Protein AF-A0A8T4UW73-F1 (afdb_monomer_lite)

Sequence (384 aa):
MKKMIKKNIKKAIGALILALFILSVVPMAFAKDDLKVNSQAAVNAKIALLEADADVRAEAEVRENETDTQKAEDQRKERQETFKEQRKALGERLRAEKEVTQEQIEQLRERLRAAKERYEQARERYQEQKEGLKELRDRYKICRDGDGSEECVDVRKKATVGVKKHLEKTIDLIENSLARLTAHVRESTTLTDAEKESALASINKLQEKVDAQKEKVLAIAETATAEELRAEVKELKELWQDVSKQQKKIVSQLTSAKLDNLVDRHTGLSENMVEKIAALKEKGVDTADLEAILARFEAAAATLQEDQQKARSFWQEAEEMSRETIQQWHVAQEVVKEDLKKTRALLREFMSLYAKLNVSTETAAEADSESEDTAENEDTTEEE

pLDDT: mean 81.54, std 20.53, range [28.41, 98.38]

Foldseek 3Di:
DVVVVVVVVVVVVVVVVVVVVVVVDDDPDDDDDDDDDDDDDDDDDPPPPVVVCVVVVVVVVVVVVVVVVVVVVVVVVVVVVVVVVVVVVVVVVVVVVVVVVVVVVVVVVVVVVVVVVVVVVVVVVVVVVVVVVVVLVVQQVVDDPPPPPPSNVVSLLVVLVVLLVVLLVLLVVLVVLLVVLLVCLVPQPLDDPVLSVVLVVLSVVLVVLSVVLNVLSVPQDSPHDPVSSVVSVVSSVVSVVSSVVSSVLSVVVSVLSVLVVVLVVLLVVLVVLVVLLVVLVVLVFDCVVSVVLSVVLNVLSVVLVVLSVVLVVLSVVCPVVDPVSVVVNVVSVVVSVVSVVVSVVSVVVNVVVSVVSVVVSVVVVVVVVVPPPPDDDDDDDDDD

Secondary structure (DSSP, 8-state):
-HHHHHHHHHHHHHHHHHHHHHTT-------------------SS-SSSSTTTHHHHHHHHHHHHHHHHHHHHHHHHHHHHHHHHHHHHHHHHHHHHHHHHHHHHHHHHHHHHHHHHHHHHHHHHHHHHHHHHHHHHHHHHHS-TT---HHHHHHHHHHHHHHHHHHHHHHHHHHHHHHHHHHHHHH-SSS-HHHHHHHHHHHHHHHHHHHHHHHHHHH--TT--HHHHHHHHHHHHHHHHHHHHHHHHHHHHHHHHHHHHHHHHHHHHHHHHHHHHHHHHHTT---HHHHHHHHHHHHHHHHHHHHHHHHHHHHHHGGG--HHHHHHHHHHHHHHHHHHHHHHHHHHHHHHHHHHHHHHHHHHHHHHTTSTTS-S--------

Radius of gyration: 38.82 Å; chains: 1; bounding box: 94×49×126 Å

Structure (mmCIF, N/CA/C/O backbone):
data_AF-A0A8T4UW73-F1
#
_entry.id   AF-A0A8T4UW73-F1
#
loop_
_atom_site.group_PDB
_atom_site.id
_atom_site.type_symbol
_atom_site.label_atom_id
_atom_site.label_alt_id
_atom_site.label_comp_id
_atom_site.label_asym_id
_atom_site.label_entity_id
_atom_site.label_seq_id
_atom_site.pdbx_PDB_ins_code
_atom_site.Cartn_x
_atom_site.Cartn_y
_atom_site.Cartn_z
_atom_site.occupancy
_atom_site.B_iso_or_equiv
_atom_site.auth_seq_id
_atom_site.auth_comp_id
_atom_site.auth_asym_id
_atom_site.auth_atom_id
_atom_site.pdbx_PDB_model_num
ATOM 1 N N . MET A 1 1 ? 3.132 26.864 -0.345 1.00 46.84 1 MET A N 1
ATOM 2 C CA . MET A 1 1 ? 1.748 26.447 0.005 1.00 46.84 1 MET A CA 1
ATOM 3 C C . MET A 1 1 ? 1.604 24.993 0.480 1.00 46.84 1 MET A C 1
ATOM 5 O O . MET A 1 1 ? 0.979 24.791 1.511 1.00 46.84 1 MET A O 1
ATOM 9 N N . LYS A 1 2 ? 2.214 23.970 -0.151 1.00 40.56 2 LYS A N 1
ATOM 10 C CA . LYS A 1 2 ? 2.071 22.549 0.276 1.00 40.56 2 LYS A CA 1
ATOM 11 C C . LYS A 1 2 ? 2.556 22.213 1.705 1.00 40.56 2 LYS A C 1
ATOM 13 O O . LYS A 1 2 ? 2.032 21.284 2.316 1.00 40.56 2 LYS A O 1
ATOM 18 N N . LYS A 1 3 ? 3.511 22.969 2.267 1.00 40.91 3 LYS A N 1
ATOM 19 C CA . LYS A 1 3 ? 3.990 22.780 3.655 1.00 40.91 3 LYS A CA 1
ATOM 20 C C . LYS A 1 3 ? 2.994 23.259 4.724 1.00 40.91 3 LYS A C 1
ATOM 22 O O . LYS A 1 3 ? 2.971 22.682 5.805 1.00 40.91 3 LYS A O 1
ATOM 27 N N . MET A 1 4 ? 2.152 24.255 4.431 1.00 42.41 4 MET A N 1
ATOM 28 C CA . MET A 1 4 ? 1.169 24.747 5.409 1.00 42.41 4 MET A CA 1
ATOM 29 C C . MET A 1 4 ? -0.035 23.803 5.546 1.00 42.41 4 MET A C 1
ATOM 31 O O . MET A 1 4 ? -0.490 23.560 6.658 1.00 42.41 4 MET A O 1
ATOM 35 N N . ILE A 1 5 ? -0.476 23.167 4.454 1.00 46.94 5 ILE A N 1
ATOM 36 C CA . ILE A 1 5 ? -1.641 22.261 4.466 1.00 46.94 5 ILE A CA 1
ATOM 37 C C . ILE A 1 5 ? -1.351 20.968 5.255 1.00 46.94 5 ILE A C 1
ATOM 39 O O . ILE A 1 5 ? -2.171 20.536 6.061 1.00 46.94 5 ILE A O 1
ATOM 43 N N . LYS A 1 6 ? -0.145 20.388 5.128 1.00 46.47 6 LYS A N 1
ATOM 44 C CA . LYS A 1 6 ? 0.247 19.195 5.909 1.00 46.47 6 LYS A CA 1
ATOM 45 C C . LYS A 1 6 ? 0.388 19.467 7.413 1.00 46.47 6 LYS A C 1
ATOM 47 O O . LYS A 1 6 ? 0.155 18.561 8.209 1.00 46.47 6 LYS A O 1
ATOM 52 N N . LYS A 1 7 ? 0.755 20.692 7.813 1.00 52.16 7 LYS A N 1
ATOM 53 C CA . LYS A 1 7 ? 0.869 21.066 9.234 1.00 52.16 7 LYS A CA 1
ATOM 54 C C . LYS A 1 7 ? -0.510 21.197 9.891 1.00 52.16 7 LYS A C 1
ATOM 56 O O . LYS A 1 7 ? -0.646 20.845 11.057 1.00 52.16 7 LYS A O 1
ATOM 61 N N . ASN A 1 8 ? -1.523 21.627 9.140 1.00 42.66 8 ASN A N 1
ATOM 62 C CA . ASN A 1 8 ? -2.876 21.818 9.666 1.00 42.66 8 ASN A CA 1
ATOM 63 C C . ASN A 1 8 ? -3.665 20.499 9.761 1.00 42.66 8 ASN A C 1
ATOM 65 O O . ASN A 1 8 ? -4.388 20.308 10.731 1.00 42.66 8 ASN A O 1
ATOM 69 N N . ILE A 1 9 ? -3.437 19.536 8.857 1.00 49.38 9 ILE A N 1
ATOM 70 C CA . ILE A 1 9 ? -4.089 18.209 8.916 1.00 49.38 9 ILE A CA 1
ATOM 71 C C . ILE A 1 9 ? -3.581 17.368 10.102 1.00 49.38 9 ILE A C 1
ATOM 73 O O . ILE A 1 9 ? -4.373 16.734 10.791 1.00 49.38 9 ILE A O 1
ATOM 77 N N . LYS A 1 10 ? -2.273 17.404 10.405 1.00 48.12 10 LYS A N 1
ATOM 78 C CA . LYS A 1 10 ? -1.722 16.695 11.578 1.00 48.12 10 LYS A CA 1
ATOM 79 C C . LYS A 1 10 ? -2.212 17.287 12.907 1.00 48.12 10 LYS A C 1
ATOM 81 O O . LYS A 1 10 ? -2.416 16.547 13.862 1.00 48.12 10 LYS A O 1
ATOM 86 N N . LYS A 1 11 ? -2.451 18.603 12.952 1.00 51.34 11 LYS A N 1
ATOM 87 C CA . LYS A 1 11 ? -3.045 19.282 14.114 1.00 51.34 11 LYS A CA 1
ATOM 88 C C . LYS A 1 11 ? -4.536 18.969 14.275 1.00 51.34 11 LYS A C 1
ATOM 90 O O . LYS A 1 11 ? -4.980 18.807 15.402 1.00 51.34 11 LYS A O 1
ATOM 95 N N . ALA A 1 12 ? -5.278 18.819 13.175 1.00 53.19 12 ALA A N 1
ATOM 96 C CA . ALA A 1 12 ? -6.695 18.455 13.209 1.00 53.19 12 ALA A CA 1
ATOM 97 C C . ALA A 1 12 ? -6.926 17.015 13.708 1.00 53.19 12 ALA A C 1
ATOM 99 O O . ALA A 1 12 ? -7.812 16.790 14.523 1.00 53.19 12 ALA A O 1
ATOM 100 N N . ILE A 1 13 ? -6.090 16.054 13.293 1.00 57.41 13 ILE A N 1
ATOM 101 C CA . ILE A 1 13 ? -6.190 14.656 13.758 1.00 57.41 13 ILE A CA 1
ATOM 102 C C . ILE A 1 13 ? -5.781 14.534 15.236 1.00 57.41 13 ILE A C 1
ATOM 104 O O . ILE A 1 13 ? -6.443 13.833 15.995 1.00 57.41 13 ILE A O 1
ATOM 108 N N . GLY A 1 14 ? -4.747 15.267 15.669 1.00 56.72 14 GLY A N 1
ATOM 109 C CA . GLY A 1 14 ? -4.371 15.334 17.086 1.00 56.72 14 GLY A CA 1
ATOM 110 C C . GLY A 1 14 ? -5.462 15.955 17.966 1.00 56.72 14 GLY A C 1
ATOM 111 O O . GLY A 1 14 ? -5.739 15.437 19.041 1.00 56.72 14 GLY A O 1
ATOM 112 N N . ALA A 1 15 ? -6.136 17.008 17.491 1.00 51.94 15 ALA A N 1
ATOM 113 C CA . ALA A 1 15 ? -7.251 17.628 18.207 1.00 51.94 15 ALA A CA 1
ATOM 114 C C . ALA A 1 15 ? -8.486 16.712 18.294 1.00 51.94 15 ALA A C 1
ATOM 116 O O . ALA A 1 15 ? -9.178 16.735 19.304 1.00 51.94 15 ALA A O 1
ATOM 117 N N . LEU A 1 16 ? -8.735 15.874 17.282 1.00 48.69 16 LEU A N 1
ATOM 118 C CA . LEU A 1 16 ? -9.865 14.938 17.263 1.00 48.69 16 LEU A CA 1
ATOM 119 C C . LEU A 1 16 ? -9.644 13.737 18.201 1.00 48.69 16 LEU A C 1
ATOM 121 O O . LEU A 1 16 ? -10.580 13.295 18.859 1.00 48.69 16 LEU A O 1
ATOM 125 N N . ILE A 1 17 ? -8.399 13.265 18.335 1.00 56.28 17 ILE A N 1
ATOM 126 C CA . ILE A 1 17 ? -8.026 12.222 19.307 1.00 56.28 17 ILE A CA 1
ATOM 127 C C . ILE A 1 17 ? -8.020 12.784 20.742 1.00 56.28 17 ILE A C 1
ATOM 129 O O . ILE A 1 17 ? -8.487 12.113 21.656 1.00 56.28 17 ILE A O 1
ATOM 133 N N . LEU A 1 18 ? -7.578 14.032 20.943 1.00 44.75 18 LEU A N 1
ATOM 134 C CA . LEU A 1 18 ? -7.637 14.705 22.249 1.00 44.75 18 LEU A CA 1
ATOM 135 C C . LEU A 1 18 ? -9.087 15.018 22.673 1.00 44.75 18 LEU A C 1
ATOM 137 O O . LEU A 1 18 ? -9.428 14.856 23.839 1.00 44.75 18 LEU A O 1
ATOM 141 N N . ALA A 1 19 ? -9.962 15.403 21.736 1.00 44.94 19 ALA A N 1
ATOM 142 C CA . ALA A 1 19 ? -11.386 15.628 22.004 1.00 44.94 19 ALA A CA 1
ATOM 143 C C . ALA A 1 19 ? -12.137 14.328 22.358 1.00 44.94 19 ALA A C 1
ATOM 145 O O . ALA A 1 19 ? -13.041 14.359 23.189 1.00 44.94 19 ALA A O 1
ATOM 146 N N . LEU A 1 20 ? -11.725 13.184 21.796 1.00 48.88 20 LEU A N 1
ATOM 147 C CA . LEU A 1 20 ? -12.229 11.859 22.186 1.00 48.88 20 LEU A CA 1
ATOM 148 C C . LEU A 1 20 ? -11.739 11.413 23.575 1.00 48.88 20 LEU A C 1
ATOM 150 O O . LEU A 1 20 ? -12.446 10.667 24.242 1.00 48.88 20 LEU A O 1
ATOM 154 N N . PHE A 1 21 ? -10.582 11.900 24.033 1.00 41.56 21 PHE A N 1
ATOM 155 C CA . PHE A 1 21 ? -10.027 11.597 25.361 1.00 41.56 21 PHE A CA 1
ATOM 156 C C . PHE A 1 21 ? -10.587 12.507 26.473 1.00 41.56 21 PHE A C 1
ATOM 158 O O . PHE A 1 21 ? -10.701 12.098 27.621 1.00 41.56 21 PHE A O 1
ATOM 165 N N . ILE A 1 22 ? -10.984 13.741 26.140 1.00 44.69 22 ILE A N 1
ATOM 166 C CA . ILE A 1 22 ? -11.616 14.676 27.092 1.00 44.69 22 ILE A CA 1
ATOM 167 C C . ILE A 1 22 ? -13.100 14.328 27.317 1.00 44.69 22 ILE A C 1
ATOM 169 O O . ILE A 1 22 ? -13.634 14.591 28.389 1.00 44.69 22 ILE A O 1
ATOM 173 N N . LEU A 1 23 ? -13.759 13.663 26.360 1.00 42.38 23 LEU A N 1
ATOM 174 C CA . LEU A 1 23 ? -15.116 13.124 26.541 1.00 42.38 23 LEU A CA 1
ATOM 175 C C . LEU A 1 23 ? -15.160 11.805 27.338 1.00 42.38 23 LEU A C 1
ATOM 177 O O . LEU A 1 23 ? -16.248 11.378 27.710 1.00 42.38 23 LEU A O 1
ATOM 181 N N . SER A 1 24 ? -14.013 11.171 27.622 1.00 38.84 24 SER A N 1
ATOM 182 C CA . SER A 1 24 ? -13.940 9.938 28.425 1.00 38.84 24 SER A CA 1
ATOM 183 C C . SER A 1 24 ? -13.565 10.172 29.892 1.00 38.84 24 SER A C 1
ATOM 185 O O . SER A 1 24 ? -13.370 9.210 30.628 1.00 38.84 24 SER A O 1
ATOM 187 N N . VAL A 1 25 ? -13.449 11.430 30.325 1.00 46.72 25 VAL A N 1
ATOM 188 C CA . VAL A 1 25 ? -13.192 11.790 31.725 1.00 46.72 25 VAL A CA 1
ATOM 189 C C . VAL A 1 25 ? -14.260 12.786 32.167 1.00 46.72 25 VAL A C 1
ATOM 191 O O . VAL A 1 25 ? -14.035 13.992 32.202 1.00 46.72 25 VAL A O 1
ATOM 194 N N . VAL A 1 26 ? -15.446 12.274 32.497 1.00 39.41 26 VAL A N 1
ATOM 195 C CA . VAL A 1 26 ? -16.367 12.989 33.387 1.00 39.41 26 VAL A CA 1
ATOM 196 C C . VAL A 1 26 ? -16.105 12.484 34.809 1.00 39.41 26 VAL A C 1
ATOM 198 O O . VAL A 1 26 ? -16.206 11.279 35.043 1.00 39.41 26 VAL A O 1
ATOM 201 N N . PRO A 1 27 ? -15.767 13.366 35.764 1.00 39.22 27 PRO A N 1
ATOM 202 C CA . PRO A 1 27 ? -15.728 13.030 37.178 1.00 39.22 27 PRO A CA 1
ATOM 203 C C . PRO A 1 27 ? -17.163 12.911 37.705 1.00 39.22 27 PRO A C 1
ATOM 205 O O . PRO A 1 27 ? -17.885 13.906 37.758 1.00 39.22 27 PRO A O 1
ATOM 208 N N . MET A 1 28 ? -17.576 11.716 38.131 1.00 35.72 28 MET A N 1
ATOM 209 C CA . MET A 1 28 ? -18.661 11.603 39.106 1.00 35.72 28 MET A CA 1
ATOM 210 C C . MET A 1 28 ? -18.072 11.861 40.492 1.00 35.72 28 MET A C 1
ATOM 212 O O . MET A 1 28 ? -17.395 11.009 41.061 1.00 35.72 28 MET A O 1
ATOM 216 N N . ALA A 1 29 ? -18.303 13.064 41.010 1.00 42.62 29 ALA A N 1
ATOM 217 C CA . ALA A 1 29 ? -18.055 13.414 42.400 1.00 42.62 29 ALA A CA 1
ATOM 218 C C . ALA A 1 29 ? -19.148 14.373 42.896 1.00 42.62 29 ALA A C 1
ATOM 220 O O . ALA A 1 29 ? -19.090 15.563 42.613 1.00 42.62 29 ALA A O 1
ATOM 221 N N . PHE A 1 30 ? -20.119 13.819 43.628 1.00 37.28 30 PHE A N 1
ATOM 222 C CA . PHE A 1 30 ? -20.897 14.401 44.738 1.00 37.28 30 PHE A CA 1
ATOM 223 C C . PHE A 1 30 ? -21.469 13.176 45.496 1.00 37.28 30 PHE A C 1
ATOM 225 O O . PHE A 1 30 ? -22.272 12.455 44.922 1.00 37.28 30 PHE A O 1
ATOM 232 N N . ALA A 1 31 ? -20.882 12.673 46.591 1.00 40.00 31 ALA A N 1
ATOM 233 C CA . ALA A 1 31 ? -20.723 13.194 47.963 1.00 40.00 31 ALA A CA 1
ATOM 234 C C . ALA A 1 31 ? -21.863 12.766 48.919 1.00 40.00 31 ALA A C 1
ATOM 236 O O . ALA A 1 31 ? -22.935 13.360 48.864 1.00 40.00 31 ALA A O 1
ATOM 237 N N . LYS A 1 32 ? -21.597 11.821 49.845 1.00 30.72 32 LYS A N 1
ATOM 238 C CA . LYS A 1 32 ? -21.492 12.068 51.307 1.00 30.72 32 LYS A CA 1
ATOM 239 C C . LYS A 1 32 ? -21.241 10.796 52.146 1.00 30.72 32 LYS A C 1
ATOM 241 O O . LYS A 1 32 ? -21.952 9.806 52.016 1.00 30.72 32 LYS A O 1
ATOM 246 N N . ASP A 1 33 ? -20.256 10.926 53.036 1.00 33.94 33 ASP A N 1
ATOM 247 C CA . ASP A 1 33 ? -19.993 10.190 54.289 1.00 33.94 33 ASP A CA 1
ATOM 248 C C . ASP A 1 33 ? -21.172 10.369 55.299 1.00 33.94 33 ASP A C 1
ATOM 250 O O . ASP A 1 33 ? -21.983 11.274 55.107 1.00 33.94 33 ASP A O 1
ATOM 254 N N . ASP A 1 34 ? -21.380 9.666 56.426 1.00 35.72 34 ASP A N 1
ATOM 255 C CA . ASP A 1 34 ? -20.644 8.644 57.184 1.00 35.72 34 ASP A CA 1
ATOM 256 C C . ASP A 1 34 ? -21.568 8.027 58.286 1.00 35.72 34 ASP A C 1
ATOM 258 O O . ASP A 1 34 ? -22.477 8.687 58.784 1.00 35.72 34 ASP A O 1
ATOM 262 N N . LEU A 1 35 ? -21.259 6.787 58.696 1.00 28.41 35 LEU A N 1
ATOM 263 C CA . LEU A 1 35 ? -21.300 6.163 60.047 1.00 28.41 35 LEU A CA 1
ATOM 264 C C . LEU A 1 35 ? -22.517 6.212 61.028 1.00 28.41 35 LEU A C 1
ATOM 266 O O . LEU A 1 35 ? -22.815 7.213 61.662 1.00 28.41 35 LEU A O 1
ATOM 270 N N . LYS A 1 36 ? -23.017 4.988 61.318 1.00 37.09 36 LYS A N 1
ATOM 271 C CA . LYS A 1 36 ? -23.314 4.310 62.620 1.00 37.09 36 LYS A CA 1
ATOM 272 C C . LYS A 1 36 ? -23.896 5.108 63.814 1.00 37.09 36 LYS A C 1
ATOM 274 O O . LYS A 1 36 ? -23.240 5.992 64.342 1.00 37.09 36 LYS A O 1
ATOM 279 N N . VAL A 1 37 ? -24.951 4.565 64.450 1.00 29.77 37 VAL A N 1
ATOM 280 C CA . VAL A 1 37 ? -24.902 3.826 65.746 1.00 29.77 37 VAL A CA 1
ATOM 281 C C . VAL A 1 37 ? -26.302 3.318 66.154 1.00 29.77 37 VAL A C 1
ATOM 283 O O . VAL A 1 37 ? -27.323 3.964 65.970 1.00 29.77 37 VAL A O 1
ATOM 286 N N . ASN A 1 38 ? -26.281 2.112 66.717 1.00 40.22 38 ASN A N 1
ATOM 287 C CA . ASN A 1 38 ? -27.338 1.293 67.300 1.00 40.22 38 ASN A CA 1
ATOM 288 C C . ASN A 1 38 ? -27.860 1.845 68.648 1.00 40.22 38 ASN A C 1
ATOM 290 O O . ASN A 1 38 ? -27.055 2.279 69.468 1.00 40.22 38 ASN A O 1
ATOM 294 N N . SER A 1 39 ? -29.162 1.739 68.933 1.00 36.97 39 SER A N 1
ATOM 295 C CA . SER A 1 39 ? -29.703 1.050 70.127 1.00 36.97 39 SER A CA 1
ATOM 296 C C . SER A 1 39 ? -31.159 1.428 70.414 1.00 36.97 39 SER A C 1
ATOM 298 O O . SER A 1 39 ? -31.520 2.583 70.627 1.00 36.97 39 SER A O 1
ATOM 300 N N . GLN A 1 40 ? -31.988 0.389 70.484 1.00 39.81 40 GLN A N 1
ATOM 301 C CA . GLN A 1 40 ? -33.202 0.366 71.287 1.00 39.81 40 GLN A CA 1
ATOM 302 C C . GLN A 1 40 ? -32.875 0.758 72.732 1.00 39.81 40 GLN A C 1
ATOM 304 O O . GLN A 1 40 ? -32.072 0.079 73.366 1.00 39.81 40 GLN A O 1
ATOM 309 N N . ALA A 1 41 ? -33.548 1.780 73.259 1.00 37.06 41 ALA A N 1
ATOM 310 C CA . ALA A 1 41 ? -34.036 1.830 74.642 1.00 37.06 41 ALA A CA 1
ATOM 311 C C . ALA A 1 41 ? -34.741 3.170 74.903 1.00 37.06 41 ALA A C 1
ATOM 313 O O . ALA A 1 41 ? -34.108 4.120 75.346 1.00 37.06 41 ALA A O 1
ATOM 314 N N . ALA A 1 42 ? -36.046 3.236 74.634 1.00 32.31 42 ALA A N 1
ATOM 315 C CA . ALA A 1 42 ? -37.024 4.014 75.413 1.00 32.31 42 ALA A CA 1
ATOM 316 C C . ALA A 1 42 ? -38.402 3.898 74.748 1.00 32.31 42 ALA A C 1
ATOM 318 O O . ALA A 1 42 ? -39.001 4.868 74.290 1.00 32.31 42 ALA A O 1
ATOM 319 N N . VAL A 1 43 ? -38.899 2.666 74.694 1.00 49.62 43 VAL A N 1
ATOM 320 C CA . VAL A 1 43 ? -40.334 2.418 74.599 1.00 49.62 43 VAL A CA 1
ATOM 321 C C . VAL A 1 43 ? -40.938 2.833 75.950 1.00 49.62 43 VAL A C 1
ATOM 323 O O . VAL A 1 43 ? -40.398 2.477 76.996 1.00 49.62 43 VAL A O 1
ATOM 326 N N . ASN A 1 44 ? -42.048 3.575 75.897 1.00 46.47 44 ASN A N 1
ATOM 327 C CA . ASN A 1 44 ? -42.979 3.898 76.993 1.00 46.47 44 ASN A CA 1
ATOM 328 C C . ASN A 1 44 ? -42.660 5.093 77.909 1.00 46.47 44 ASN A C 1
ATOM 330 O O . ASN A 1 44 ? -42.402 4.919 79.095 1.00 46.47 44 ASN A O 1
ATOM 334 N N . ALA A 1 45 ? -42.821 6.321 77.397 1.00 38.75 45 ALA A N 1
ATOM 335 C CA . ALA A 1 45 ? -43.204 7.470 78.242 1.00 38.75 45 ALA A CA 1
ATOM 336 C C . ALA A 1 45 ? -43.855 8.654 77.490 1.00 38.75 45 ALA A C 1
ATOM 338 O O . ALA A 1 45 ? -43.907 9.757 78.029 1.00 38.75 45 ALA A O 1
ATOM 339 N N . LYS A 1 46 ? -44.331 8.485 76.246 1.00 41.22 46 LYS A N 1
ATOM 340 C CA . LYS A 1 46 ? -44.797 9.629 75.435 1.00 41.22 46 LYS A CA 1
ATOM 341 C C . LYS A 1 46 ? -46.098 9.384 74.666 1.00 41.22 46 LYS A C 1
ATOM 343 O O . LYS A 1 46 ? -46.288 9.948 73.603 1.00 41.22 46 LYS A O 1
ATOM 348 N N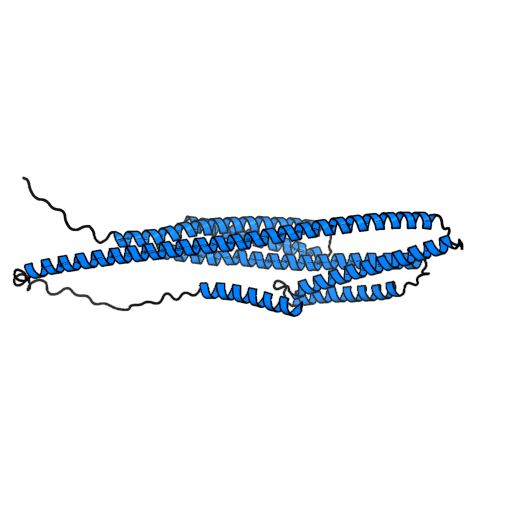 . ILE A 1 47 ? -46.986 8.549 75.212 1.00 46.59 47 ILE A N 1
ATOM 349 C CA . ILE A 1 47 ? -48.308 8.248 74.625 1.00 46.59 47 ILE A CA 1
ATOM 350 C C . ILE A 1 47 ? -49.433 9.138 75.202 1.00 46.59 47 ILE A C 1
ATOM 352 O O . ILE A 1 47 ? -50.495 9.222 74.614 1.00 46.59 47 ILE A O 1
ATOM 356 N N . ALA A 1 48 ? -49.209 9.908 76.275 1.00 40.22 48 ALA A N 1
ATOM 357 C CA . ALA A 1 48 ? -50.264 10.737 76.893 1.00 40.22 48 ALA A CA 1
ATOM 358 C C . ALA A 1 48 ? -50.099 12.262 76.695 1.00 40.22 48 ALA A C 1
ATOM 360 O O . ALA A 1 48 ? -50.732 13.051 77.387 1.00 40.22 48 ALA A O 1
ATOM 361 N N . LEU A 1 49 ? -49.227 12.690 75.773 1.00 40.00 49 LEU A N 1
ATOM 362 C CA . LEU A 1 49 ? -48.970 14.108 75.456 1.00 40.00 49 LEU A CA 1
ATOM 363 C C . LEU A 1 49 ? -48.933 14.347 73.931 1.00 40.00 49 LEU A C 1
ATOM 365 O O . LEU A 1 49 ? -48.237 15.238 73.460 1.00 40.00 49 LEU A O 1
ATOM 369 N N . LEU A 1 50 ? -49.640 13.501 73.166 1.00 44.12 50 LEU A N 1
ATOM 370 C CA . LEU A 1 50 ? -49.739 13.543 71.697 1.00 44.12 50 LEU A CA 1
ATOM 371 C C . LEU A 1 50 ? -51.162 13.830 71.180 1.00 44.12 50 LEU A C 1
ATOM 373 O O . LEU A 1 50 ? -51.311 14.169 70.016 1.00 44.12 50 LEU A O 1
ATOM 377 N N . GLU A 1 51 ? -52.196 13.795 72.024 1.00 44.31 51 GLU A N 1
ATOM 378 C CA . GLU A 1 51 ? -53.597 13.989 71.592 1.00 44.31 51 GLU A CA 1
ATOM 379 C C . GLU A 1 51 ? -54.079 15.454 71.621 1.00 44.31 51 GLU A C 1
ATOM 381 O O . GLU A 1 51 ? -55.237 15.726 71.333 1.00 44.31 51 GLU A O 1
ATOM 386 N N . ALA A 1 52 ? -53.195 16.415 71.918 1.00 42.03 52 ALA A N 1
ATOM 387 C CA . ALA A 1 52 ? -53.476 17.853 71.767 1.00 42.03 52 ALA A CA 1
ATOM 388 C C . ALA A 1 52 ? -52.545 18.572 70.763 1.00 42.03 52 ALA A C 1
ATOM 390 O O . ALA A 1 52 ? -52.751 19.750 70.495 1.00 42.03 52 ALA A O 1
ATOM 391 N N . ASP A 1 53 ? -51.563 17.864 70.185 1.00 41.25 53 ASP A N 1
ATOM 392 C CA . ASP A 1 53 ? -50.702 18.335 69.079 1.00 41.25 53 ASP A CA 1
ATOM 393 C C . ASP A 1 53 ? -51.011 17.601 67.752 1.00 41.25 53 ASP A C 1
ATOM 395 O O . ASP A 1 53 ? -50.484 17.966 66.704 1.00 41.25 53 ASP A O 1
ATOM 399 N N . ALA A 1 54 ? -51.876 16.576 67.768 1.00 43.50 54 ALA A N 1
ATOM 400 C CA . ALA A 1 54 ? -52.236 15.780 66.590 1.00 43.50 54 ALA A CA 1
ATOM 401 C C . ALA A 1 54 ? -53.090 16.546 65.560 1.00 43.50 54 ALA A C 1
ATOM 403 O O . ALA A 1 54 ? -52.921 16.322 64.366 1.00 43.50 54 ALA A O 1
ATOM 404 N N . ASP A 1 55 ? -53.920 17.505 65.986 1.00 39.75 55 ASP A N 1
ATOM 405 C CA . ASP A 1 55 ? -54.738 18.321 65.068 1.00 39.75 55 ASP A CA 1
ATOM 406 C C . ASP A 1 55 ? -53.933 19.439 64.375 1.00 39.75 55 ASP A C 1
ATOM 408 O O . ASP A 1 55 ? -54.269 19.859 63.273 1.00 39.75 55 ASP A O 1
ATOM 412 N N . VAL A 1 56 ? -52.820 19.894 64.968 1.00 46.56 56 VAL A N 1
ATOM 413 C CA . VAL A 1 56 ? -51.901 20.860 64.326 1.00 46.56 56 VAL A CA 1
ATOM 414 C C . VAL A 1 56 ? -50.847 20.142 63.470 1.00 46.56 56 VAL A C 1
ATOM 416 O O . VAL A 1 56 ? -50.324 20.712 62.513 1.00 46.56 56 VAL A O 1
ATOM 419 N N . ARG A 1 57 ? -50.547 18.872 63.773 1.00 45.00 57 ARG A N 1
ATOM 420 C CA . ARG A 1 57 ? -49.569 18.054 63.042 1.00 45.00 57 ARG A CA 1
ATOM 421 C C . ARG A 1 57 ? -50.158 17.359 61.810 1.00 45.00 57 ARG A C 1
ATOM 423 O O . ARG A 1 57 ? -49.451 17.258 60.815 1.00 45.00 57 ARG A O 1
ATOM 430 N N . ALA A 1 58 ? -51.444 17.000 61.820 1.00 45.25 58 ALA A N 1
ATOM 431 C CA . ALA A 1 58 ? -52.133 16.468 60.641 1.00 45.25 58 ALA A CA 1
ATOM 432 C C . ALA A 1 58 ? -52.301 17.521 59.522 1.00 45.25 58 ALA A C 1
ATOM 434 O O . ALA A 1 58 ? -52.098 17.211 58.351 1.00 45.25 58 ALA A O 1
ATOM 435 N N . GLU A 1 59 ? -52.569 18.792 59.853 1.00 45.75 59 GLU A N 1
ATOM 436 C CA . GLU A 1 59 ? -52.569 19.880 58.854 1.00 45.75 59 GLU A CA 1
ATOM 437 C C . GLU A 1 59 ? -51.154 20.267 58.381 1.00 45.75 59 GLU A C 1
ATOM 439 O O . GLU A 1 59 ? -50.996 20.806 57.282 1.00 45.75 59 GLU A O 1
ATOM 444 N N . ALA A 1 60 ? -50.116 19.991 59.182 1.00 47.91 60 ALA A N 1
ATOM 445 C CA . ALA A 1 60 ? -48.721 20.202 58.799 1.00 47.91 60 ALA A CA 1
ATOM 446 C C . ALA A 1 60 ? -48.188 19.084 57.879 1.00 47.91 60 ALA A C 1
ATOM 448 O O . ALA A 1 60 ? -47.528 19.405 56.896 1.00 47.91 60 ALA A O 1
ATOM 449 N N . GLU A 1 61 ? -48.533 17.813 58.125 1.00 48.91 61 GLU A N 1
ATOM 450 C CA . GLU A 1 61 ? -48.145 16.663 57.283 1.00 48.91 61 GLU A CA 1
ATOM 451 C C . GLU A 1 61 ? -48.888 16.635 55.934 1.00 48.91 61 GLU A C 1
ATOM 453 O O . GLU A 1 61 ? -48.284 16.313 54.911 1.00 48.91 61 GLU A O 1
ATOM 458 N N . VAL A 1 62 ? -50.157 17.068 55.872 1.00 50.44 62 VAL A N 1
ATOM 459 C CA . VAL A 1 62 ? -50.866 17.251 54.586 1.00 50.44 62 VAL A CA 1
ATOM 460 C C . VAL A 1 62 ? -50.218 18.366 53.751 1.00 50.44 62 VAL A C 1
ATOM 462 O O . VAL A 1 62 ? -50.091 18.232 52.534 1.00 50.44 62 VAL A O 1
ATOM 465 N N . ARG A 1 63 ? -49.727 19.438 54.392 1.00 52.28 63 ARG A N 1
ATOM 466 C CA . ARG A 1 63 ? -48.970 20.506 53.713 1.00 52.28 63 ARG A CA 1
ATOM 467 C C . ARG A 1 63 ? -47.573 20.070 53.270 1.00 52.28 63 ARG A C 1
ATOM 469 O O . ARG A 1 63 ? -47.112 20.546 52.236 1.00 52.28 63 ARG A O 1
ATOM 476 N N . GLU A 1 64 ? -46.905 19.204 54.031 1.00 53.16 64 GLU A N 1
ATOM 477 C CA . GLU A 1 64 ? -45.590 18.655 53.672 1.00 53.16 64 GLU A CA 1
ATOM 478 C C . GLU A 1 64 ? -45.706 17.719 52.452 1.00 53.16 64 GLU A C 1
ATOM 480 O O . GLU A 1 64 ? -44.992 17.919 51.463 1.00 53.16 64 GLU A O 1
ATOM 485 N N . ASN A 1 65 ? -46.712 16.835 52.426 1.00 55.72 65 ASN A N 1
ATOM 486 C CA . ASN A 1 65 ? -46.984 15.947 51.288 1.00 55.72 65 ASN A CA 1
ATOM 487 C C . ASN A 1 65 ? -47.396 16.699 50.009 1.00 55.72 65 ASN A C 1
ATOM 489 O O . ASN A 1 65 ? -46.921 16.364 48.920 1.00 55.72 65 ASN A O 1
ATOM 493 N N . GLU A 1 66 ? -48.213 17.757 50.095 1.00 60.88 66 GLU A N 1
ATOM 494 C CA . GLU A 1 66 ? -48.529 18.589 48.920 1.00 60.88 66 GLU A CA 1
ATOM 495 C C . GLU A 1 66 ? -47.278 19.270 48.337 1.00 60.88 66 GLU A C 1
ATOM 497 O O . GLU A 1 66 ? -47.129 19.356 47.112 1.00 60.88 66 GLU A O 1
ATOM 502 N N . THR A 1 67 ? -46.343 19.713 49.189 1.00 69.06 67 THR A N 1
ATOM 503 C CA . THR A 1 67 ? -45.098 20.333 48.713 1.00 69.06 67 THR A CA 1
ATOM 504 C C . THR A 1 67 ? -44.130 19.345 48.077 1.00 69.06 67 THR A C 1
ATOM 506 O O . THR A 1 67 ? -43.427 19.715 47.135 1.00 69.06 67 THR A O 1
ATOM 509 N N . ASP A 1 68 ? -44.092 18.099 48.539 1.00 73.50 68 ASP A N 1
ATOM 510 C CA . ASP A 1 68 ? -43.210 17.081 47.967 1.00 73.50 68 ASP A CA 1
ATOM 511 C C . ASP A 1 68 ? -43.764 16.521 46.652 1.00 73.50 68 ASP A C 1
ATOM 513 O O . ASP A 1 68 ? -43.008 16.356 45.690 1.00 73.50 68 ASP A O 1
ATOM 517 N N . THR A 1 69 ? -45.091 16.415 46.530 1.00 73.25 69 THR A N 1
ATOM 518 C CA . THR A 1 69 ? -45.752 16.075 45.260 1.00 73.25 69 THR A CA 1
ATOM 519 C C . THR A 1 69 ? -45.483 17.137 44.181 1.00 73.25 69 THR A C 1
ATOM 521 O O . THR A 1 69 ? -45.160 16.806 43.038 1.00 73.25 69 THR A O 1
ATOM 524 N N . GLN A 1 70 ? -45.526 18.430 44.533 1.00 79.06 70 GLN A N 1
ATOM 525 C CA . GLN A 1 70 ? -45.193 19.518 43.600 1.00 79.06 70 GLN A CA 1
ATOM 526 C C . GLN A 1 70 ? -43.720 19.516 43.176 1.00 79.06 70 GLN A C 1
ATOM 528 O O . GLN A 1 70 ? -43.426 19.679 41.991 1.00 79.06 70 GLN A O 1
ATOM 533 N N . LYS A 1 71 ? -42.786 19.279 44.107 1.00 82.44 71 LYS A N 1
ATOM 534 C CA . LYS A 1 71 ? -41.358 19.160 43.766 1.00 82.44 71 LYS A CA 1
ATOM 535 C C . LYS A 1 71 ? -41.101 17.980 42.829 1.00 82.44 71 LYS A C 1
ATOM 537 O O . LYS A 1 71 ? -40.297 18.115 41.907 1.00 82.44 71 LYS A O 1
ATOM 542 N N . ALA A 1 72 ? -41.774 16.848 43.038 1.00 78.06 72 ALA A N 1
ATOM 543 C CA . ALA A 1 72 ? -41.661 15.681 42.168 1.00 78.06 72 ALA A CA 1
ATOM 544 C C . ALA A 1 72 ? -42.190 15.971 40.750 1.00 78.06 72 ALA A C 1
ATOM 546 O O . ALA A 1 72 ? -41.526 15.647 39.761 1.00 78.06 72 ALA A O 1
ATOM 547 N N . GLU A 1 73 ? -43.336 16.650 40.621 1.00 84.75 73 GLU A N 1
ATOM 548 C CA . GLU A 1 73 ? -43.860 17.065 39.313 1.00 84.75 73 GLU A CA 1
ATOM 549 C C . GLU A 1 73 ? -42.934 18.040 38.579 1.00 84.75 73 GLU A C 1
ATOM 551 O O . GLU A 1 73 ? -42.737 17.910 37.366 1.00 84.75 73 GLU A O 1
ATOM 556 N N . ASP A 1 74 ? -42.359 19.008 39.292 1.00 85.81 74 ASP A N 1
ATOM 557 C CA . ASP A 1 74 ? -41.441 19.984 38.707 1.00 85.81 74 ASP A CA 1
ATOM 558 C C . ASP A 1 74 ? -40.133 19.319 38.258 1.00 85.81 74 ASP A C 1
ATOM 560 O O . ASP A 1 74 ? -39.684 19.551 37.132 1.00 85.81 74 ASP A O 1
ATOM 564 N N . GLN A 1 75 ? -39.586 18.390 39.051 1.00 85.00 75 GLN A N 1
ATOM 565 C CA . GLN A 1 75 ? -38.439 17.574 38.639 1.00 85.00 75 GLN A CA 1
ATOM 566 C C . GLN A 1 75 ? -38.755 16.711 37.413 1.00 85.00 75 GLN A C 1
ATOM 568 O O . GLN A 1 75 ? -37.922 16.571 36.514 1.00 85.00 75 GLN A O 1
ATOM 573 N N . ARG A 1 76 ? -39.963 16.143 37.327 1.00 86.25 76 ARG A N 1
ATOM 574 C CA . ARG A 1 76 ? -40.386 15.345 36.170 1.00 86.25 76 ARG A CA 1
ATOM 575 C C . ARG A 1 76 ? -40.500 16.199 34.909 1.00 86.25 76 ARG A C 1
ATOM 577 O O . ARG A 1 76 ? -40.078 15.756 33.838 1.00 86.25 76 ARG A O 1
ATOM 584 N N . LYS A 1 77 ? -41.023 17.425 35.020 1.00 90.62 77 LYS A N 1
ATOM 585 C CA . LYS A 1 77 ? -41.058 18.395 33.912 1.00 90.62 77 LYS A CA 1
ATOM 586 C C . LYS A 1 77 ? -39.644 18.778 33.474 1.00 90.62 77 LYS A C 1
ATOM 588 O O . LYS A 1 77 ? -39.360 18.702 32.281 1.00 90.62 77 LYS A O 1
ATOM 593 N N . GLU A 1 78 ? -38.743 19.073 34.410 1.00 89.06 78 GLU A N 1
ATOM 594 C CA . GLU A 1 78 ? -37.343 19.408 34.112 1.00 89.06 78 GLU A CA 1
ATOM 595 C C . GLU A 1 78 ? -36.608 18.241 33.422 1.00 89.06 78 GLU A C 1
ATOM 597 O O . GLU A 1 78 ? -35.947 18.422 32.394 1.00 89.06 78 GLU A O 1
ATOM 602 N N . ARG A 1 79 ? -36.797 16.999 33.891 1.00 84.94 79 ARG A N 1
ATOM 603 C CA . ARG A 1 79 ? -36.261 15.797 33.223 1.00 84.94 79 ARG A CA 1
ATOM 604 C C . ARG A 1 79 ? -36.833 15.610 31.817 1.00 84.94 79 ARG A C 1
ATOM 606 O O . ARG A 1 79 ? -36.097 15.299 30.882 1.00 84.94 79 ARG A O 1
ATOM 613 N N . GLN A 1 80 ? -38.134 15.827 31.624 1.00 87.88 80 GLN A N 1
ATOM 614 C CA . GLN A 1 80 ? -38.738 15.748 30.292 1.00 87.88 80 GLN A CA 1
ATOM 615 C C . GLN A 1 80 ? -38.207 16.824 29.339 1.00 87.88 80 GLN A C 1
ATOM 617 O O . GLN A 1 80 ? -38.020 16.545 28.150 1.00 87.88 80 GLN A O 1
ATOM 622 N N . GLU A 1 81 ? -37.976 18.043 29.824 1.00 91.25 81 GLU A N 1
ATOM 623 C CA . GLU A 1 81 ? -37.399 19.122 29.023 1.00 91.25 81 GLU A CA 1
ATOM 624 C C . GLU A 1 81 ? -35.944 18.831 28.659 1.00 91.25 81 GLU A C 1
ATOM 626 O O . GLU A 1 81 ? -35.606 18.846 27.473 1.00 91.25 81 GLU A O 1
ATOM 631 N N . THR A 1 82 ? -35.116 18.432 29.626 1.00 87.94 82 THR A N 1
ATOM 632 C CA . THR A 1 82 ? -33.721 18.048 29.360 1.00 87.94 82 THR A CA 1
ATOM 633 C C . THR A 1 82 ? -33.621 16.862 28.396 1.00 87.94 82 THR A C 1
ATOM 635 O O . THR A 1 82 ? -32.812 16.893 27.466 1.00 87.94 82 THR A O 1
ATOM 638 N N . PHE A 1 83 ? -34.491 15.853 28.506 1.00 84.81 83 PHE A N 1
ATOM 639 C CA . PHE A 1 83 ? -34.533 14.738 27.554 1.00 84.81 83 PHE A CA 1
ATOM 640 C C . PHE A 1 83 ? -34.946 15.185 26.141 1.00 84.81 83 PHE A C 1
ATOM 642 O O . PHE A 1 83 ? -34.365 14.744 25.141 1.00 84.81 83 PHE A O 1
ATOM 649 N N . LYS A 1 84 ? -35.930 16.091 26.021 1.00 91.75 84 LYS A N 1
ATOM 650 C CA . LYS A 1 84 ? -36.320 16.681 24.726 1.00 91.75 84 LYS A CA 1
ATOM 651 C C . LYS A 1 84 ? -35.164 17.461 24.103 1.00 91.75 84 LYS A C 1
ATOM 653 O O . LYS A 1 84 ? -34.927 17.317 22.899 1.00 91.75 84 LYS A O 1
ATOM 658 N N . GLU A 1 85 ? -34.429 18.238 24.895 1.00 90.75 85 GLU A N 1
ATOM 659 C CA . GLU A 1 85 ? -33.244 18.968 24.439 1.00 90.75 85 GLU A CA 1
ATOM 660 C C . GLU A 1 85 ? -32.127 18.024 23.990 1.00 90.75 85 GLU A C 1
ATOM 662 O O . GLU A 1 85 ? -31.605 18.179 22.884 1.00 90.75 85 GLU A O 1
ATOM 667 N N . GLN A 1 86 ? -31.816 16.988 24.774 1.00 87.38 86 GLN A N 1
ATOM 668 C CA . GLN A 1 86 ? -30.816 15.980 24.411 1.00 87.38 86 GLN A CA 1
ATOM 669 C C . GLN A 1 86 ? -31.183 15.253 23.114 1.00 87.38 86 GLN A C 1
ATOM 671 O O . GLN A 1 86 ? -30.339 15.089 22.229 1.00 87.38 86 GLN A O 1
ATOM 676 N N . ARG A 1 87 ? -32.453 14.866 22.943 1.00 90.06 87 ARG A N 1
ATOM 677 C CA . ARG A 1 87 ? -32.937 14.217 21.716 1.00 90.06 87 ARG A CA 1
ATOM 678 C C . ARG A 1 87 ? -32.854 15.149 20.508 1.00 90.06 87 ARG A C 1
ATOM 680 O O . ARG A 1 87 ? -32.501 14.699 19.414 1.00 90.06 87 ARG A O 1
ATOM 687 N N . LYS A 1 88 ? -33.151 16.440 20.687 1.00 92.44 88 LYS A N 1
ATOM 688 C CA . LYS A 1 88 ? -32.998 17.453 19.635 1.00 92.44 88 LYS A CA 1
ATOM 689 C C . LYS A 1 88 ? -31.524 17.634 19.260 1.00 92.44 88 LYS A C 1
ATOM 691 O O . LYS A 1 88 ? -31.200 17.548 18.078 1.00 92.44 88 LYS A O 1
ATOM 696 N N . ALA A 1 89 ? -30.637 17.764 20.246 1.00 91.00 89 ALA A N 1
ATOM 697 C CA . ALA A 1 89 ? -29.196 17.886 20.039 1.00 91.00 89 ALA A CA 1
ATOM 698 C C . ALA A 1 89 ? -28.600 16.649 19.343 1.00 91.00 89 ALA A C 1
ATOM 700 O O . ALA A 1 89 ? -27.793 16.778 18.422 1.00 91.00 89 ALA A O 1
ATOM 701 N N . LEU A 1 90 ? -29.026 15.439 19.721 1.00 89.88 90 LEU A N 1
ATOM 702 C CA . LEU A 1 90 ? -28.632 14.201 19.044 1.00 89.88 90 LEU A CA 1
ATOM 703 C C . LEU A 1 90 ? -29.126 14.176 17.591 1.00 89.88 90 LEU A C 1
ATOM 705 O O . LEU A 1 90 ? -28.376 13.815 16.685 1.00 89.88 90 LEU A O 1
ATOM 709 N N . GLY A 1 91 ? -30.372 14.595 17.352 1.00 92.19 91 GLY A N 1
ATOM 710 C CA . GLY A 1 91 ? -30.938 14.710 16.010 1.00 92.19 91 GLY A CA 1
ATOM 711 C C . GLY A 1 91 ? -30.170 15.692 15.121 1.00 92.19 91 GLY A C 1
ATOM 712 O O . GLY A 1 91 ? -29.910 15.385 13.958 1.00 92.19 91 GLY A O 1
ATOM 713 N N . GLU A 1 92 ? -29.767 16.841 15.664 1.00 92.38 92 GLU A N 1
ATOM 714 C CA . GLU A 1 92 ? -28.932 17.832 14.974 1.00 92.38 92 GLU A CA 1
ATOM 715 C C . GLU A 1 92 ? -27.533 17.279 14.671 1.00 92.38 92 GLU A C 1
ATOM 717 O O . GLU A 1 92 ? -27.072 17.389 13.534 1.00 92.38 92 GLU A O 1
ATOM 722 N N . ARG A 1 93 ? -26.900 16.583 15.626 1.00 89.62 93 ARG A N 1
ATOM 723 C CA . ARG A 1 93 ? -25.607 15.908 15.410 1.00 89.62 93 ARG A CA 1
ATOM 724 C C . ARG A 1 93 ? -25.676 14.869 14.292 1.00 89.62 93 ARG A C 1
ATOM 726 O O . ARG A 1 93 ? -24.828 14.880 13.407 1.00 89.62 93 ARG A O 1
ATOM 733 N N . LEU A 1 94 ? -26.701 14.016 14.286 1.00 90.06 94 LEU A N 1
ATOM 734 C CA . LEU A 1 94 ? -26.881 12.994 13.248 1.00 90.06 94 LEU A CA 1
ATOM 735 C C . LEU A 1 94 ? -27.141 13.601 11.864 1.00 90.06 94 LEU A C 1
ATOM 737 O O . LEU A 1 94 ? -26.743 13.021 10.854 1.00 90.06 94 LEU A O 1
ATOM 741 N N . ARG A 1 95 ? -27.823 14.752 11.787 1.00 91.00 95 ARG A N 1
ATOM 742 C CA . ARG A 1 95 ? -28.006 15.483 10.523 1.00 91.00 95 ARG A CA 1
ATOM 743 C C . ARG A 1 95 ? -26.684 16.059 10.028 1.00 91.00 95 ARG A C 1
ATOM 745 O O . ARG A 1 95 ? -26.331 15.795 8.884 1.00 91.00 95 ARG A O 1
ATOM 752 N N . ALA A 1 96 ? -25.930 16.729 10.899 1.00 91.06 96 ALA A N 1
ATOM 753 C CA . ALA A 1 96 ? -24.609 17.254 10.562 1.00 91.06 96 ALA A CA 1
ATOM 754 C C . ALA A 1 96 ? -23.649 16.137 10.111 1.00 91.06 96 ALA A C 1
ATOM 756 O O . ALA A 1 96 ? -22.952 16.273 9.110 1.00 91.06 96 ALA A O 1
ATOM 757 N N . GLU A 1 97 ? -23.652 14.986 10.788 1.00 89.88 97 GLU A N 1
ATOM 758 C CA . GLU A 1 97 ? -22.834 13.833 10.399 1.00 89.88 97 GLU A CA 1
ATOM 759 C C . GLU A 1 97 ? -23.254 13.251 9.039 1.00 89.88 97 GLU A C 1
ATOM 761 O O . GLU A 1 97 ? -22.402 12.895 8.219 1.00 89.88 97 GLU A O 1
ATOM 766 N N . LYS A 1 98 ? -24.562 13.193 8.755 1.00 92.50 98 LYS A N 1
ATOM 767 C CA . LYS A 1 98 ? -25.075 12.782 7.440 1.00 92.50 98 LYS A CA 1
ATOM 768 C C . LYS A 1 98 ? -24.664 13.748 6.338 1.00 92.50 98 LYS A C 1
ATOM 770 O O . LYS A 1 98 ? -24.276 13.273 5.276 1.00 92.50 98 LYS A O 1
ATOM 775 N N . GLU A 1 99 ? -24.729 15.054 6.576 1.00 91.81 99 GLU A N 1
ATOM 776 C CA . GLU A 1 99 ? -24.290 16.079 5.620 1.00 91.81 99 GLU A CA 1
ATOM 777 C C . GLU A 1 99 ? -22.795 15.938 5.321 1.00 91.81 99 GLU A C 1
ATOM 779 O O . GLU A 1 99 ? -22.416 15.787 4.162 1.00 91.81 99 GLU A O 1
ATOM 784 N N . VAL A 1 100 ? -21.955 15.822 6.356 1.00 92.25 100 VAL A N 1
ATOM 785 C CA . VAL A 1 100 ? -20.513 15.563 6.193 1.00 92.25 100 VAL A CA 1
ATOM 786 C C . VAL A 1 100 ? -20.266 14.267 5.413 1.00 92.25 100 VAL A C 1
ATOM 788 O O . VAL A 1 100 ? -19.412 14.217 4.527 1.00 92.25 100 VAL A O 1
ATOM 791 N N . THR A 1 101 ? -21.023 13.208 5.701 1.00 92.00 101 THR A N 1
ATOM 792 C CA . THR A 1 101 ? -20.910 11.930 4.983 1.00 92.00 101 THR A CA 1
ATOM 793 C C . THR A 1 101 ? -21.337 12.068 3.518 1.00 92.00 101 THR A C 1
ATOM 795 O O . THR A 1 101 ? -20.691 11.507 2.632 1.00 92.00 101 THR A O 1
ATOM 798 N N . GLN A 1 102 ? -22.400 12.823 3.230 1.00 92.75 102 GLN A N 1
ATOM 799 C CA . GLN A 1 102 ? -22.859 13.092 1.866 1.00 92.75 102 GLN A CA 1
ATOM 800 C C . GLN A 1 102 ? -21.829 13.898 1.073 1.00 92.75 102 GLN A C 1
ATOM 802 O O . GLN A 1 102 ? -21.491 13.492 -0.040 1.00 92.75 102 GLN A O 1
ATOM 807 N N . GLU A 1 103 ? -21.264 14.954 1.659 1.00 93.38 103 GLU A N 1
ATOM 808 C CA . GLU A 1 103 ? -20.178 15.727 1.049 1.00 93.38 103 GLU A CA 1
ATOM 809 C C . GLU A 1 103 ? -18.965 14.840 0.743 1.00 93.38 103 GLU A C 1
ATOM 811 O O . GLU A 1 103 ? -18.390 14.902 -0.345 1.00 93.38 103 GLU A O 1
ATOM 816 N N . GLN A 1 104 ? -18.587 13.954 1.670 1.00 90.38 104 GLN A N 1
ATOM 817 C CA . GLN A 1 104 ? -17.507 12.994 1.439 1.00 90.38 104 GLN A CA 1
ATOM 818 C C . GLN A 1 104 ? -17.826 12.040 0.282 1.00 90.38 104 GLN A C 1
ATOM 820 O O . GLN A 1 104 ? -16.961 11.783 -0.559 1.00 90.38 104 GLN A O 1
ATOM 825 N N . ILE A 1 105 ? -19.058 11.528 0.204 1.00 93.44 105 ILE A N 1
ATOM 826 C CA . ILE A 1 105 ? -19.505 10.663 -0.896 1.00 93.44 105 ILE A CA 1
ATOM 827 C C . ILE A 1 105 ? -19.457 11.413 -2.230 1.00 93.44 105 ILE A C 1
ATOM 829 O O . ILE A 1 105 ? -19.020 10.846 -3.235 1.00 93.44 105 ILE A O 1
ATOM 833 N N . GLU A 1 106 ? -19.876 12.674 -2.264 1.00 94.56 106 GLU A N 1
ATOM 834 C CA . GLU A 1 106 ? -19.840 13.498 -3.468 1.00 94.56 106 GLU A CA 1
ATOM 835 C C . GLU A 1 106 ? -18.404 13.773 -3.922 1.00 94.56 106 GLU A C 1
ATOM 837 O O . GLU A 1 106 ? -18.056 13.468 -5.064 1.00 94.56 106 GLU A O 1
ATOM 842 N N . GLN A 1 107 ? -17.520 14.181 -3.008 1.00 94.50 107 GLN A N 1
ATOM 843 C CA . GLN A 1 107 ? -16.091 14.338 -3.297 1.00 94.50 107 GLN A CA 1
ATOM 844 C C . GLN A 1 107 ? -15.456 13.040 -3.814 1.00 94.50 107 GLN A C 1
ATOM 846 O O . GLN A 1 107 ? -14.606 13.062 -4.708 1.00 94.50 107 GLN A O 1
ATOM 851 N N . LEU A 1 108 ? -15.845 11.883 -3.268 1.00 91.62 108 LEU A N 1
ATOM 852 C CA . LEU A 1 108 ? -15.380 10.583 -3.753 1.00 91.62 108 LEU A CA 1
ATOM 853 C C . LEU A 1 108 ? -15.876 10.298 -5.174 1.00 91.62 108 LEU A C 1
ATOM 855 O O . LEU A 1 108 ? -15.099 9.821 -6.003 1.00 91.62 108 LEU A O 1
ATOM 859 N N . ARG A 1 109 ? -17.137 10.618 -5.482 1.00 93.69 109 ARG A N 1
ATOM 860 C CA . ARG A 1 109 ? -17.702 10.477 -6.833 1.00 93.69 109 ARG A CA 1
ATOM 861 C C . ARG A 1 109 ? -16.995 11.381 -7.836 1.00 93.69 109 ARG A C 1
ATOM 863 O O . ARG A 1 109 ? -16.662 10.913 -8.923 1.00 93.69 109 ARG A O 1
ATOM 870 N N . GLU A 1 110 ? -16.720 12.630 -7.481 1.00 95.62 110 GLU A N 1
ATOM 871 C CA . GLU A 1 110 ? -15.969 13.558 -8.332 1.00 95.62 110 GLU A CA 1
ATOM 872 C C . GLU A 1 110 ? -14.547 13.067 -8.590 1.00 95.62 110 GLU A C 1
ATOM 874 O O . GLU A 1 110 ? -14.107 13.000 -9.738 1.00 95.62 110 GLU A O 1
ATOM 879 N N . ARG A 1 111 ? -13.837 12.634 -7.540 1.00 92.12 111 ARG A N 1
ATOM 880 C CA . ARG A 1 111 ? -12.500 12.040 -7.684 1.00 92.12 111 ARG A CA 1
ATOM 881 C C . ARG A 1 111 ? -12.527 10.809 -8.578 1.00 92.12 111 ARG A C 1
ATOM 883 O O . ARG A 1 111 ? -11.614 10.634 -9.381 1.00 92.12 111 ARG A O 1
ATOM 890 N N . LEU A 1 112 ? -13.560 9.974 -8.460 1.00 93.25 112 LEU A N 1
ATOM 891 C CA . LEU A 1 112 ? -13.729 8.797 -9.303 1.00 93.25 112 LEU A CA 1
ATOM 892 C C . LEU A 1 112 ? -13.972 9.181 -10.768 1.00 93.25 112 LEU A C 1
ATOM 894 O O . LEU A 1 112 ? -13.356 8.583 -11.647 1.00 93.25 112 LEU A O 1
ATOM 898 N N . ARG A 1 113 ? -14.823 10.178 -11.044 1.00 96.19 113 ARG A N 1
ATOM 899 C CA . ARG A 1 113 ? -15.044 10.694 -12.407 1.00 96.19 113 ARG A CA 1
ATOM 900 C C . ARG A 1 113 ? -13.757 11.261 -12.999 1.00 96.19 113 ARG A C 1
ATOM 902 O O . ARG A 1 113 ? -13.326 10.798 -14.047 1.00 96.19 113 ARG A O 1
ATOM 909 N N . ALA A 1 114 ? -13.077 12.146 -12.274 1.00 95.31 114 ALA A N 1
ATOM 910 C CA . ALA A 1 114 ? -11.804 12.714 -12.709 1.00 95.31 114 ALA A CA 1
ATOM 911 C C . ALA A 1 114 ? -10.727 11.634 -12.929 1.00 95.31 114 ALA A C 1
ATOM 913 O O . ALA A 1 114 ? -9.896 11.745 -13.828 1.00 95.31 114 ALA A O 1
ATOM 914 N N . ALA A 1 115 ? -10.720 10.572 -12.118 1.00 91.06 115 ALA A N 1
ATOM 915 C CA . ALA A 1 115 ? -9.825 9.437 -12.316 1.00 91.06 115 ALA A CA 1
ATOM 916 C C . ALA A 1 115 ? -10.163 8.644 -13.589 1.00 91.06 115 ALA A C 1
ATOM 918 O O . ALA A 1 115 ? -9.242 8.262 -14.310 1.00 91.06 115 ALA A O 1
ATOM 919 N N . LYS A 1 116 ? -11.453 8.431 -13.886 1.00 93.44 116 LYS A N 1
ATOM 920 C CA . LYS A 1 116 ? -11.906 7.782 -15.128 1.00 93.44 116 LYS A CA 1
ATOM 921 C C . LYS A 1 116 ? -11.522 8.592 -16.363 1.00 93.44 116 LYS A C 1
ATOM 923 O O . LYS A 1 116 ? -10.902 8.037 -17.259 1.00 93.44 116 LYS A O 1
ATOM 928 N N . GLU A 1 117 ? -11.780 9.896 -16.364 1.00 95.50 117 GLU A N 1
ATOM 929 C CA . GLU A 1 117 ? -11.410 10.781 -17.479 1.00 95.50 117 GLU A CA 1
ATOM 930 C C . GLU A 1 117 ? -9.897 10.773 -17.728 1.00 95.50 117 GLU A C 1
ATOM 932 O O . GLU A 1 117 ? -9.438 10.615 -18.857 1.00 95.50 117 GLU A O 1
ATOM 937 N N . ARG A 1 118 ? -9.085 10.868 -16.664 1.00 91.94 118 ARG A N 1
ATOM 938 C CA . ARG A 1 118 ? -7.620 10.765 -16.782 1.00 91.94 118 ARG A CA 1
ATOM 939 C C . ARG A 1 118 ? -7.177 9.412 -17.326 1.00 91.94 118 ARG A C 1
ATOM 941 O O . ARG A 1 118 ? -6.189 9.351 -18.054 1.00 91.94 118 ARG A O 1
ATOM 948 N N . TYR A 1 119 ? -7.864 8.337 -16.949 1.00 92.19 119 TYR A N 1
ATOM 949 C CA . TYR A 1 119 ? -7.579 6.998 -17.450 1.00 92.19 119 TYR A CA 1
ATOM 950 C C . TYR A 1 119 ? -7.903 6.875 -18.943 1.00 92.19 119 TYR A C 1
ATOM 952 O O . TYR A 1 119 ? -7.076 6.365 -19.694 1.00 92.19 119 TYR A O 1
ATOM 960 N N . GLU A 1 120 ? -9.055 7.379 -19.383 1.00 94.12 120 GLU A N 1
ATOM 961 C CA . GLU A 1 120 ? -9.458 7.384 -20.793 1.00 94.12 120 GLU A CA 1
ATOM 962 C C . GLU A 1 120 ? -8.485 8.206 -21.645 1.00 94.12 120 GLU A C 1
ATOM 964 O O . GLU A 1 120 ? -7.922 7.677 -22.601 1.00 94.12 120 GLU A O 1
ATOM 969 N N . GLN A 1 121 ? -8.147 9.425 -21.216 1.00 94.12 121 GLN A N 1
ATOM 970 C CA . GLN A 1 121 ? -7.140 10.253 -21.891 1.00 94.12 121 GLN A CA 1
ATOM 971 C C . GLN A 1 121 ? -5.765 9.571 -21.951 1.00 94.12 121 GLN A C 1
ATOM 973 O O . GLN A 1 121 ? -5.051 9.656 -22.951 1.00 94.12 121 GLN A O 1
ATOM 978 N N . ALA A 1 122 ? -5.352 8.894 -20.876 1.00 91.69 122 ALA A N 1
ATOM 979 C CA . ALA A 1 122 ? -4.101 8.143 -20.870 1.00 91.69 122 ALA A CA 1
ATOM 980 C C . ALA A 1 122 ? -4.153 6.938 -21.822 1.00 91.69 122 ALA A C 1
ATOM 982 O O . ALA A 1 122 ? -3.149 6.627 -22.466 1.00 91.69 122 ALA A O 1
ATOM 983 N N . ARG A 1 123 ? -5.310 6.275 -21.931 1.00 91.75 123 ARG A N 1
ATOM 984 C CA . ARG A 1 123 ? -5.542 5.143 -22.833 1.00 91.75 123 ARG A CA 1
ATOM 985 C C . ARG A 1 123 ? -5.489 5.569 -24.298 1.00 91.75 123 ARG A C 1
ATOM 987 O O . ARG A 1 123 ? -4.831 4.883 -25.074 1.00 91.75 123 ARG A O 1
ATOM 994 N N . GLU A 1 124 ? -6.120 6.682 -24.660 1.00 94.88 124 GLU A N 1
ATOM 995 C CA . GLU A 1 124 ? -6.068 7.248 -26.017 1.00 94.88 124 GLU A CA 1
ATOM 996 C C . GLU A 1 124 ? -4.630 7.603 -26.406 1.00 94.88 124 GLU A C 1
ATOM 998 O O . GLU A 1 124 ? -4.099 7.071 -27.379 1.00 94.88 124 GLU A O 1
ATOM 1003 N N . ARG A 1 125 ? -3.925 8.369 -25.560 1.00 91.81 125 ARG A N 1
ATOM 1004 C CA . ARG A 1 125 ? -2.504 8.706 -25.777 1.00 91.81 125 ARG A CA 1
ATOM 1005 C C . ARG A 1 125 ? -1.617 7.472 -25.912 1.00 91.81 125 ARG A C 1
ATOM 1007 O O . ARG A 1 125 ? -0.634 7.485 -26.649 1.00 91.81 125 ARG A O 1
ATOM 1014 N N . TYR A 1 126 ? -1.919 6.413 -25.163 1.00 87.81 126 TYR A N 1
ATOM 1015 C CA . TYR A 1 126 ? -1.202 5.148 -25.274 1.00 87.81 126 TYR A CA 1
ATOM 1016 C C . TYR A 1 126 ? -1.467 4.456 -26.617 1.00 87.81 126 TYR A C 1
ATOM 1018 O O . TYR A 1 126 ? -0.529 3.932 -27.216 1.00 87.81 126 TYR A O 1
ATOM 1026 N N . GLN A 1 127 ? -2.713 4.455 -27.100 1.00 90.19 127 GLN A N 1
ATOM 1027 C CA . GLN A 1 127 ? -3.064 3.890 -28.405 1.00 90.19 127 GLN A CA 1
ATOM 1028 C C . GLN A 1 127 ? -2.369 4.642 -29.544 1.00 90.19 127 GLN A C 1
ATOM 1030 O O . GLN A 1 127 ? -1.700 3.999 -30.350 1.00 90.19 127 GLN A O 1
ATOM 1035 N N . GLU A 1 128 ? -2.405 5.975 -29.535 1.00 92.62 128 GLU A N 1
ATOM 1036 C CA . GLU A 1 128 ? -1.699 6.814 -30.515 1.00 92.62 128 GLU A CA 1
ATOM 1037 C C . GLU A 1 128 ? -0.189 6.527 -30.528 1.00 92.62 128 GLU A C 1
ATOM 1039 O O . GLU A 1 128 ? 0.417 6.302 -31.575 1.00 92.62 128 GLU A O 1
ATOM 1044 N N . GLN A 1 129 ? 0.441 6.461 -29.348 1.00 86.31 129 GLN A N 1
ATOM 1045 C CA . GLN A 1 129 ? 1.868 6.140 -29.237 1.00 86.31 129 GLN A CA 1
ATOM 1046 C C . GLN A 1 129 ? 2.183 4.722 -29.719 1.00 86.31 129 GLN A C 1
ATOM 1048 O O . GLN A 1 129 ? 3.239 4.491 -30.311 1.00 86.31 129 GLN A O 1
ATOM 1053 N N . LYS A 1 130 ? 1.285 3.763 -29.475 1.00 87.00 130 LYS A N 1
ATOM 1054 C CA . LYS A 1 130 ? 1.433 2.377 -29.922 1.00 87.00 130 LYS A CA 1
ATOM 1055 C C . LYS A 1 130 ? 1.358 2.269 -31.445 1.00 87.00 130 LYS A C 1
ATOM 1057 O O . LYS A 1 130 ? 2.147 1.526 -32.028 1.00 87.00 130 LYS A O 1
ATOM 1062 N N . GLU A 1 131 ? 0.435 2.985 -32.077 1.00 91.75 131 GLU A N 1
ATOM 1063 C CA . GLU A 1 131 ? 0.308 3.039 -33.536 1.00 91.75 131 GLU A CA 1
ATOM 1064 C C . GLU A 1 131 ? 1.524 3.717 -34.166 1.00 91.75 131 GLU A C 1
ATOM 1066 O O . GLU A 1 131 ? 2.187 3.104 -35.004 1.00 91.75 131 GLU A O 1
ATOM 1071 N N . GLY A 1 132 ? 1.924 4.886 -33.656 1.00 89.44 132 GLY A N 1
ATOM 1072 C CA . GLY A 1 132 ? 3.133 5.574 -34.114 1.00 89.44 132 GLY A CA 1
ATOM 1073 C C . GLY A 1 132 ? 4.403 4.727 -33.958 1.00 89.44 132 GLY A C 1
ATOM 1074 O O . GLY A 1 132 ? 5.268 4.724 -34.835 1.00 89.44 132 GLY A O 1
ATOM 1075 N N . LEU A 1 133 ? 4.511 3.934 -32.884 1.00 86.81 133 LEU A N 1
ATOM 1076 C CA . LEU A 1 133 ? 5.620 2.994 -32.699 1.00 86.81 133 LEU A CA 1
ATOM 1077 C C . LEU A 1 133 ? 5.577 1.840 -33.710 1.00 86.81 133 LEU A C 1
ATOM 1079 O O . LEU A 1 133 ? 6.626 1.409 -34.188 1.00 86.81 133 LEU A O 1
ATOM 1083 N N . LYS A 1 134 ? 4.385 1.328 -34.040 1.00 89.12 134 LYS A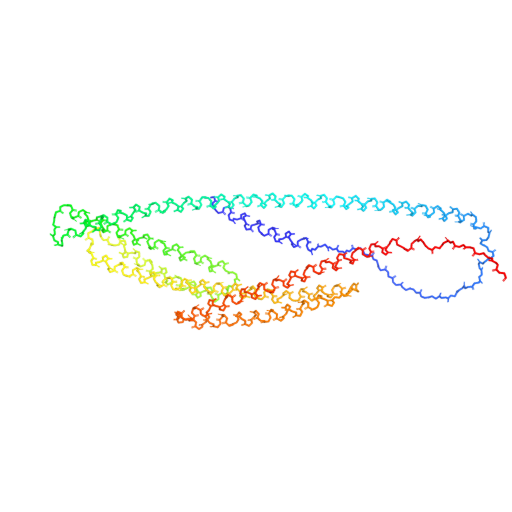 N 1
ATOM 1084 C CA . LYS A 1 134 ? 4.213 0.272 -35.045 1.00 89.12 134 LYS A CA 1
ATOM 1085 C C . LYS A 1 134 ? 4.637 0.770 -36.427 1.00 89.12 134 LYS A C 1
ATOM 1087 O O . LYS A 1 134 ? 5.426 0.093 -37.079 1.00 89.12 134 LYS A O 1
ATOM 1092 N N . GLU A 1 135 ? 4.201 1.962 -36.823 1.00 92.19 135 GLU A N 1
ATOM 1093 C CA . GLU A 1 135 ? 4.614 2.600 -38.078 1.00 92.19 135 GLU A CA 1
ATOM 1094 C C . GLU A 1 135 ? 6.121 2.861 -38.124 1.00 92.19 135 GLU A C 1
ATOM 1096 O O . GLU A 1 135 ? 6.778 2.582 -39.127 1.00 92.19 135 GLU A O 1
ATOM 1101 N N . LEU A 1 136 ? 6.700 3.372 -37.032 1.00 90.12 136 LEU A N 1
ATOM 1102 C CA . LEU A 1 136 ? 8.142 3.590 -36.936 1.00 90.12 136 LEU A CA 1
ATOM 1103 C C . LEU A 1 136 ? 8.913 2.273 -37.066 1.00 90.12 136 LEU A C 1
ATOM 1105 O O . LEU A 1 136 ? 9.901 2.215 -37.791 1.00 90.12 136 LEU A O 1
ATOM 1109 N N . ARG A 1 137 ? 8.441 1.204 -36.415 1.00 89.62 137 ARG A N 1
ATOM 1110 C CA . ARG A 1 137 ? 9.031 -0.136 -36.516 1.00 89.62 137 ARG A CA 1
ATOM 1111 C C . ARG A 1 137 ? 8.946 -0.683 -37.937 1.00 89.62 137 ARG A C 1
ATOM 1113 O O . ARG A 1 137 ? 9.910 -1.274 -38.413 1.00 89.62 137 ARG A O 1
ATOM 1120 N N . ASP A 1 138 ? 7.801 -0.536 -38.591 1.00 91.62 138 ASP A N 1
ATOM 1121 C CA . ASP A 1 138 ? 7.594 -1.076 -39.932 1.00 91.62 138 ASP A CA 1
ATOM 1122 C C . ASP A 1 138 ? 8.432 -0.296 -40.967 1.00 91.62 138 ASP A C 1
ATOM 1124 O O . ASP A 1 138 ? 9.069 -0.928 -41.806 1.00 91.62 138 ASP A O 1
ATOM 1128 N N . ARG A 1 139 ? 8.584 1.033 -40.823 1.00 90.06 139 ARG A N 1
ATOM 1129 C CA . ARG A 1 139 ? 9.565 1.829 -41.592 1.00 90.06 139 ARG A CA 1
ATOM 1130 C C . ARG A 1 139 ? 11.008 1.416 -41.312 1.00 90.06 139 ARG A C 1
ATOM 1132 O O . ARG A 1 139 ? 11.783 1.221 -42.241 1.00 90.06 139 ARG A O 1
ATOM 1139 N N . TYR A 1 140 ? 11.362 1.221 -40.043 1.00 88.31 140 TYR A N 1
ATOM 1140 C CA . TYR A 1 140 ? 12.708 0.803 -39.648 1.00 88.31 140 TYR A CA 1
ATOM 1141 C C .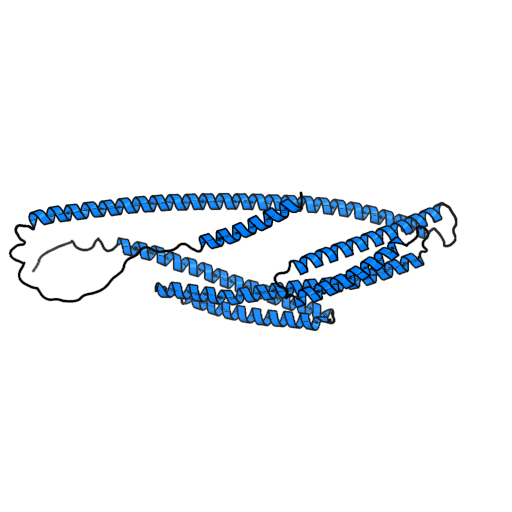 TYR A 1 140 ? 13.090 -0.556 -40.251 1.00 88.31 140 TYR A C 1
ATOM 1143 O O . TYR A 1 140 ? 14.232 -0.746 -40.645 1.00 88.31 140 TYR A O 1
ATOM 1151 N N . LYS A 1 141 ? 12.140 -1.494 -40.376 1.00 88.56 141 LYS A N 1
ATOM 1152 C CA . LYS A 1 141 ? 12.376 -2.804 -41.013 1.00 88.56 141 LYS A CA 1
ATOM 1153 C C . LYS A 1 141 ? 12.713 -2.718 -42.502 1.00 88.56 141 LYS A C 1
ATOM 1155 O O . LYS A 1 141 ? 13.359 -3.629 -43.011 1.00 88.56 141 LYS A O 1
ATOM 1160 N N . ILE A 1 142 ? 12.237 -1.684 -43.197 1.00 91.12 142 ILE A N 1
ATOM 1161 C CA . ILE A 1 142 ? 12.527 -1.473 -44.623 1.00 91.12 142 ILE A CA 1
ATOM 1162 C C . ILE A 1 142 ? 13.981 -1.005 -44.794 1.00 91.12 142 ILE A C 1
ATOM 1164 O O . ILE A 1 142 ? 14.646 -1.399 -45.750 1.00 91.12 142 ILE A O 1
ATOM 1168 N N . CYS A 1 143 ? 14.500 -0.244 -43.830 1.00 88.69 143 CYS A N 1
ATOM 1169 C CA . CYS A 1 143 ? 15.879 0.228 -43.816 1.00 88.69 143 CYS A CA 1
ATOM 1170 C C . CYS A 1 143 ? 16.871 -0.905 -43.515 1.00 88.69 143 CYS A C 1
ATOM 1172 O O . CYS A 1 143 ? 17.031 -1.319 -42.366 1.00 88.69 143 CYS A O 1
ATOM 1174 N N . ARG A 1 144 ? 17.586 -1.387 -44.539 1.00 79.69 144 ARG A N 1
ATOM 1175 C CA . ARG A 1 144 ? 18.681 -2.360 -44.366 1.00 79.69 144 ARG A CA 1
ATOM 1176 C C . ARG A 1 144 ? 19.902 -1.723 -43.717 1.00 79.69 144 ARG A C 1
ATOM 1178 O O . ARG A 1 144 ? 20.193 -0.550 -43.951 1.00 79.69 144 ARG A O 1
ATOM 1185 N N . ASP A 1 145 ? 20.649 -2.504 -42.942 1.00 71.06 145 ASP A N 1
ATOM 1186 C CA . ASP A 1 145 ? 21.926 -2.077 -42.361 1.00 71.06 145 ASP A CA 1
ATOM 1187 C C . ASP A 1 145 ? 22.871 -1.569 -43.463 1.00 71.06 145 ASP A C 1
ATOM 1189 O O . ASP A 1 145 ? 23.101 -2.251 -44.460 1.00 71.06 145 ASP A O 1
ATOM 1193 N N . GLY A 1 146 ? 23.354 -0.332 -43.315 1.00 67.56 146 GLY A N 1
ATOM 1194 C CA . GLY A 1 146 ? 24.197 0.338 -44.315 1.00 67.56 146 GLY A CA 1
ATOM 1195 C C . GLY A 1 146 ? 23.459 1.166 -45.374 1.00 67.56 146 GLY A C 1
ATOM 1196 O O . GLY A 1 146 ? 24.120 1.861 -46.141 1.00 67.56 146 GLY A O 1
ATOM 1197 N N . ASP A 1 147 ? 22.121 1.163 -45.404 1.00 78.56 147 ASP A N 1
ATOM 1198 C CA . ASP A 1 147 ? 21.362 2.123 -46.214 1.00 78.56 147 ASP A CA 1
ATOM 1199 C C . ASP A 1 147 ? 21.600 3.543 -45.673 1.00 78.56 147 ASP A C 1
ATOM 1201 O O . ASP A 1 147 ? 21.281 3.841 -44.514 1.00 78.56 147 ASP A O 1
ATOM 1205 N N . GLY A 1 148 ? 22.252 4.364 -46.499 1.00 82.62 148 GLY A N 1
ATOM 1206 C CA . GLY A 1 148 ? 22.606 5.754 -46.225 1.00 82.62 148 GLY A CA 1
ATOM 1207 C C . GLY A 1 148 ? 21.595 6.758 -46.773 1.00 82.62 148 GLY A C 1
ATOM 1208 O O . GLY A 1 148 ? 21.905 7.946 -46.816 1.00 82.62 148 GLY A O 1
ATOM 1209 N N . SER A 1 149 ? 20.416 6.308 -47.220 1.00 91.12 149 SER A N 1
ATOM 1210 C CA . SER A 1 149 ? 19.332 7.21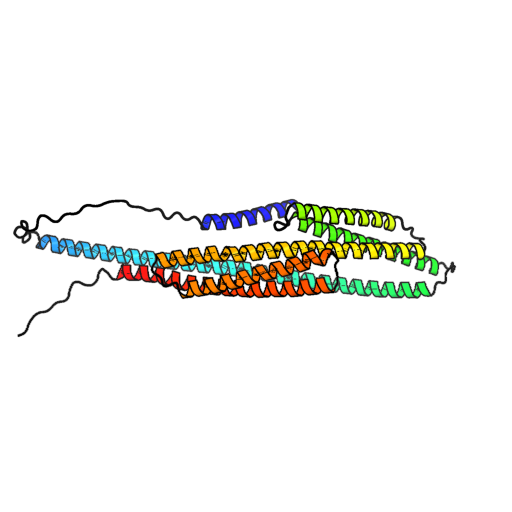9 -47.582 1.00 91.12 149 SER A CA 1
ATOM 1211 C C . SER A 1 149 ? 18.955 8.107 -46.393 1.00 91.12 149 SER A C 1
ATOM 1213 O O . SER A 1 149 ? 18.892 7.662 -45.243 1.00 91.12 149 SER A O 1
ATOM 1215 N N . GLU A 1 150 ? 18.702 9.385 -46.675 1.00 91.38 150 GLU A N 1
ATOM 1216 C CA . GLU A 1 150 ? 18.367 10.390 -45.661 1.00 91.38 150 GLU A CA 1
ATOM 1217 C C . GLU A 1 150 ? 17.136 9.973 -44.835 1.00 91.38 150 GLU A C 1
ATOM 1219 O O . GLU A 1 150 ? 17.130 10.105 -43.610 1.00 91.38 150 GLU A O 1
ATOM 1224 N N . GLU A 1 151 ? 16.146 9.351 -45.485 1.00 90.31 151 GLU A N 1
ATOM 1225 C CA . GLU A 1 151 ? 14.957 8.794 -44.831 1.00 90.31 151 GLU A CA 1
ATOM 1226 C C . GLU A 1 151 ? 15.305 7.702 -43.810 1.00 90.31 151 GLU A C 1
ATOM 1228 O O . GLU A 1 151 ? 14.783 7.705 -42.693 1.00 90.31 151 GLU A O 1
ATOM 1233 N N . CYS A 1 152 ? 16.213 6.782 -44.147 1.00 90.69 152 CYS A N 1
ATOM 1234 C CA . CYS A 1 152 ? 16.610 5.717 -43.231 1.00 90.69 152 CYS A CA 1
ATOM 1235 C C . CYS A 1 152 ? 17.468 6.216 -42.069 1.00 90.69 152 CYS A C 1
ATOM 1237 O O . CYS A 1 152 ? 17.337 5.707 -40.951 1.00 90.69 152 CYS A O 1
ATOM 1239 N N . VAL A 1 153 ? 18.303 7.233 -42.292 1.00 90.00 153 VAL A N 1
ATOM 1240 C CA . VAL A 1 153 ? 19.051 7.898 -41.216 1.00 90.00 153 VAL A CA 1
ATOM 1241 C C . VAL A 1 153 ? 18.091 8.586 -40.239 1.00 90.00 153 VAL A C 1
ATOM 1243 O O . VAL A 1 153 ? 18.217 8.394 -39.027 1.00 90.00 153 VAL A O 1
ATOM 1246 N N . ASP A 1 154 ? 17.086 9.312 -40.736 1.00 90.88 154 ASP A N 1
ATOM 1247 C CA . ASP A 1 154 ? 16.077 9.974 -39.899 1.00 90.88 154 ASP A CA 1
ATOM 1248 C C . ASP A 1 154 ? 15.206 8.967 -39.126 1.00 90.88 154 ASP A C 1
ATOM 1250 O O . ASP A 1 154 ? 14.994 9.117 -37.920 1.00 90.88 154 ASP A O 1
ATOM 1254 N N . VAL A 1 155 ? 14.761 7.882 -39.771 1.00 91.56 155 VAL A N 1
ATOM 1255 C CA . VAL A 1 155 ? 13.995 6.810 -39.107 1.00 91.56 155 VAL A CA 1
ATOM 1256 C C . VAL A 1 155 ? 14.814 6.146 -37.997 1.00 91.56 155 VAL A C 1
ATOM 1258 O O . VAL A 1 155 ? 14.283 5.922 -36.905 1.00 91.56 155 VAL A O 1
ATOM 1261 N N . ARG A 1 156 ? 16.106 5.869 -38.228 1.00 89.69 156 ARG A N 1
ATOM 1262 C CA . ARG A 1 156 ? 17.013 5.338 -37.196 1.00 89.69 156 ARG A CA 1
ATOM 1263 C C . ARG A 1 156 ? 17.170 6.312 -36.037 1.00 89.69 156 ARG A C 1
ATOM 1265 O O . ARG A 1 156 ? 16.985 5.910 -34.892 1.00 89.69 156 ARG A O 1
ATOM 1272 N N . LYS A 1 157 ? 17.423 7.591 -36.325 1.00 91.81 157 LYS A N 1
ATOM 1273 C CA . LYS A 1 157 ? 17.554 8.636 -35.303 1.00 91.81 157 LYS A CA 1
ATOM 1274 C C . LYS A 1 157 ? 16.283 8.756 -34.457 1.00 91.81 157 LYS A C 1
ATOM 1276 O O . LYS A 1 157 ? 16.352 8.743 -33.229 1.00 91.81 157 LYS A O 1
ATOM 1281 N N . LYS A 1 158 ? 15.109 8.800 -35.095 1.00 92.19 158 LYS A N 1
ATOM 1282 C CA . LYS A 1 158 ? 13.803 8.824 -34.413 1.00 92.19 158 LYS A CA 1
ATOM 1283 C C . LYS A 1 158 ? 13.585 7.586 -33.546 1.00 92.19 158 LYS A C 1
ATOM 1285 O O . LYS A 1 158 ? 13.070 7.716 -32.436 1.00 92.19 158 LYS A O 1
ATOM 1290 N N . ALA A 1 159 ? 13.992 6.405 -34.014 1.00 91.12 159 ALA A N 1
ATOM 1291 C CA . ALA A 1 159 ? 13.930 5.177 -33.226 1.00 91.12 159 ALA A CA 1
ATOM 1292 C C . ALA A 1 159 ? 14.847 5.243 -31.995 1.00 91.12 159 ALA A C 1
ATOM 1294 O O . ALA A 1 159 ? 14.380 4.969 -30.891 1.00 91.12 159 ALA A O 1
ATOM 1295 N N . THR A 1 160 ? 16.100 5.680 -32.152 1.00 92.25 160 THR A N 1
ATOM 1296 C CA . THR A 1 160 ? 17.058 5.839 -31.046 1.00 92.25 160 THR A CA 1
ATOM 1297 C C . THR A 1 160 ? 16.554 6.827 -29.995 1.00 92.25 160 THR A C 1
ATOM 1299 O O . THR A 1 160 ? 16.491 6.489 -28.813 1.00 92.25 160 THR A O 1
ATOM 1302 N N . VAL A 1 161 ? 16.091 8.011 -30.413 1.00 92.88 161 VAL A N 1
ATOM 1303 C CA . VAL A 1 161 ? 15.496 9.014 -29.511 1.00 92.88 161 VAL A CA 1
ATOM 1304 C C . VAL A 1 161 ? 14.252 8.459 -28.809 1.00 92.88 161 VAL A C 1
ATOM 1306 O O . VAL A 1 161 ? 14.064 8.666 -27.608 1.00 92.88 161 VAL A O 1
ATOM 1309 N N . GLY A 1 162 ? 13.407 7.721 -29.535 1.00 91.00 162 GLY A N 1
ATOM 1310 C CA . GLY A 1 162 ? 12.219 7.074 -28.981 1.00 91.00 162 GLY A CA 1
ATOM 1311 C C . GLY A 1 162 ? 12.548 6.041 -27.900 1.00 91.00 162 GLY A C 1
ATOM 1312 O O . GLY A 1 162 ? 11.926 6.056 -26.836 1.00 91.00 162 GLY A O 1
ATOM 1313 N N . VAL A 1 163 ? 13.544 5.182 -28.141 1.00 91.81 163 VAL A N 1
ATOM 1314 C CA . VAL A 1 163 ? 14.019 4.184 -27.169 1.00 91.81 163 VAL A CA 1
ATOM 1315 C C . VAL A 1 163 ? 14.636 4.869 -25.954 1.00 91.81 163 VAL A C 1
ATOM 1317 O O . VAL A 1 163 ? 14.233 4.555 -24.836 1.00 91.81 163 VAL A O 1
ATOM 1320 N N . LYS A 1 164 ? 15.526 5.851 -26.145 1.00 94.12 164 LYS A N 1
ATOM 1321 C CA . LYS A 1 164 ? 16.135 6.615 -25.044 1.00 94.12 164 LYS A CA 1
ATOM 1322 C C . LYS A 1 164 ? 15.072 7.234 -24.134 1.00 94.12 164 LYS A C 1
ATOM 1324 O O . LYS A 1 164 ? 15.052 6.969 -22.936 1.00 94.12 164 LYS A O 1
ATOM 1329 N N . LYS A 1 165 ? 14.099 7.941 -24.716 1.00 92.94 165 LYS A N 1
ATOM 1330 C CA . LYS A 1 165 ? 12.974 8.532 -23.974 1.00 92.94 165 LYS A CA 1
ATOM 1331 C C . LYS A 1 165 ? 12.126 7.485 -23.242 1.00 92.94 165 LYS A C 1
ATOM 1333 O O . LYS A 1 165 ? 11.550 7.778 -22.194 1.00 92.94 165 LYS A O 1
ATOM 1338 N N . HIS A 1 166 ? 11.984 6.279 -23.794 1.00 90.94 166 HIS A N 1
ATOM 1339 C CA . HIS A 1 166 ? 11.283 5.183 -23.123 1.00 90.94 166 HIS A CA 1
ATOM 1340 C C . HIS A 1 166 ? 12.066 4.645 -21.916 1.00 90.94 166 HIS A C 1
ATOM 1342 O O . HIS A 1 166 ? 11.461 4.405 -20.868 1.00 90.94 166 HIS A O 1
ATOM 1348 N N . LEU A 1 167 ? 13.387 4.497 -22.044 1.00 93.81 167 LEU A N 1
ATOM 1349 C CA . LEU A 1 167 ? 14.269 4.093 -20.949 1.00 93.81 167 LEU A CA 1
ATOM 1350 C C . LEU A 1 167 ? 14.247 5.132 -19.820 1.00 93.81 167 LEU A C 1
ATOM 1352 O O . LEU A 1 167 ? 13.975 4.764 -18.681 1.00 93.81 167 LEU A O 1
ATOM 1356 N N . GLU A 1 168 ? 14.396 6.421 -20.141 1.00 95.75 168 GLU A N 1
ATOM 1357 C CA . GLU A 1 168 ? 14.305 7.533 -19.177 1.00 95.75 168 GLU A CA 1
ATOM 1358 C C . GLU A 1 168 ? 12.978 7.509 -18.409 1.00 95.75 168 GLU A C 1
ATOM 1360 O O . GLU A 1 168 ? 12.962 7.467 -17.182 1.00 95.75 168 GLU A O 1
ATOM 1365 N N . LYS A 1 169 ? 11.845 7.421 -19.119 1.00 94.06 169 LYS A N 1
ATOM 1366 C CA . LYS A 1 169 ? 10.525 7.326 -18.475 1.00 94.06 169 LYS A CA 1
ATOM 1367 C C . LYS A 1 169 ? 10.389 6.096 -17.581 1.00 94.06 169 LYS A C 1
ATOM 1369 O O . LYS A 1 169 ? 9.693 6.149 -16.571 1.00 94.06 169 LYS A O 1
ATOM 1374 N N . THR A 1 170 ? 10.984 4.972 -17.971 1.00 93.44 170 THR A N 1
ATOM 1375 C CA . THR A 1 170 ? 10.944 3.743 -17.171 1.00 93.44 170 THR A CA 1
ATOM 1376 C C . THR A 1 170 ? 11.766 3.910 -15.895 1.00 93.44 170 THR A C 1
ATOM 1378 O O . THR A 1 170 ? 11.297 3.528 -14.826 1.00 93.44 170 THR A O 1
ATOM 1381 N N . ILE A 1 171 ? 12.930 4.554 -15.978 1.00 96.69 171 ILE A N 1
ATOM 1382 C CA . ILE A 1 171 ? 13.751 4.924 -14.820 1.00 96.69 171 ILE A CA 1
ATOM 1383 C C . ILE A 1 171 ? 12.984 5.874 -13.895 1.00 96.69 171 ILE A C 1
ATOM 1385 O O . ILE A 1 171 ? 12.867 5.583 -12.707 1.00 96.69 171 ILE A O 1
ATOM 1389 N N . ASP A 1 172 ? 12.347 6.921 -14.424 1.00 96.62 172 ASP A N 1
ATOM 1390 C CA . ASP A 1 172 ? 11.530 7.840 -13.620 1.00 96.62 172 ASP A CA 1
ATOM 1391 C C . ASP A 1 172 ? 10.393 7.106 -12.889 1.00 96.62 172 ASP A C 1
ATOM 1393 O O . ASP A 1 172 ? 10.067 7.405 -11.736 1.00 96.62 172 ASP A O 1
ATOM 1397 N N . LEU A 1 173 ? 9.746 6.134 -13.543 1.00 95.00 173 LEU A N 1
ATOM 1398 C CA . LEU A 1 173 ? 8.718 5.302 -12.909 1.00 95.00 173 LEU A CA 1
ATOM 1399 C C . LEU A 1 173 ? 9.302 4.477 -11.756 1.00 95.00 173 LEU A C 1
ATOM 1401 O O . LEU A 1 173 ? 8.679 4.390 -10.692 1.00 95.00 173 LEU A O 1
ATOM 1405 N N . ILE A 1 174 ? 10.496 3.912 -11.948 1.00 95.69 174 ILE A N 1
ATOM 1406 C CA . ILE A 1 174 ? 11.222 3.167 -10.920 1.00 95.69 174 ILE A CA 1
ATOM 1407 C C . ILE A 1 174 ? 11.562 4.075 -9.736 1.00 95.69 174 ILE A C 1
ATOM 1409 O O . ILE A 1 174 ? 11.168 3.759 -8.612 1.00 95.69 174 ILE A O 1
ATOM 1413 N N . GLU A 1 175 ? 12.194 5.224 -9.969 1.00 97.44 175 GLU A N 1
ATOM 1414 C CA . GLU A 1 175 ? 12.545 6.204 -8.934 1.00 97.44 175 GLU A CA 1
ATOM 1415 C C . GLU A 1 175 ? 11.319 6.630 -8.122 1.00 97.44 175 GLU A C 1
ATOM 1417 O O . GLU A 1 175 ? 11.319 6.578 -6.890 1.00 97.44 175 GLU A O 1
ATOM 1422 N N . ASN A 1 176 ? 10.226 6.979 -8.808 1.00 96.50 176 ASN A N 1
ATOM 1423 C CA . ASN A 1 176 ? 8.975 7.368 -8.164 1.00 96.50 176 ASN A CA 1
ATOM 1424 C C . ASN A 1 176 ? 8.390 6.238 -7.307 1.00 96.50 176 ASN A C 1
ATOM 1426 O O . ASN A 1 176 ? 7.849 6.494 -6.227 1.00 96.50 176 ASN A O 1
ATOM 1430 N N . SER A 1 177 ? 8.472 4.992 -7.777 1.00 95.69 177 SER A N 1
ATOM 1431 C CA . SER A 1 177 ? 7.986 3.831 -7.030 1.00 95.69 177 SER A CA 1
ATOM 1432 C C . SER A 1 177 ? 8.828 3.555 -5.777 1.00 95.69 177 SER A C 1
ATOM 1434 O O . SER A 1 177 ? 8.260 3.352 -4.702 1.00 95.69 177 SER A O 1
ATOM 1436 N N . LEU A 1 178 ? 10.160 3.650 -5.877 1.00 97.25 178 LEU A N 1
ATOM 1437 C CA . LEU A 1 178 ? 11.078 3.515 -4.744 1.00 97.25 178 LEU A CA 1
ATOM 1438 C C . LEU A 1 178 ? 10.879 4.647 -3.733 1.00 97.25 178 LEU A C 1
ATOM 1440 O O . LEU A 1 178 ? 10.719 4.367 -2.552 1.00 97.25 178 LEU A O 1
ATOM 1444 N N . ALA A 1 179 ? 10.760 5.900 -4.179 1.00 98.00 179 ALA A N 1
ATOM 1445 C CA . ALA A 1 179 ? 10.531 7.048 -3.301 1.00 98.00 179 ALA A CA 1
ATOM 1446 C C . ALA A 1 179 ? 9.221 6.934 -2.498 1.00 98.00 179 ALA A C 1
ATOM 1448 O O . ALA A 1 179 ? 9.180 7.264 -1.308 1.00 98.00 179 ALA A O 1
ATOM 1449 N N . ARG A 1 180 ? 8.142 6.438 -3.123 1.00 97.06 180 ARG A N 1
ATOM 1450 C CA . ARG A 1 180 ? 6.882 6.142 -2.419 1.00 97.06 180 ARG A CA 1
ATOM 1451 C C . ARG A 1 180 ? 7.066 5.033 -1.391 1.00 97.06 180 ARG A C 1
ATOM 1453 O O . ARG A 1 180 ? 6.578 5.168 -0.271 1.00 97.06 180 ARG A O 1
ATOM 1460 N N . LEU A 1 181 ? 7.778 3.966 -1.749 1.00 96.81 181 LEU A N 1
ATOM 1461 C CA . LEU A 1 181 ? 8.051 2.868 -0.828 1.00 96.81 181 LEU A CA 1
ATOM 1462 C C . LEU A 1 181 ? 8.902 3.329 0.364 1.00 96.81 181 LEU A C 1
ATOM 1464 O O . LEU A 1 181 ? 8.554 3.022 1.500 1.00 96.81 181 LEU A O 1
ATOM 1468 N N . THR A 1 182 ? 9.933 4.150 0.140 1.00 98.06 182 THR A N 1
ATOM 1469 C CA . THR A 1 182 ? 10.728 4.789 1.201 1.00 98.06 182 THR A CA 1
ATOM 1470 C C . THR A 1 182 ? 9.843 5.577 2.163 1.00 98.06 182 THR A C 1
ATOM 1472 O O . THR A 1 182 ? 9.994 5.459 3.379 1.00 98.06 182 THR A O 1
ATOM 1475 N N . ALA A 1 183 ? 8.914 6.386 1.639 1.00 97.94 183 ALA A N 1
ATOM 1476 C CA . ALA A 1 183 ? 7.988 7.150 2.470 1.00 97.94 183 ALA A CA 1
ATOM 1477 C C . ALA A 1 183 ? 7.096 6.226 3.312 1.00 97.94 183 ALA A C 1
ATOM 1479 O O . ALA A 1 183 ? 6.972 6.440 4.515 1.00 97.94 183 ALA A O 1
ATOM 1480 N N . HIS A 1 184 ? 6.549 5.164 2.715 1.00 95.94 184 HIS A N 1
ATOM 1481 C CA . HIS A 1 184 ? 5.729 4.188 3.433 1.00 95.94 184 HIS A CA 1
ATOM 1482 C C . HIS A 1 184 ? 6.489 3.444 4.534 1.00 95.94 184 HIS A C 1
ATOM 1484 O O . HIS A 1 184 ? 5.936 3.254 5.614 1.00 95.94 184 HIS A O 1
ATOM 1490 N N . VAL A 1 185 ? 7.746 3.057 4.297 1.00 97.69 185 VAL A N 1
ATOM 1491 C CA . VAL A 1 185 ? 8.581 2.409 5.321 1.00 97.69 185 VAL A CA 1
ATOM 1492 C C . VAL A 1 185 ? 8.868 3.372 6.477 1.00 97.69 185 VAL A C 1
ATOM 1494 O O . VAL A 1 185 ? 8.687 3.003 7.634 1.00 97.69 185 VAL A O 1
ATOM 1497 N N . ARG A 1 186 ? 9.239 4.627 6.184 1.00 97.69 186 ARG A N 1
ATOM 1498 C CA . ARG A 1 186 ? 9.522 5.651 7.212 1.00 97.69 186 ARG A CA 1
ATOM 1499 C C . ARG A 1 186 ? 8.305 6.011 8.057 1.00 97.69 186 ARG A C 1
ATOM 1501 O O . ARG A 1 186 ? 8.438 6.240 9.252 1.00 97.69 186 ARG A O 1
ATOM 1508 N N . GLU A 1 187 ? 7.135 6.102 7.432 1.00 96.88 187 GLU A N 1
ATOM 1509 C CA . GLU A 1 187 ? 5.877 6.440 8.107 1.00 96.88 187 GLU A CA 1
ATOM 1510 C C . GLU A 1 187 ? 5.241 5.234 8.817 1.00 96.88 187 GLU A C 1
ATOM 1512 O O . GLU A 1 187 ? 4.252 5.399 9.530 1.00 96.88 187 GLU A O 1
ATOM 1517 N N . SER A 1 188 ? 5.789 4.027 8.640 1.00 95.50 188 SER A N 1
ATOM 1518 C CA . SER A 1 188 ? 5.259 2.826 9.275 1.00 95.50 188 SER A CA 1
ATOM 1519 C C . SER A 1 188 ? 5.418 2.883 10.793 1.00 95.50 188 SER A C 1
ATOM 1521 O O . SER A 1 188 ? 6.516 3.063 11.320 1.00 95.50 188 SER A O 1
ATOM 1523 N N . THR A 1 189 ? 4.315 2.679 11.507 1.00 95.75 189 THR A N 1
ATOM 1524 C CA . THR A 1 189 ? 4.296 2.503 12.967 1.00 95.75 189 THR A CA 1
ATOM 1525 C C . THR A 1 189 ? 4.297 1.034 13.376 1.00 95.75 189 THR A C 1
ATOM 1527 O O . THR A 1 189 ? 4.380 0.747 14.561 1.00 95.75 189 THR A O 1
ATOM 1530 N N . THR A 1 190 ? 4.152 0.112 12.421 1.00 93.50 190 THR A N 1
ATOM 1531 C CA . THR A 1 190 ? 4.013 -1.326 12.692 1.00 93.50 190 THR A CA 1
ATOM 1532 C C . THR A 1 190 ? 5.313 -2.095 12.497 1.00 93.50 190 THR A C 1
ATOM 1534 O O . THR A 1 190 ? 5.430 -3.201 13.000 1.00 93.50 190 THR A O 1
ATOM 1537 N N . LEU A 1 191 ? 6.283 -1.528 11.774 1.00 92.81 191 LEU A N 1
ATOM 1538 C CA . LEU A 1 191 ? 7.622 -2.106 11.664 1.00 92.81 191 LEU A CA 1
ATOM 1539 C C . LEU A 1 191 ? 8.490 -1.697 12.851 1.00 92.81 191 LEU A C 1
ATOM 1541 O O . LEU A 1 191 ? 8.467 -0.530 13.261 1.00 92.81 191 LEU A O 1
ATOM 1545 N N . THR A 1 192 ? 9.315 -2.632 13.314 1.00 94.88 192 THR A N 1
ATOM 1546 C CA . THR A 1 192 ? 10.409 -2.353 14.250 1.00 94.88 192 THR A CA 1
ATOM 1547 C C . THR A 1 192 ? 11.480 -1.476 13.595 1.00 94.88 192 THR A C 1
ATOM 1549 O O . THR A 1 192 ? 11.583 -1.396 12.367 1.00 94.88 192 THR A O 1
ATOM 1552 N N . ASP A 1 193 ? 12.308 -0.810 14.402 1.00 96.19 193 ASP A N 1
ATOM 1553 C CA . ASP A 1 193 ? 13.367 0.056 13.869 1.00 96.19 193 ASP A CA 1
ATOM 1554 C C . ASP A 1 193 ? 14.418 -0.733 13.073 1.00 96.19 193 ASP A C 1
ATOM 1556 O O . ASP A 1 193 ? 14.841 -0.281 12.010 1.00 96.19 193 ASP A O 1
ATOM 1560 N N . ALA A 1 194 ? 14.740 -1.958 13.503 1.00 95.81 194 ALA A N 1
ATOM 1561 C CA . ALA A 1 194 ? 15.629 -2.861 12.772 1.00 95.81 194 ALA A CA 1
ATOM 1562 C C . ALA A 1 194 ? 15.055 -3.271 11.399 1.00 95.81 194 ALA A C 1
ATOM 1564 O O . ALA A 1 194 ? 15.764 -3.265 10.391 1.00 95.81 194 ALA A O 1
ATOM 1565 N N . GLU A 1 195 ? 13.756 -3.584 11.323 1.00 93.81 195 GLU A N 1
ATOM 1566 C CA . GLU A 1 195 ? 13.096 -3.907 10.049 1.00 93.81 195 GLU A CA 1
ATOM 1567 C C . GLU A 1 195 ? 13.041 -2.696 9.112 1.00 93.81 195 GLU A C 1
ATOM 1569 O O . GLU A 1 195 ? 13.263 -2.837 7.906 1.00 93.81 195 GLU A O 1
ATOM 1574 N N . LYS A 1 196 ? 12.782 -1.495 9.650 1.00 97.31 196 LYS A N 1
ATOM 1575 C CA . LYS A 1 196 ? 12.826 -0.249 8.871 1.00 97.31 196 LYS A CA 1
ATOM 1576 C C . LYS A 1 196 ? 14.212 -0.006 8.301 1.00 97.31 196 LYS A C 1
ATOM 1578 O O . LYS A 1 196 ? 14.320 0.312 7.120 1.00 97.31 196 LYS A O 1
ATOM 1583 N N . GLU A 1 197 ? 15.251 -0.140 9.118 1.00 97.56 197 GLU A N 1
ATOM 1584 C CA . GLU A 1 197 ? 16.633 0.056 8.691 1.00 97.56 197 GLU A CA 1
ATOM 1585 C C . GLU A 1 197 ? 17.005 -0.919 7.568 1.00 97.56 197 GLU A C 1
ATOM 1587 O O . GLU A 1 197 ? 17.464 -0.489 6.510 1.00 97.56 197 GLU A O 1
ATOM 1592 N N . SER A 1 198 ? 16.692 -2.207 7.736 1.00 95.44 198 SER A N 1
ATOM 1593 C CA . SER A 1 198 ? 16.928 -3.241 6.721 1.00 95.44 198 SER A CA 1
ATOM 1594 C C . SER A 1 198 ? 16.188 -2.966 5.400 1.00 95.44 198 SER A C 1
ATOM 1596 O O . SER A 1 198 ? 16.774 -3.027 4.309 1.00 95.44 198 SER A O 1
ATOM 1598 N N . ALA A 1 199 ? 14.907 -2.586 5.471 1.00 96.38 199 ALA A N 1
ATOM 1599 C CA . ALA A 1 199 ? 14.118 -2.235 4.292 1.00 96.38 199 ALA A CA 1
ATOM 1600 C C . ALA A 1 199 ? 14.652 -0.972 3.594 1.00 96.38 199 ALA A C 1
ATOM 1602 O O . ALA A 1 199 ? 14.752 -0.937 2.366 1.00 96.38 199 ALA A O 1
ATOM 1603 N N . LEU A 1 200 ? 15.032 0.057 4.358 1.00 98.00 200 LEU A N 1
ATOM 1604 C CA . LEU A 1 200 ? 15.599 1.294 3.818 1.00 98.00 200 LEU A CA 1
ATOM 1605 C C . LEU A 1 200 ? 16.972 1.066 3.184 1.00 98.00 200 LEU A C 1
ATOM 1607 O O . LEU A 1 200 ? 17.216 1.591 2.101 1.00 98.00 200 LEU A O 1
ATOM 1611 N N . ALA A 1 201 ? 17.833 0.249 3.791 1.00 98.12 201 ALA A N 1
ATOM 1612 C CA . ALA A 1 201 ? 19.118 -0.132 3.211 1.00 98.12 201 ALA A CA 1
ATOM 1613 C C . ALA A 1 201 ? 18.934 -0.847 1.862 1.00 98.12 201 ALA A C 1
ATOM 1615 O O . ALA A 1 201 ? 19.606 -0.523 0.881 1.00 98.12 201 ALA A O 1
ATOM 1616 N N . SER A 1 202 ? 17.962 -1.762 1.780 1.00 96.88 202 SER A N 1
ATOM 1617 C CA . SER A 1 202 ? 17.624 -2.463 0.535 1.00 96.88 202 SER A CA 1
ATOM 1618 C C . SER A 1 202 ? 17.113 -1.511 -0.551 1.00 96.88 202 SER A C 1
ATOM 1620 O O . SER A 1 202 ? 17.497 -1.638 -1.715 1.00 96.88 202 SER A O 1
ATOM 1622 N N . ILE A 1 203 ? 16.279 -0.530 -0.184 1.00 97.69 203 ILE A N 1
ATOM 1623 C CA . ILE A 1 203 ? 15.797 0.499 -1.115 1.00 97.69 203 ILE A CA 1
ATOM 1624 C C . ILE A 1 203 ? 16.951 1.385 -1.596 1.00 97.69 203 ILE A C 1
ATOM 1626 O O . ILE A 1 203 ? 17.058 1.604 -2.799 1.00 97.69 203 ILE A O 1
ATOM 1630 N N . ASN A 1 204 ? 17.829 1.843 -0.700 1.00 98.31 204 ASN A N 1
ATOM 1631 C CA . ASN A 1 204 ? 18.967 2.695 -1.058 1.00 98.31 204 ASN A CA 1
ATOM 1632 C C . ASN A 1 204 ? 19.900 1.989 -2.055 1.00 98.31 204 ASN A C 1
ATOM 1634 O O . ASN A 1 204 ? 20.252 2.565 -3.079 1.00 98.31 204 ASN A O 1
ATOM 1638 N N . LYS A 1 205 ? 20.201 0.702 -1.834 1.00 98.25 205 LYS A N 1
ATOM 1639 C CA . LYS A 1 205 ? 21.000 -0.104 -2.773 1.00 98.25 205 LYS A CA 1
ATOM 1640 C C . LYS A 1 205 ? 20.369 -0.184 -4.169 1.00 98.25 205 LYS A C 1
ATOM 1642 O O . LYS A 1 205 ? 21.073 -0.234 -5.174 1.00 98.25 205 LYS A O 1
ATOM 1647 N N . LEU A 1 206 ? 19.038 -0.238 -4.257 1.00 97.88 206 LEU A N 1
ATOM 1648 C CA . LEU A 1 206 ? 18.341 -0.204 -5.545 1.00 97.88 206 LEU A CA 1
ATOM 1649 C C . LEU A 1 206 ? 18.371 1.187 -6.172 1.00 97.88 206 LEU A C 1
ATOM 1651 O O . LEU A 1 206 ? 18.516 1.276 -7.385 1.00 97.88 206 LEU A O 1
ATOM 1655 N N . GLN A 1 207 ? 18.253 2.248 -5.373 1.00 98.12 207 GLN A N 1
ATOM 1656 C CA . GLN A 1 207 ? 18.370 3.624 -5.858 1.00 98.12 207 GLN A CA 1
ATOM 1657 C C . GLN A 1 207 ? 19.742 3.864 -6.487 1.00 98.12 207 GLN A C 1
ATOM 1659 O O . GLN A 1 207 ? 19.794 4.321 -7.618 1.00 98.12 207 GLN A O 1
ATOM 1664 N N . GLU A 1 208 ? 20.823 3.416 -5.848 1.00 98.19 208 GLU A N 1
ATOM 1665 C CA . GLU A 1 208 ? 22.177 3.500 -6.415 1.00 98.19 208 GLU A CA 1
ATOM 1666 C C . GLU A 1 208 ? 22.288 2.801 -7.782 1.00 98.19 208 GLU A C 1
ATOM 1668 O O . GLU A 1 208 ? 22.874 3.342 -8.719 1.00 98.19 208 GLU A O 1
ATOM 1673 N N . LYS A 1 209 ? 21.686 1.610 -7.935 1.00 98.25 209 LYS A N 1
ATOM 1674 C CA . LYS A 1 209 ? 21.642 0.912 -9.233 1.00 98.25 209 LYS A CA 1
ATOM 1675 C C . LYS A 1 209 ? 20.835 1.684 -10.282 1.00 98.25 209 LYS A C 1
ATOM 1677 O O . LYS A 1 209 ? 21.199 1.679 -11.454 1.00 98.25 209 LYS A O 1
ATOM 1682 N N . VAL A 1 210 ? 19.726 2.297 -9.874 1.00 97.94 210 VAL A N 1
ATOM 1683 C CA . VAL A 1 210 ? 18.852 3.088 -10.752 1.00 97.94 210 VAL A CA 1
ATOM 1684 C C . VAL A 1 210 ? 19.553 4.361 -11.206 1.00 97.94 210 VAL A C 1
ATOM 1686 O O . VAL A 1 210 ? 19.533 4.643 -12.400 1.00 97.94 210 VAL A O 1
ATOM 1689 N N . ASP A 1 211 ? 20.242 5.054 -10.303 1.00 97.81 211 ASP A N 1
ATOM 1690 C CA . ASP A 1 211 ? 21.038 6.241 -10.613 1.00 97.81 211 ASP A CA 1
ATOM 1691 C C . ASP A 1 211 ? 22.180 5.890 -11.579 1.00 97.81 211 ASP A C 1
ATOM 1693 O O . ASP A 1 211 ? 22.357 6.548 -12.602 1.00 97.81 211 ASP A O 1
ATOM 1697 N N . ALA A 1 212 ? 22.896 4.785 -11.342 1.00 98.00 212 ALA A N 1
ATOM 1698 C CA . ALA A 1 212 ? 23.928 4.312 -12.265 1.00 98.00 212 ALA A CA 1
ATOM 1699 C C . ALA A 1 212 ? 23.363 3.987 -13.663 1.00 98.00 212 ALA A C 1
ATOM 1701 O O . ALA A 1 212 ? 23.963 4.344 -14.678 1.00 98.00 212 ALA A O 1
ATOM 1702 N N . GLN A 1 213 ? 22.195 3.339 -13.731 1.00 97.38 213 GLN A N 1
ATOM 1703 C CA . GLN A 1 213 ? 21.528 3.036 -15.001 1.00 97.38 213 GLN A CA 1
ATOM 1704 C C . GLN A 1 213 ? 21.025 4.304 -15.705 1.00 97.38 213 GLN A C 1
ATOM 1706 O O . GLN A 1 213 ? 21.032 4.377 -16.933 1.00 97.38 213 GLN A O 1
ATOM 1711 N N . LYS A 1 214 ? 20.610 5.320 -14.945 1.00 97.62 214 LYS A N 1
ATOM 1712 C CA . LYS A 1 214 ? 20.195 6.623 -15.471 1.00 97.62 214 LYS A CA 1
ATOM 1713 C C . LYS A 1 214 ? 21.332 7.323 -16.191 1.00 97.62 214 LYS A C 1
ATOM 1715 O O . LYS A 1 214 ? 21.138 7.762 -17.321 1.00 97.62 214 LYS A O 1
ATOM 1720 N N . GLU A 1 215 ? 22.513 7.360 -15.584 1.00 97.75 215 GLU A N 1
ATOM 1721 C CA . GLU A 1 215 ? 23.695 7.961 -16.206 1.00 97.75 215 GLU A CA 1
ATOM 1722 C C . GLU A 1 215 ? 24.077 7.246 -17.511 1.00 97.75 215 GLU A C 1
ATOM 1724 O O . GLU A 1 215 ? 24.335 7.907 -18.518 1.00 97.75 215 GLU A O 1
ATOM 1729 N N . LYS A 1 216 ? 24.009 5.904 -17.549 1.00 96.88 216 LYS A N 1
ATOM 1730 C CA . LYS A 1 216 ? 24.208 5.135 -18.793 1.00 96.88 216 LYS A CA 1
ATOM 1731 C C . LYS A 1 216 ? 23.209 5.527 -19.879 1.00 96.88 216 LYS A C 1
ATOM 1733 O O . LYS A 1 216 ? 23.604 5.821 -21.004 1.00 96.88 216 LYS A O 1
ATOM 1738 N N . VAL A 1 217 ? 21.919 5.594 -19.539 1.00 95.19 217 VAL A N 1
ATOM 1739 C CA . VAL A 1 217 ? 20.857 5.959 -20.489 1.00 95.19 217 VAL A CA 1
ATOM 1740 C C . VAL A 1 217 ? 21.015 7.395 -20.996 1.00 95.19 217 VAL A C 1
ATOM 1742 O O . VAL A 1 217 ? 20.819 7.651 -22.186 1.00 95.19 217 VAL A O 1
ATOM 1745 N N . LEU A 1 218 ? 21.410 8.335 -20.134 1.00 94.50 218 LEU A N 1
ATOM 1746 C CA . LEU A 1 218 ? 21.672 9.721 -20.525 1.00 94.50 218 LEU A CA 1
ATOM 1747 C C . LEU A 1 218 ? 22.877 9.836 -21.467 1.00 94.50 218 LEU A C 1
ATOM 1749 O O . LEU A 1 218 ? 22.823 10.637 -22.407 1.00 94.50 218 LEU A O 1
ATOM 1753 N N . ALA A 1 219 ? 23.902 9.001 -21.273 1.00 96.00 219 ALA A N 1
ATOM 1754 C CA . ALA A 1 219 ? 25.098 8.941 -22.110 1.00 96.00 219 ALA A CA 1
ATOM 1755 C C . ALA A 1 219 ? 24.862 8.341 -23.512 1.00 96.00 219 ALA A C 1
ATOM 1757 O O . ALA A 1 219 ? 25.712 8.503 -24.388 1.00 96.00 219 ALA A O 1
ATOM 1758 N N . ILE A 1 220 ? 23.710 7.702 -23.767 1.00 93.88 220 ILE A N 1
ATOM 1759 C CA . ILE A 1 220 ? 23.352 7.184 -25.097 1.00 93.88 220 ILE A CA 1
ATOM 1760 C C . ILE A 1 220 ? 23.287 8.346 -26.099 1.00 93.88 220 ILE A C 1
ATOM 1762 O O . ILE A 1 220 ? 22.434 9.240 -25.993 1.00 93.88 220 ILE A O 1
ATOM 1766 N N . ALA A 1 221 ? 24.173 8.312 -27.095 1.00 91.75 221 ALA A N 1
ATOM 1767 C CA . ALA A 1 221 ? 24.189 9.259 -28.203 1.00 91.75 221 ALA A CA 1
ATOM 1768 C C . ALA A 1 221 ? 22.959 9.085 -29.114 1.00 91.75 221 ALA A C 1
ATOM 1770 O O . ALA A 1 221 ? 22.422 7.988 -29.261 1.00 91.75 221 ALA A O 1
ATOM 1771 N N . GLU A 1 222 ? 22.536 10.147 -29.807 1.00 87.31 222 GLU A N 1
ATOM 1772 C CA . GLU A 1 222 ? 21.429 10.063 -30.784 1.00 87.31 222 GLU A CA 1
ATOM 1773 C C . GLU A 1 222 ? 21.734 9.110 -31.954 1.00 87.31 222 GLU A C 1
ATOM 1775 O O . GLU A 1 222 ? 20.823 8.634 -32.629 1.00 87.31 222 GLU A O 1
ATOM 1780 N N . THR A 1 223 ? 23.018 8.827 -32.177 1.00 83.94 223 THR A N 1
ATOM 1781 C CA . THR A 1 223 ? 23.547 7.917 -33.198 1.00 83.94 223 THR A CA 1
ATOM 1782 C C . THR A 1 223 ? 23.933 6.548 -32.635 1.00 83.94 223 THR A C 1
ATOM 1784 O O . THR A 1 223 ? 24.644 5.807 -33.310 1.00 83.94 223 THR A O 1
ATOM 1787 N N . ALA A 1 224 ? 23.514 6.217 -31.407 1.00 89.75 224 ALA A N 1
ATOM 1788 C CA . ALA A 1 224 ? 23.815 4.929 -30.792 1.00 89.75 224 ALA A CA 1
ATOM 1789 C C . ALA A 1 224 ? 23.335 3.762 -31.663 1.00 89.75 224 ALA A C 1
ATOM 1791 O O . ALA A 1 224 ? 22.294 3.825 -32.331 1.00 89.75 224 ALA A O 1
ATOM 1792 N N . THR A 1 225 ? 24.115 2.689 -31.645 1.00 89.56 225 THR A N 1
ATOM 1793 C CA . THR A 1 225 ? 23.846 1.484 -32.422 1.00 89.56 225 THR A CA 1
ATOM 1794 C C . THR A 1 225 ? 22.680 0.695 -31.825 1.00 89.56 225 THR A C 1
ATOM 1796 O O . THR A 1 225 ? 22.352 0.788 -30.639 1.00 89.56 225 THR A O 1
ATOM 1799 N N . ALA A 1 226 ? 22.038 -0.140 -32.646 1.00 88.12 226 ALA A N 1
ATOM 1800 C CA . ALA A 1 226 ? 20.951 -0.996 -32.176 1.00 88.12 226 ALA A CA 1
ATOM 1801 C C . ALA A 1 226 ? 21.407 -2.004 -31.101 1.00 88.12 226 ALA A C 1
ATOM 1803 O O . ALA A 1 226 ? 20.589 -2.436 -30.290 1.00 88.12 226 ALA A O 1
ATOM 1804 N N . GLU A 1 227 ? 22.683 -2.393 -31.096 1.00 90.81 227 GLU A N 1
ATOM 1805 C CA . GLU A 1 227 ? 23.252 -3.320 -30.114 1.00 90.81 227 GLU A CA 1
ATOM 1806 C C . GLU A 1 227 ? 23.416 -2.662 -28.743 1.00 90.81 227 GLU A C 1
ATOM 1808 O O . GLU A 1 227 ? 22.949 -3.227 -27.754 1.00 90.81 227 GLU A O 1
ATOM 1813 N N . GLU A 1 228 ? 23.958 -1.440 -28.698 1.00 91.44 228 GLU A N 1
ATOM 1814 C CA . GLU A 1 228 ? 24.050 -0.631 -27.473 1.00 91.44 228 GLU A CA 1
ATOM 1815 C C . GLU A 1 228 ? 22.661 -0.418 -26.858 1.00 91.44 228 GLU A C 1
ATOM 1817 O O . GLU A 1 228 ? 22.441 -0.708 -25.684 1.00 91.44 228 GLU A O 1
ATOM 1822 N N . LEU A 1 229 ? 21.672 -0.025 -27.671 1.00 92.38 229 LEU A N 1
ATOM 1823 C CA . LEU A 1 229 ? 20.296 0.155 -27.197 1.00 92.38 229 LEU A CA 1
ATOM 1824 C C . LEU A 1 229 ? 19.684 -1.139 -26.641 1.00 92.38 229 LEU A C 1
ATOM 1826 O O . LEU A 1 229 ? 18.965 -1.103 -25.644 1.00 92.38 229 LEU A O 1
ATOM 1830 N N . ARG A 1 230 ? 19.935 -2.293 -27.275 1.00 92.81 230 ARG A N 1
ATOM 1831 C CA . ARG A 1 230 ? 19.427 -3.591 -26.793 1.00 92.81 230 ARG A CA 1
ATOM 1832 C C . ARG A 1 230 ? 20.077 -4.003 -25.477 1.00 92.81 230 ARG A C 1
ATOM 1834 O O . ARG A 1 230 ? 19.378 -4.577 -24.641 1.00 92.81 230 ARG A O 1
ATOM 1841 N N . ALA A 1 231 ? 21.369 -3.732 -25.304 1.00 95.69 231 ALA A N 1
ATOM 1842 C CA . ALA A 1 231 ? 22.075 -3.987 -24.055 1.00 95.69 231 ALA A CA 1
ATOM 1843 C C . ALA A 1 231 ? 21.453 -3.169 -22.913 1.00 95.69 231 ALA A C 1
ATOM 1845 O O . ALA A 1 231 ? 21.002 -3.754 -21.930 1.00 95.69 231 ALA A O 1
ATOM 1846 N N . GLU A 1 232 ? 21.275 -1.861 -23.104 1.00 95.38 232 GLU A N 1
ATOM 1847 C CA . GLU A 1 232 ? 20.671 -0.968 -22.101 1.00 95.38 232 GLU A CA 1
ATOM 1848 C C . GLU A 1 232 ? 19.212 -1.334 -21.777 1.00 95.38 232 GLU A C 1
ATOM 1850 O O . GLU A 1 232 ? 18.796 -1.338 -20.617 1.00 95.38 232 GLU A O 1
ATOM 1855 N N . VAL A 1 233 ? 18.419 -1.726 -22.784 1.00 94.38 233 VAL A N 1
ATOM 1856 C CA . VAL A 1 233 ? 17.054 -2.247 -22.570 1.00 94.38 233 VAL A CA 1
ATOM 1857 C C . VAL A 1 233 ? 17.071 -3.517 -21.715 1.00 94.38 233 VAL A C 1
ATOM 1859 O O . VAL A 1 233 ? 16.202 -3.695 -20.856 1.00 94.38 233 VAL A O 1
ATOM 1862 N N . LYS A 1 234 ? 18.022 -4.425 -21.959 1.00 97.44 234 LYS A N 1
ATOM 1863 C CA . LYS A 1 234 ? 18.148 -5.676 -21.204 1.00 97.44 234 LYS A CA 1
ATOM 1864 C C . LYS A 1 234 ? 18.546 -5.401 -19.753 1.00 97.44 234 LYS A C 1
ATOM 1866 O O . LYS A 1 234 ? 17.876 -5.914 -18.859 1.00 97.44 234 LYS A O 1
ATOM 1871 N N . GLU A 1 235 ? 19.554 -4.563 -19.528 1.00 96.25 235 GLU A N 1
ATOM 1872 C CA . GLU A 1 235 ? 20.006 -4.177 -18.186 1.00 96.25 235 GLU A CA 1
ATOM 1873 C C . GLU A 1 235 ? 18.884 -3.502 -17.388 1.00 96.25 235 GLU A C 1
ATOM 1875 O O . GLU A 1 235 ? 18.594 -3.901 -16.258 1.00 96.25 235 GLU A O 1
ATOM 1880 N N . LEU A 1 236 ? 18.160 -2.553 -17.994 1.00 96.50 236 LEU A N 1
ATOM 1881 C CA . LEU A 1 236 ? 17.031 -1.901 -17.329 1.00 96.50 236 LEU A CA 1
ATOM 1882 C C . LEU A 1 236 ? 15.892 -2.882 -17.013 1.00 96.50 236 LEU A C 1
ATOM 1884 O O . LEU A 1 236 ? 15.241 -2.765 -15.973 1.00 96.50 236 LEU A O 1
ATOM 1888 N N . LYS A 1 237 ? 15.639 -3.869 -17.881 1.00 96.25 237 LYS A N 1
ATOM 1889 C CA . LYS A 1 237 ? 14.638 -4.915 -17.626 1.00 96.25 237 LYS A CA 1
ATOM 1890 C C . LYS A 1 237 ? 15.024 -5.786 -16.431 1.00 96.25 237 LYS A C 1
ATOM 1892 O O . LYS A 1 237 ? 14.155 -6.107 -15.621 1.00 96.25 237 LYS A O 1
ATOM 1897 N N . GLU A 1 238 ? 16.288 -6.179 -16.325 1.00 96.62 238 GLU A N 1
ATOM 1898 C CA . GLU A 1 238 ? 16.806 -6.949 -15.189 1.00 96.62 238 GLU A CA 1
ATOM 1899 C C . GLU A 1 238 ? 16.729 -6.124 -13.896 1.00 96.62 238 GLU A C 1
ATOM 1901 O O . GLU A 1 238 ? 16.182 -6.595 -12.897 1.00 96.62 238 GLU A O 1
ATOM 1906 N N . LEU A 1 239 ? 17.128 -4.848 -13.945 1.00 96.62 239 LEU A N 1
ATOM 1907 C CA . LEU A 1 239 ? 16.982 -3.917 -12.827 1.00 96.62 239 LEU A CA 1
ATOM 1908 C C . LEU A 1 239 ? 15.519 -3.758 -12.390 1.00 96.62 239 LEU A C 1
ATOM 1910 O O . LEU A 1 239 ? 15.220 -3.785 -11.198 1.00 96.62 239 LEU A O 1
ATOM 1914 N N . TRP A 1 240 ? 14.585 -3.636 -13.336 1.00 96.81 240 TRP A N 1
ATOM 1915 C CA . TRP A 1 240 ? 13.156 -3.575 -13.027 1.00 96.81 240 TRP A CA 1
ATOM 1916 C C . TRP A 1 240 ? 12.659 -4.841 -12.327 1.00 96.81 240 TRP A C 1
ATOM 1918 O O . TRP A 1 240 ? 11.862 -4.760 -11.391 1.00 96.81 240 TRP A O 1
ATOM 1928 N N . GLN A 1 241 ? 13.121 -6.018 -12.755 1.00 93.00 241 GLN A N 1
ATOM 1929 C CA . GLN A 1 241 ? 12.771 -7.278 -12.101 1.00 93.00 241 GLN A CA 1
ATOM 1930 C C . GLN A 1 241 ? 13.302 -7.331 -10.667 1.00 93.00 241 GLN A C 1
ATOM 1932 O O . GLN A 1 241 ? 12.553 -7.721 -9.769 1.00 93.00 241 GLN A O 1
ATOM 1937 N N . ASP A 1 242 ? 14.544 -6.903 -10.442 1.00 93.50 242 ASP A N 1
ATOM 1938 C CA . ASP A 1 242 ? 15.142 -6.801 -9.108 1.00 93.50 242 ASP A CA 1
ATOM 1939 C C . ASP A 1 242 ? 14.354 -5.842 -8.211 1.00 93.50 242 ASP A C 1
ATOM 1941 O O . ASP A 1 242 ? 13.949 -6.213 -7.105 1.00 93.50 242 ASP A O 1
ATOM 1945 N N . VAL A 1 243 ? 14.067 -4.635 -8.711 1.00 95.12 243 VAL A N 1
ATOM 1946 C CA . VAL A 1 243 ? 13.246 -3.640 -8.011 1.00 95.12 243 VAL A CA 1
ATOM 1947 C C . VAL A 1 243 ? 11.882 -4.227 -7.673 1.00 95.12 243 VAL A C 1
ATOM 1949 O O . VAL A 1 243 ? 11.466 -4.180 -6.520 1.00 95.12 243 VAL A O 1
ATOM 1952 N N . SER A 1 244 ? 11.193 -4.832 -8.642 1.00 91.00 244 SER A N 1
ATOM 1953 C CA . SER A 1 244 ? 9.857 -5.393 -8.436 1.00 91.00 244 SER A CA 1
ATOM 1954 C C . SER A 1 244 ? 9.849 -6.498 -7.377 1.00 91.00 244 SER A C 1
ATOM 1956 O O . SER A 1 244 ? 8.956 -6.528 -6.528 1.00 91.00 244 SER A O 1
ATOM 1958 N N . LYS A 1 245 ? 10.848 -7.390 -7.385 1.00 89.94 245 LYS A N 1
ATOM 1959 C CA . LYS A 1 245 ? 10.992 -8.446 -6.371 1.00 89.94 245 LYS A CA 1
ATOM 1960 C C . LYS A 1 245 ? 11.171 -7.853 -4.973 1.00 89.94 245 LYS A C 1
ATOM 1962 O O . LYS A 1 245 ? 10.439 -8.222 -4.059 1.00 89.94 245 LYS A O 1
ATOM 1967 N N . GLN A 1 246 ? 12.085 -6.899 -4.816 1.00 92.69 246 GLN A N 1
ATOM 1968 C CA . GLN A 1 246 ? 12.355 -6.273 -3.519 1.00 92.69 246 GLN A CA 1
ATOM 1969 C C . GLN A 1 246 ? 11.186 -5.418 -3.023 1.00 92.69 246 GLN A C 1
ATOM 1971 O O . GLN A 1 246 ? 10.837 -5.466 -1.847 1.00 92.69 246 GLN A O 1
ATOM 1976 N N . GLN A 1 247 ? 10.512 -4.691 -3.915 1.00 92.56 247 GLN A N 1
ATOM 1977 C CA . GLN A 1 247 ? 9.300 -3.952 -3.570 1.00 92.56 247 GLN A CA 1
ATOM 1978 C C . GLN A 1 247 ? 8.209 -4.886 -3.050 1.00 92.56 247 GLN A C 1
ATOM 1980 O O . GLN A 1 247 ? 7.612 -4.600 -2.014 1.00 92.56 247 GLN A O 1
ATOM 1985 N N . LYS A 1 248 ? 7.974 -6.023 -3.721 1.00 88.94 248 LYS A N 1
ATOM 1986 C CA . LYS A 1 248 ? 7.033 -7.043 -3.234 1.00 88.94 248 LYS A CA 1
ATOM 1987 C C . LYS A 1 248 ? 7.436 -7.559 -1.857 1.00 88.94 248 LYS A C 1
ATOM 1989 O O . LYS A 1 248 ? 6.560 -7.699 -1.007 1.00 88.94 248 LYS A O 1
ATOM 1994 N N . LYS A 1 249 ? 8.735 -7.771 -1.617 1.00 89.31 249 LYS A N 1
ATOM 1995 C CA . LYS A 1 249 ? 9.251 -8.192 -0.309 1.00 89.31 249 LYS A CA 1
ATOM 1996 C C . LYS A 1 249 ? 8.904 -7.194 0.793 1.00 89.31 249 LYS A C 1
ATOM 1998 O O . LYS A 1 249 ? 8.242 -7.547 1.763 1.00 89.31 249 LYS A O 1
ATOM 2003 N N . ILE A 1 250 ? 9.256 -5.929 0.595 1.00 92.31 250 ILE A N 1
ATOM 2004 C CA . ILE A 1 250 ? 9.027 -4.870 1.585 1.00 92.31 250 ILE A CA 1
ATOM 2005 C C . ILE A 1 250 ? 7.527 -4.608 1.796 1.00 92.31 250 ILE A C 1
ATOM 2007 O O . ILE A 1 250 ? 7.077 -4.429 2.926 1.00 92.31 250 ILE A O 1
ATOM 2011 N N . VAL A 1 251 ? 6.717 -4.612 0.732 1.00 90.94 251 VAL A N 1
ATOM 2012 C CA . VAL A 1 251 ? 5.255 -4.443 0.842 1.00 90.94 251 VAL A CA 1
ATOM 2013 C C . VAL A 1 251 ? 4.615 -5.598 1.613 1.00 90.94 251 VAL A C 1
ATOM 2015 O O . VAL A 1 251 ? 3.703 -5.370 2.411 1.00 90.94 251 VAL A O 1
ATOM 2018 N N . SER A 1 252 ? 5.095 -6.824 1.415 1.00 87.62 252 SER A N 1
ATOM 2019 C CA . SER A 1 252 ? 4.591 -7.996 2.135 1.00 87.62 252 SER A CA 1
ATOM 2020 C C . SER A 1 252 ? 4.985 -7.949 3.611 1.00 87.62 252 SER A C 1
ATOM 2022 O O . SER A 1 252 ? 4.120 -8.151 4.456 1.00 87.62 252 SER A O 1
ATOM 2024 N N . GLN A 1 253 ? 6.219 -7.541 3.939 1.00 90.06 253 GLN A N 1
ATOM 2025 C CA . GLN A 1 253 ? 6.638 -7.265 5.323 1.00 90.06 253 GLN A CA 1
ATOM 2026 C C . GLN A 1 253 ? 5.746 -6.208 5.992 1.00 90.06 253 GLN A C 1
ATOM 2028 O O . GLN A 1 253 ? 5.223 -6.434 7.080 1.00 90.06 253 GLN A O 1
ATOM 2033 N N . LEU A 1 254 ? 5.499 -5.078 5.318 1.00 92.00 254 LEU A N 1
ATOM 2034 C CA . LEU A 1 254 ? 4.597 -4.030 5.811 1.00 92.00 254 LEU A CA 1
ATOM 2035 C C . LEU A 1 254 ? 3.173 -4.547 6.044 1.00 92.00 254 LEU A C 1
ATOM 2037 O O . LEU A 1 254 ? 2.508 -4.117 6.984 1.00 92.00 254 LEU A O 1
ATOM 2041 N N . THR A 1 255 ? 2.686 -5.428 5.170 1.00 89.12 255 THR A N 1
ATOM 2042 C CA . THR A 1 255 ? 1.338 -6.000 5.273 1.00 89.12 255 THR A CA 1
ATOM 2043 C C . THR A 1 255 ? 1.254 -7.000 6.421 1.00 89.12 255 THR A C 1
ATOM 2045 O O . THR A 1 255 ? 0.321 -6.912 7.214 1.00 89.12 255 THR A O 1
ATOM 2048 N N . SER A 1 256 ? 2.254 -7.876 6.561 1.00 89.19 256 SER A N 1
ATOM 2049 C CA . SER A 1 256 ? 2.356 -8.824 7.673 1.00 89.19 256 SER A CA 1
ATOM 2050 C C . SER A 1 256 ? 2.371 -8.095 9.012 1.00 89.19 256 SER A C 1
ATOM 2052 O O . SER A 1 256 ? 1.516 -8.360 9.844 1.00 89.19 256 SER A O 1
ATOM 2054 N N . ALA A 1 257 ? 3.236 -7.090 9.177 1.00 92.12 257 ALA A N 1
ATOM 2055 C CA . ALA A 1 257 ? 3.333 -6.328 10.422 1.00 92.12 257 ALA A CA 1
ATOM 2056 C C . ALA A 1 257 ? 2.038 -5.569 10.772 1.00 92.12 257 ALA A C 1
ATOM 2058 O O . ALA A 1 257 ? 1.695 -5.390 11.940 1.00 92.12 257 ALA A O 1
ATOM 2059 N N . LYS A 1 258 ? 1.289 -5.103 9.763 1.00 92.00 258 LYS A N 1
ATOM 2060 C CA . LYS A 1 258 ? -0.038 -4.503 9.981 1.00 92.00 258 LYS A CA 1
ATOM 2061 C C . LYS A 1 258 ? -1.065 -5.524 10.446 1.00 92.00 258 LYS A C 1
ATOM 2063 O O . LYS A 1 258 ? -1.912 -5.173 11.263 1.00 92.00 258 LYS A O 1
ATOM 2068 N N . LEU A 1 259 ? -1.019 -6.736 9.900 1.00 90.88 259 LEU A N 1
ATOM 2069 C CA . LEU A 1 259 ? -1.891 -7.821 10.331 1.00 90.88 259 LEU A CA 1
ATOM 2070 C C . LEU A 1 259 ? -1.538 -8.281 11.736 1.00 90.88 259 LEU A C 1
ATOM 2072 O O . LEU A 1 259 ? -2.456 -8.394 12.533 1.00 90.88 259 LEU A O 1
ATOM 2076 N N . ASP A 1 260 ? -0.254 -8.416 12.068 1.00 92.06 260 ASP A N 1
ATOM 2077 C CA . ASP A 1 260 ? 0.197 -8.717 13.432 1.00 92.06 260 ASP A CA 1
ATOM 2078 C C . ASP A 1 260 ? -0.386 -7.695 14.419 1.00 92.06 260 ASP A C 1
ATOM 2080 O O . ASP A 1 260 ? -1.122 -8.058 15.329 1.00 92.06 260 ASP A O 1
ATOM 2084 N N . ASN A 1 261 ? -0.210 -6.393 14.148 1.00 93.38 261 ASN A N 1
ATOM 2085 C CA . ASN A 1 261 ? -0.781 -5.350 15.003 1.00 93.38 261 ASN A CA 1
ATOM 2086 C C . ASN A 1 261 ? -2.316 -5.408 15.099 1.00 93.38 261 ASN A C 1
ATOM 2088 O O . ASN A 1 261 ? -2.886 -5.012 16.112 1.00 93.38 261 ASN A O 1
ATOM 2092 N N . LEU A 1 262 ? -3.001 -5.834 14.036 1.00 93.44 262 LEU A N 1
ATOM 2093 C CA . LEU A 1 262 ? -4.453 -5.976 14.045 1.00 93.44 262 LEU A CA 1
ATOM 2094 C C . LEU A 1 262 ? -4.893 -7.193 14.866 1.00 93.44 262 LEU A C 1
ATOM 2096 O O . LEU A 1 262 ? -5.860 -7.082 15.615 1.00 93.44 262 LEU A O 1
ATOM 2100 N N . VAL A 1 263 ? -4.188 -8.317 14.749 1.00 94.12 263 VAL A N 1
ATOM 2101 C CA . VAL A 1 263 ? -4.425 -9.523 15.549 1.00 94.12 263 VAL A CA 1
ATOM 2102 C C . VAL A 1 263 ? -4.195 -9.224 17.028 1.00 94.12 263 VAL A C 1
ATOM 2104 O O . VAL A 1 263 ? -5.092 -9.488 17.821 1.00 94.12 263 VAL A O 1
ATOM 2107 N N . ASP A 1 264 ? -3.094 -8.555 17.381 1.00 92.94 264 ASP A N 1
ATOM 2108 C CA . ASP A 1 264 ? -2.789 -8.147 18.762 1.00 92.94 264 ASP A CA 1
ATOM 2109 C C . ASP A 1 264 ? -3.872 -7.233 19.357 1.00 92.94 264 ASP A C 1
ATOM 2111 O O . ASP A 1 264 ? -4.235 -7.321 20.528 1.00 92.94 264 ASP A O 1
ATOM 2115 N N . ARG A 1 265 ? -4.442 -6.334 18.544 1.00 93.00 265 ARG A N 1
ATOM 2116 C CA . ARG A 1 265 ? -5.581 -5.518 18.989 1.00 93.00 265 ARG A CA 1
ATOM 2117 C C . ARG A 1 265 ? -6.819 -6.365 19.228 1.00 93.00 265 ARG A C 1
ATOM 2119 O O . ARG A 1 265 ? -7.554 -6.093 20.165 1.00 93.00 265 ARG A O 1
ATOM 2126 N N . HIS A 1 266 ? -7.081 -7.339 18.360 1.00 90.12 266 HIS A N 1
ATOM 2127 C CA . HIS A 1 266 ? -8.230 -8.224 18.506 1.00 90.12 266 HIS A CA 1
ATOM 2128 C C . HIS A 1 266 ? -8.113 -9.111 19.746 1.00 90.12 266 HIS A C 1
ATOM 2130 O O . HIS A 1 266 ? -9.119 -9.305 20.419 1.00 90.12 266 HIS A O 1
ATOM 2136 N N . THR A 1 267 ? -6.917 -9.593 20.082 1.00 88.38 267 THR A N 1
ATOM 2137 C CA . THR A 1 267 ? -6.698 -10.347 21.321 1.00 88.38 267 THR A CA 1
ATOM 2138 C C . THR A 1 267 ? -6.885 -9.457 22.550 1.00 88.38 267 THR A C 1
ATOM 2140 O O . THR A 1 267 ? -7.613 -9.848 23.450 1.00 88.38 267 THR A O 1
ATOM 2143 N N . GLY A 1 268 ? -6.388 -8.214 22.550 1.00 91.31 268 GLY A N 1
ATOM 2144 C CA . GLY A 1 268 ? -6.620 -7.261 23.652 1.00 91.31 268 GLY A CA 1
ATOM 2145 C C . GLY A 1 268 ? -8.082 -6.806 23.841 1.00 91.31 268 GLY A C 1
ATOM 2146 O O . GLY A 1 268 ? -8.431 -6.202 24.856 1.00 91.31 268 GLY A O 1
ATOM 2147 N N . LEU A 1 269 ? -8.983 -7.075 22.888 1.00 95.62 269 LEU A N 1
ATOM 2148 C CA . LEU A 1 269 ? -10.408 -6.765 23.059 1.00 95.62 269 LEU A CA 1
ATOM 2149 C C . LEU A 1 269 ? -11.120 -7.717 24.029 1.00 95.62 269 LEU A C 1
ATOM 2151 O O . LEU A 1 269 ? -12.153 -7.317 24.566 1.00 95.62 269 LEU A O 1
ATOM 2155 N N . SER A 1 270 ? -10.598 -8.924 24.281 1.00 95.38 270 SER A N 1
ATOM 2156 C CA . SER A 1 270 ? -11.208 -9.839 25.257 1.00 95.38 270 SER A CA 1
ATOM 2157 C C . SER A 1 270 ? -11.158 -9.261 26.672 1.00 95.38 270 SER A C 1
ATOM 2159 O O . SER A 1 270 ? -12.160 -9.304 27.377 1.00 95.38 270 SER A O 1
ATOM 2161 N N . GLU A 1 271 ? -10.055 -8.610 27.050 1.00 96.31 271 GLU A N 1
ATOM 2162 C CA . GLU A 1 271 ? -9.902 -7.928 28.344 1.00 96.31 271 GLU A CA 1
ATOM 2163 C C . GLU A 1 271 ? -11.000 -6.869 28.541 1.00 96.31 271 GLU A C 1
ATOM 2165 O O . GLU A 1 271 ? -11.706 -6.859 29.547 1.00 96.31 271 GLU A O 1
ATOM 2170 N N . ASN A 1 272 ? -11.247 -6.056 27.510 1.00 95.50 272 ASN A N 1
ATOM 2171 C CA . ASN A 1 272 ? -12.317 -5.056 27.523 1.00 95.50 272 ASN A CA 1
ATOM 2172 C C . ASN A 1 272 ? -13.720 -5.685 27.636 1.00 95.50 272 ASN A C 1
ATOM 2174 O O . ASN A 1 272 ? -14.634 -5.085 28.206 1.00 95.50 272 ASN A O 1
ATOM 2178 N N . MET A 1 273 ? -13.931 -6.872 27.057 1.00 97.81 273 MET A N 1
ATOM 2179 C CA . MET A 1 273 ? -15.193 -7.609 27.184 1.00 97.81 273 MET A CA 1
ATOM 2180 C C . MET A 1 273 ? -15.376 -8.146 28.611 1.00 97.81 273 MET A C 1
ATOM 2182 O O . MET A 1 273 ? -16.474 -8.027 29.154 1.00 97.81 273 MET A O 1
ATOM 2186 N N . VAL A 1 274 ? -14.313 -8.665 29.235 1.00 98.19 274 VAL A N 1
ATOM 2187 C CA . VAL A 1 274 ? -14.311 -9.128 30.635 1.00 98.19 274 VAL A CA 1
ATOM 2188 C C . VAL A 1 274 ? -14.677 -7.990 31.587 1.00 98.19 274 VAL A C 1
ATOM 2190 O O . VAL A 1 274 ? -15.588 -8.146 32.398 1.00 98.19 274 VAL A O 1
ATOM 2193 N N . GLU A 1 275 ? -14.037 -6.825 31.449 1.00 97.62 275 GLU A N 1
ATOM 2194 C CA . GLU A 1 275 ? -14.335 -5.642 32.271 1.00 97.62 275 GLU A CA 1
ATOM 2195 C C . GLU A 1 275 ? -15.807 -5.217 32.154 1.00 97.62 275 GLU A C 1
ATOM 2197 O O . GLU A 1 275 ? -16.474 -4.924 33.147 1.00 97.62 275 GLU A O 1
ATOM 2202 N N . LYS A 1 276 ? -16.355 -5.236 30.934 1.00 97.50 276 LYS A N 1
ATOM 2203 C CA . LYS A 1 276 ? -17.764 -4.906 30.675 1.00 97.50 276 LYS A CA 1
ATOM 2204 C C . LYS A 1 276 ? -18.739 -5.903 31.300 1.00 97.50 276 LYS A C 1
ATOM 2206 O O . LYS A 1 276 ? -19.775 -5.482 31.810 1.00 97.50 276 LYS A O 1
ATOM 2211 N N . ILE A 1 277 ? -18.427 -7.198 31.251 1.00 97.94 277 ILE A N 1
ATOM 2212 C CA . ILE A 1 277 ? -19.218 -8.241 31.917 1.00 97.94 277 ILE A CA 1
ATOM 2213 C C . ILE A 1 277 ? -19.183 -8.032 33.433 1.00 97.94 277 ILE A C 1
ATOM 2215 O O . ILE A 1 277 ? -20.236 -8.054 34.066 1.00 97.94 277 ILE A O 1
ATOM 2219 N N . ALA A 1 278 ? -18.004 -7.775 34.009 1.00 97.88 278 ALA A N 1
ATOM 2220 C CA . ALA A 1 278 ? -17.851 -7.527 35.442 1.00 97.88 278 ALA A CA 1
ATOM 2221 C C . ALA A 1 278 ? -18.717 -6.345 35.912 1.00 97.88 278 ALA A C 1
ATOM 2223 O O . ALA A 1 278 ? -19.485 -6.493 36.859 1.00 97.88 278 ALA A O 1
ATOM 2224 N N . ALA A 1 279 ? -18.704 -5.230 35.174 1.00 96.38 279 ALA A N 1
ATOM 2225 C CA . ALA A 1 279 ? -19.533 -4.064 35.481 1.00 96.38 279 ALA A CA 1
ATOM 2226 C C . ALA A 1 279 ? -21.051 -4.349 35.442 1.00 96.38 279 ALA A C 1
ATOM 2228 O O . ALA A 1 279 ? -21.814 -3.723 36.172 1.00 96.38 279 ALA A O 1
ATOM 2229 N N . LEU A 1 280 ? -21.521 -5.276 34.597 1.00 96.19 280 LEU A N 1
ATOM 2230 C CA . LEU A 1 280 ? -22.932 -5.694 34.587 1.00 96.19 280 LEU A CA 1
ATOM 2231 C C . LEU A 1 280 ? -23.262 -6.658 35.735 1.00 96.19 280 LEU A C 1
ATOM 2233 O O . LEU A 1 280 ? -24.348 -6.571 36.305 1.00 96.19 280 LEU A O 1
ATOM 2237 N N . LYS A 1 281 ? -22.325 -7.536 36.109 1.00 97.00 281 LYS A N 1
ATOM 2238 C CA . LYS A 1 281 ? -22.481 -8.427 37.268 1.00 97.00 281 LYS A CA 1
ATOM 2239 C C . LYS A 1 281 ? -22.568 -7.660 38.580 1.00 97.00 281 LYS A C 1
ATOM 2241 O O . LYS A 1 281 ? -23.377 -8.016 39.428 1.00 97.00 281 LYS A O 1
ATOM 2246 N N . GLU A 1 282 ? -21.781 -6.598 38.733 1.00 96.38 282 GLU A N 1
ATOM 2247 C CA . GLU A 1 282 ? -21.863 -5.698 39.892 1.00 96.38 282 GLU A CA 1
ATOM 2248 C C . GLU A 1 282 ? -23.250 -5.054 40.026 1.00 96.38 282 GLU A C 1
ATOM 2250 O O . GLU A 1 282 ? -23.717 -4.821 41.137 1.00 96.38 282 GLU A O 1
ATOM 2255 N N . LYS A 1 283 ? -23.946 -4.842 38.903 1.00 95.25 283 LYS A N 1
ATOM 2256 C CA . LYS A 1 283 ? -25.337 -4.366 38.859 1.00 95.25 283 LYS A CA 1
ATOM 2257 C C . LYS A 1 283 ? -26.381 -5.481 39.042 1.00 95.25 283 LYS A C 1
ATOM 2259 O O . LYS A 1 283 ? -27.570 -5.213 38.911 1.00 95.25 283 LYS A O 1
ATOM 2264 N N . GLY A 1 284 ? -25.970 -6.727 39.285 1.00 96.19 284 GLY A N 1
ATOM 2265 C CA . GLY A 1 284 ? -26.877 -7.868 39.458 1.00 96.19 284 GLY A CA 1
ATOM 2266 C C . GLY A 1 284 ? -27.540 -8.375 38.171 1.00 96.19 284 GLY A C 1
ATOM 2267 O O . GLY A 1 284 ? -28.517 -9.116 38.245 1.00 96.19 284 GLY A O 1
ATOM 2268 N N . VAL A 1 285 ? -27.040 -7.993 36.991 1.00 96.50 285 VAL A N 1
ATOM 2269 C CA . VAL A 1 285 ? -27.594 -8.441 35.703 1.00 96.50 285 VAL A CA 1
ATOM 2270 C C . VAL A 1 285 ? -27.094 -9.842 35.367 1.00 96.50 285 VAL A C 1
ATOM 2272 O O . VAL A 1 285 ? -25.901 -10.127 35.502 1.00 96.50 285 VAL A O 1
ATOM 2275 N N . ASP A 1 286 ? -27.978 -10.700 34.855 1.00 97.38 286 ASP A N 1
ATOM 2276 C CA . ASP A 1 286 ? -27.558 -11.971 34.267 1.00 97.38 286 ASP A CA 1
ATOM 2277 C C . ASP A 1 286 ? -26.713 -11.728 33.005 1.00 97.38 286 ASP A C 1
ATOM 2279 O O . ASP A 1 286 ? -27.123 -11.056 32.057 1.00 97.38 286 ASP A O 1
ATOM 2283 N N . THR A 1 287 ? -25.496 -12.266 33.011 1.00 97.69 287 THR A N 1
ATOM 2284 C CA . THR A 1 287 ? -24.487 -12.063 31.964 1.00 97.69 287 THR A CA 1
ATOM 2285 C C . THR A 1 287 ? -24.112 -13.355 31.237 1.00 97.69 287 THR A C 1
ATOM 2287 O O . THR A 1 287 ? -23.191 -13.327 30.420 1.00 97.69 287 THR A O 1
ATOM 2290 N N . ALA A 1 288 ? -24.833 -14.463 31.458 1.00 98.25 288 ALA A N 1
ATOM 2291 C CA . ALA A 1 288 ? -24.499 -15.779 30.902 1.00 98.25 288 ALA A CA 1
ATOM 2292 C C . ALA A 1 288 ? -24.296 -15.772 29.372 1.00 98.25 288 ALA A C 1
ATOM 2294 O O . ALA A 1 288 ? -23.320 -16.325 28.858 1.00 98.25 288 ALA A O 1
ATOM 2295 N N . ASP A 1 289 ? -25.163 -15.079 28.629 1.00 97.56 289 ASP A N 1
ATOM 2296 C CA . ASP A 1 289 ? -25.049 -14.968 27.169 1.00 97.56 289 ASP A CA 1
ATOM 2297 C C . ASP A 1 289 ? -23.811 -14.163 26.727 1.00 97.56 289 ASP A C 1
ATOM 2299 O O . ASP A 1 289 ? -23.168 -14.498 25.728 1.00 97.56 289 ASP A O 1
ATOM 2303 N N . LEU A 1 290 ? -23.441 -13.109 27.469 1.00 98.06 290 LEU A N 1
ATOM 2304 C CA . LEU A 1 290 ? -22.233 -12.325 27.185 1.00 98.06 290 LEU A CA 1
ATOM 2305 C C . LEU A 1 290 ? -20.968 -13.148 27.431 1.00 98.06 290 LEU A C 1
ATOM 2307 O O . LEU A 1 290 ? -20.040 -13.083 26.624 1.00 98.06 290 LEU A O 1
ATOM 2311 N N . GLU A 1 291 ? -20.944 -13.949 28.497 1.00 98.38 291 GLU A N 1
ATOM 2312 C CA . GLU A 1 291 ? -19.851 -14.880 28.790 1.00 98.38 291 GLU A CA 1
ATOM 2313 C C . GLU A 1 291 ? -19.724 -15.961 27.712 1.00 98.38 291 GLU A C 1
ATOM 2315 O O . GLU A 1 291 ? -18.619 -16.267 27.262 1.00 98.38 291 GLU A O 1
ATOM 2320 N N . ALA A 1 292 ? -20.847 -16.482 27.211 1.00 98.31 292 ALA A N 1
ATOM 2321 C CA . ALA A 1 292 ? -20.850 -17.428 26.098 1.00 98.31 292 ALA A CA 1
ATOM 2322 C C . ALA A 1 292 ? -20.330 -16.802 24.787 1.00 98.31 292 ALA A C 1
ATOM 2324 O O . ALA A 1 292 ? -19.650 -17.469 24.000 1.00 98.31 292 ALA A O 1
ATOM 2325 N N . ILE A 1 293 ? -20.628 -15.523 24.517 1.00 98.25 293 ILE A N 1
ATOM 2326 C CA . ILE A 1 293 ? -20.041 -14.794 23.378 1.00 98.25 293 ILE A CA 1
ATOM 2327 C C . ILE A 1 293 ? -18.539 -14.574 23.593 1.00 98.25 293 ILE A C 1
ATOM 2329 O O . ILE A 1 293 ? -17.772 -14.770 22.649 1.00 98.25 293 ILE A O 1
ATOM 2333 N N . LEU A 1 294 ? -18.112 -14.208 24.806 1.00 98.06 294 LEU A N 1
ATOM 2334 C CA . LEU A 1 294 ? -16.700 -14.031 25.152 1.00 98.06 294 LEU A CA 1
ATOM 2335 C C . LEU A 1 294 ? -15.902 -15.320 24.929 1.00 98.06 294 LEU A C 1
ATOM 2337 O O . LEU A 1 294 ? -14.909 -15.286 24.210 1.00 98.06 294 LEU A O 1
ATOM 2341 N N . ALA A 1 295 ? -16.380 -16.463 25.423 1.00 98.25 295 ALA A N 1
ATOM 2342 C CA . ALA A 1 295 ? -15.707 -17.747 25.226 1.00 98.25 295 ALA A CA 1
ATOM 2343 C C . ALA A 1 295 ? -15.555 -18.104 23.732 1.00 98.25 295 ALA A C 1
ATOM 2345 O O . ALA A 1 295 ? -14.496 -18.553 23.285 1.00 98.25 295 ALA A O 1
ATOM 2346 N N . ARG A 1 296 ? -16.595 -17.852 22.918 1.00 98.19 296 ARG A N 1
ATOM 2347 C CA . ARG A 1 296 ? -16.522 -18.019 21.453 1.00 98.19 296 ARG A CA 1
ATOM 2348 C C . ARG A 1 296 ? -15.522 -17.052 20.815 1.00 98.19 296 ARG A C 1
ATOM 2350 O O . ARG A 1 296 ? -14.827 -17.432 19.873 1.00 98.19 296 ARG A O 1
ATOM 2357 N N . PHE A 1 297 ? -15.463 -15.811 21.298 1.00 97.88 297 PHE A N 1
ATOM 2358 C CA . PHE A 1 297 ? -14.528 -14.799 20.816 1.00 97.88 297 PHE A CA 1
ATOM 2359 C C . PHE A 1 297 ? -13.080 -15.179 21.123 1.00 97.88 297 PHE A C 1
ATOM 2361 O O . PHE A 1 297 ? -12.255 -15.130 20.216 1.00 97.88 297 PHE A O 1
ATOM 2368 N N . GLU A 1 298 ? -12.779 -15.616 22.346 1.00 97.56 298 GLU A N 1
ATOM 2369 C CA . GLU A 1 298 ? -11.439 -16.052 22.758 1.00 97.56 298 GLU A CA 1
ATOM 2370 C C . GLU A 1 298 ? -10.955 -17.252 21.939 1.00 97.56 298 GLU A C 1
ATOM 2372 O O . GLU A 1 298 ? -9.840 -17.233 21.419 1.00 97.56 298 GLU A O 1
ATOM 2377 N N . ALA A 1 299 ? -11.814 -18.253 21.719 1.00 97.69 299 ALA A N 1
ATOM 2378 C CA . ALA A 1 299 ? -11.489 -19.392 20.860 1.00 97.69 299 ALA A CA 1
ATOM 2379 C C . ALA A 1 299 ? -11.194 -18.966 19.406 1.00 97.69 299 ALA A C 1
ATOM 2381 O O . ALA A 1 299 ? -10.242 -19.442 18.778 1.00 97.69 299 ALA A O 1
ATOM 2382 N N . ALA A 1 300 ? -11.988 -18.036 18.864 1.00 97.19 300 ALA A N 1
ATOM 2383 C CA . ALA A 1 300 ? -11.771 -17.497 17.524 1.00 97.19 300 ALA A CA 1
ATOM 2384 C C . ALA A 1 300 ? -10.503 -16.625 17.442 1.00 97.19 300 ALA A C 1
ATOM 2386 O O . ALA A 1 300 ? -9.806 -16.657 16.429 1.00 97.19 300 ALA A O 1
ATOM 2387 N N . ALA A 1 301 ? -10.180 -15.873 18.497 1.00 96.00 301 ALA A N 1
ATOM 2388 C CA . ALA A 1 301 ? -8.967 -15.066 18.588 1.00 96.00 301 ALA A CA 1
ATOM 2389 C C . ALA A 1 301 ? -7.703 -15.938 18.679 1.00 96.00 301 ALA A C 1
ATOM 2391 O O . ALA A 1 301 ? -6.713 -15.632 18.017 1.00 96.00 301 ALA A O 1
ATOM 2392 N N . ALA A 1 302 ? -7.754 -17.055 19.412 1.00 96.81 302 ALA A N 1
ATOM 2393 C CA . ALA A 1 302 ? -6.670 -18.035 19.453 1.00 96.81 302 ALA A CA 1
ATOM 2394 C C . ALA A 1 302 ? -6.414 -18.650 18.066 1.00 96.81 302 ALA A C 1
ATOM 2396 O O . ALA A 1 302 ? -5.279 -18.659 17.593 1.00 96.81 302 ALA A O 1
ATOM 2397 N N . THR A 1 303 ? -7.480 -19.064 17.369 1.00 96.88 303 THR A N 1
ATOM 2398 C CA . THR A 1 303 ? -7.383 -19.585 15.989 1.00 96.88 303 THR A CA 1
ATOM 2399 C C . THR A 1 303 ? -6.764 -18.547 15.048 1.00 96.88 303 THR A C 1
ATOM 2401 O O . THR A 1 303 ? -5.831 -18.847 14.305 1.00 96.88 303 THR A O 1
ATOM 2404 N N . LEU A 1 304 ? -7.226 -17.295 15.133 1.00 96.50 304 LEU A N 1
ATOM 2405 C CA . LEU A 1 304 ? -6.686 -16.180 14.356 1.00 96.50 304 LEU A CA 1
ATOM 2406 C C . LEU A 1 304 ? -5.181 -15.974 14.604 1.00 96.50 304 LEU A C 1
ATOM 2408 O O . LEU A 1 304 ? -4.432 -15.710 13.663 1.00 96.50 304 LEU A O 1
ATOM 2412 N N . GLN A 1 305 ? -4.730 -16.086 15.856 1.00 96.31 305 GLN A N 1
ATOM 2413 C CA . GLN A 1 305 ? -3.319 -15.953 16.213 1.00 96.31 305 GLN A CA 1
ATOM 2414 C C . GLN A 1 305 ? -2.476 -17.100 15.639 1.00 96.31 305 GLN A C 1
ATOM 2416 O O . GLN A 1 305 ? -1.399 -16.850 15.094 1.00 96.31 305 GLN A O 1
ATOM 2421 N N . GLU A 1 306 ? -2.967 -18.339 15.703 1.00 96.88 306 GLU A N 1
ATOM 2422 C CA . GLU A 1 306 ? -2.302 -19.495 15.092 1.00 96.88 306 GLU A CA 1
ATOM 2423 C C . GLU A 1 306 ? -2.183 -19.352 13.572 1.00 96.88 306 GLU A C 1
ATOM 2425 O O . GLU A 1 306 ? -1.109 -19.562 13.003 1.00 96.88 306 GLU A O 1
ATOM 2430 N N . ASP A 1 307 ? -3.262 -18.962 12.897 1.00 96.31 307 ASP A N 1
ATOM 2431 C CA . ASP A 1 307 ? -3.264 -18.832 11.442 1.00 96.31 307 ASP A CA 1
ATOM 2432 C C . ASP A 1 307 ? -2.419 -17.643 10.969 1.00 96.31 307 ASP A C 1
ATOM 2434 O O . ASP A 1 307 ? -1.746 -17.735 9.937 1.00 96.31 307 ASP A O 1
ATOM 2438 N N . GLN A 1 308 ? -2.328 -16.574 11.766 1.00 95.44 308 GLN A N 1
ATOM 2439 C CA . GLN A 1 308 ? -1.385 -15.485 11.515 1.00 95.44 308 GLN A CA 1
ATOM 2440 C C . GLN A 1 308 ? 0.073 -15.940 11.678 1.00 95.44 308 GLN A C 1
ATOM 2442 O O . GLN A 1 308 ? 0.917 -15.585 10.852 1.00 95.44 308 GLN A O 1
ATOM 2447 N N . GLN A 1 309 ? 0.387 -16.766 12.681 1.00 94.38 309 GLN A N 1
ATOM 2448 C CA . GLN A 1 309 ? 1.729 -17.343 12.834 1.00 94.38 309 GLN A CA 1
ATOM 2449 C C . GLN A 1 309 ? 2.100 -18.249 11.654 1.00 94.38 309 GLN A C 1
ATOM 2451 O O . GLN A 1 309 ? 3.208 -18.133 11.131 1.00 94.38 309 GLN A O 1
ATOM 2456 N N . LYS A 1 310 ? 1.168 -19.083 11.172 1.00 94.00 310 LYS A N 1
ATOM 2457 C CA . LYS A 1 310 ? 1.364 -19.900 9.959 1.00 94.00 310 LYS A CA 1
ATOM 2458 C C . LYS A 1 310 ? 1.573 -19.031 8.718 1.00 94.00 310 LYS A C 1
ATOM 2460 O O . LYS A 1 310 ? 2.465 -19.285 7.914 1.00 94.00 310 LYS A O 1
ATOM 2465 N N . ALA A 1 311 ? 0.785 -17.968 8.552 1.00 92.81 311 ALA A N 1
ATOM 2466 C CA . ALA A 1 311 ? 0.983 -17.030 7.451 1.00 92.81 311 ALA A CA 1
ATOM 2467 C C . ALA A 1 311 ? 2.367 -16.360 7.528 1.00 92.81 311 ALA A C 1
ATOM 2469 O O . ALA A 1 311 ? 3.029 -16.173 6.506 1.00 92.81 311 ALA A O 1
ATOM 2470 N N . ARG A 1 312 ? 2.833 -16.032 8.736 1.00 90.00 312 ARG A N 1
ATOM 2471 C CA . ARG A 1 312 ? 4.157 -15.450 8.965 1.00 90.00 312 ARG A CA 1
ATOM 2472 C C . ARG A 1 312 ? 5.291 -16.433 8.675 1.00 90.00 312 ARG A C 1
ATOM 2474 O O . ARG A 1 312 ? 6.284 -16.012 8.084 1.00 90.00 312 ARG A O 1
ATOM 2481 N N . SER A 1 313 ? 5.157 -17.710 9.031 1.00 89.81 313 SER A N 1
ATOM 2482 C CA . SER A 1 313 ? 6.188 -18.711 8.728 1.00 89.81 313 SER A CA 1
ATOM 2483 C C . SER A 1 313 ? 6.337 -18.908 7.220 1.00 89.81 313 SER A C 1
ATOM 2485 O O . SER A 1 313 ? 7.453 -18.821 6.716 1.00 89.81 313 SER A O 1
ATOM 2487 N N . PHE A 1 314 ? 5.228 -19.002 6.471 1.00 89.75 314 PHE A N 1
ATOM 2488 C CA . PHE A 1 314 ? 5.286 -19.040 5.003 1.00 89.75 314 PHE A CA 1
ATOM 2489 C C . PHE A 1 314 ? 5.982 -17.810 4.418 1.00 89.75 314 PHE A C 1
ATOM 2491 O O . PHE A 1 314 ? 6.697 -17.922 3.429 1.00 89.75 314 PHE A O 1
ATOM 2498 N N . TRP A 1 315 ? 5.798 -16.633 5.022 1.00 85.38 315 TRP A N 1
ATOM 2499 C CA . TRP A 1 315 ? 6.480 -15.416 4.585 1.00 85.38 315 TRP A CA 1
ATOM 2500 C C . TRP A 1 315 ? 7.995 -15.454 4.840 1.00 85.38 315 TRP A C 1
ATOM 2502 O O . TRP A 1 315 ? 8.774 -15.042 3.981 1.00 85.38 315 TRP A O 1
ATOM 2512 N N . GLN A 1 316 ? 8.416 -15.938 6.009 1.00 83.69 316 GLN A N 1
ATOM 2513 C CA . GLN A 1 316 ? 9.831 -16.053 6.373 1.00 83.69 316 GLN A CA 1
ATOM 2514 C C . GLN A 1 316 ? 10.545 -17.114 5.529 1.00 83.69 316 GLN A C 1
ATOM 2516 O O . GLN A 1 316 ? 11.646 -16.873 5.045 1.00 83.69 316 GLN A O 1
ATOM 2521 N N . GLU A 1 317 ? 9.890 -18.245 5.271 1.00 81.50 317 GLU A N 1
ATOM 2522 C CA . GLU A 1 317 ? 10.389 -19.293 4.373 1.00 81.50 317 GLU A CA 1
ATOM 2523 C C . GLU A 1 317 ? 10.396 -18.840 2.904 1.00 81.50 317 GLU A C 1
ATOM 2525 O O . GLU A 1 317 ? 11.262 -19.234 2.123 1.00 81.50 317 GLU A O 1
ATOM 2530 N N . ALA A 1 318 ? 9.483 -17.939 2.518 1.00 73.12 318 ALA A N 1
ATOM 2531 C CA . ALA A 1 318 ? 9.444 -17.334 1.187 1.00 73.12 318 ALA A CA 1
ATOM 2532 C C . ALA A 1 318 ? 10.593 -16.350 0.917 1.00 73.12 318 ALA A C 1
ATOM 2534 O O . ALA A 1 318 ? 10.582 -15.684 -0.120 1.00 73.12 318 ALA A O 1
ATOM 2535 N N . GLU A 1 319 ? 11.604 -16.252 1.782 1.00 61.12 319 GLU A N 1
ATOM 2536 C CA . GLU A 1 319 ? 12.802 -15.463 1.500 1.00 61.12 319 GLU A CA 1
ATOM 2537 C C . GLU A 1 319 ? 13.522 -15.934 0.213 1.00 61.12 319 GLU A C 1
ATOM 2539 O O . GLU A 1 319 ? 14.127 -15.111 -0.480 1.00 61.12 319 GLU A O 1
ATOM 2544 N N . GLU A 1 320 ? 13.320 -17.195 -0.202 1.00 65.31 320 GLU A N 1
ATOM 2545 C CA . GLU A 1 320 ? 13.746 -17.741 -1.506 1.00 65.31 320 GLU A CA 1
ATOM 2546 C C . GLU A 1 320 ? 12.735 -17.539 -2.663 1.00 65.31 320 GLU A C 1
ATOM 2548 O O . GLU A 1 320 ? 13.015 -17.876 -3.814 1.00 65.31 320 GLU A O 1
ATOM 2553 N N . MET A 1 321 ? 11.575 -16.917 -2.407 1.00 64.88 321 MET A N 1
ATOM 2554 C CA . MET A 1 321 ? 10.582 -16.462 -3.399 1.00 64.88 321 MET A CA 1
ATOM 2555 C C . MET A 1 321 ? 10.118 -17.536 -4.402 1.00 64.88 321 MET A C 1
ATOM 2557 O O . MET A 1 321 ? 9.832 -17.227 -5.567 1.00 64.88 321 MET A O 1
ATOM 2561 N N . SER A 1 322 ? 10.003 -18.798 -3.973 1.00 81.25 322 SER A N 1
ATOM 2562 C CA . SER A 1 322 ? 9.367 -19.818 -4.810 1.00 81.25 322 SER A CA 1
ATOM 2563 C C . SER A 1 322 ? 7.909 -19.418 -5.093 1.00 81.25 322 SER A C 1
ATOM 2565 O O . SER A 1 322 ? 7.206 -18.860 -4.243 1.00 81.25 322 SER A O 1
ATOM 2567 N N . ARG A 1 323 ? 7.434 -19.678 -6.317 1.00 81.56 323 ARG A N 1
ATOM 2568 C CA . ARG A 1 323 ? 6.056 -19.344 -6.714 1.00 81.56 323 ARG A CA 1
ATOM 2569 C C . ARG A 1 323 ? 5.024 -20.073 -5.847 1.00 81.56 323 ARG A C 1
ATOM 2571 O O . ARG A 1 323 ? 3.962 -19.515 -5.580 1.00 81.56 323 ARG A O 1
ATOM 2578 N N . GLU A 1 324 ? 5.349 -21.288 -5.420 1.00 87.19 324 GLU A N 1
ATOM 2579 C CA . GLU A 1 324 ? 4.500 -22.131 -4.579 1.00 87.19 324 GLU A CA 1
ATOM 2580 C C . GLU A 1 324 ? 4.381 -21.558 -3.165 1.00 87.19 324 GLU A C 1
ATOM 2582 O O . GLU A 1 324 ? 3.265 -21.377 -2.681 1.00 87.19 324 GLU A O 1
ATOM 2587 N N . THR A 1 325 ? 5.495 -21.151 -2.549 1.00 84.81 325 THR A N 1
ATOM 2588 C CA . THR A 1 325 ? 5.492 -20.552 -1.203 1.00 84.81 325 THR A CA 1
ATOM 2589 C C . THR A 1 325 ? 4.728 -19.227 -1.183 1.00 84.81 325 THR A C 1
ATOM 2591 O O . THR A 1 325 ? 3.949 -18.968 -0.270 1.00 84.81 325 THR A O 1
ATOM 2594 N N . ILE A 1 326 ? 4.860 -18.403 -2.231 1.00 83.38 326 ILE A N 1
ATOM 2595 C CA . ILE A 1 326 ? 4.075 -17.164 -2.371 1.00 83.38 326 ILE A CA 1
ATOM 2596 C C . ILE A 1 326 ? 2.573 -17.472 -2.448 1.00 83.38 326 ILE A C 1
ATOM 2598 O O . ILE A 1 326 ? 1.757 -16.763 -1.859 1.00 83.38 326 ILE A O 1
ATOM 2602 N N . GLN A 1 327 ? 2.190 -18.526 -3.171 1.00 88.38 327 GLN A N 1
ATOM 2603 C CA . GLN A 1 327 ? 0.793 -18.933 -3.277 1.00 88.38 327 GLN A CA 1
ATOM 2604 C C . GLN A 1 327 ? 0.252 -19.456 -1.939 1.00 88.38 327 GLN A C 1
ATOM 2606 O O . GLN A 1 327 ? -0.856 -19.087 -1.557 1.00 88.38 327 GLN A O 1
ATOM 2611 N N . GLN A 1 328 ? 1.035 -20.251 -1.207 1.00 91.12 328 GLN A N 1
ATOM 2612 C CA . GLN A 1 328 ? 0.683 -20.717 0.138 1.00 91.12 328 GLN A CA 1
ATOM 2613 C C . GLN A 1 328 ? 0.524 -19.553 1.118 1.00 91.12 328 GLN A C 1
ATOM 2615 O O . GLN A 1 328 ? -0.474 -19.490 1.832 1.00 91.12 328 GLN A O 1
ATOM 2620 N N . TRP A 1 329 ? 1.442 -18.584 1.084 1.00 90.31 329 TRP A N 1
ATOM 2621 C CA . TRP A 1 329 ? 1.332 -17.358 1.869 1.00 90.31 329 TRP A CA 1
ATOM 2622 C C . TRP A 1 329 ? 0.034 -16.601 1.565 1.00 90.31 329 TRP A C 1
ATOM 2624 O O . TRP A 1 329 ? -0.684 -16.226 2.488 1.00 90.31 329 TRP A O 1
ATOM 2634 N N . HIS A 1 330 ? -0.323 -16.423 0.288 1.00 87.75 330 HIS A N 1
ATOM 2635 C CA . HIS A 1 330 ? -1.587 -15.783 -0.085 1.00 87.75 330 HIS A CA 1
ATOM 2636 C C . HIS A 1 330 ? -2.815 -16.536 0.434 1.00 87.75 330 HIS A C 1
ATOM 2638 O O . HIS A 1 330 ? -3.748 -15.902 0.918 1.00 87.75 330 HIS A O 1
ATOM 2644 N N . VAL A 1 331 ? -2.817 -17.869 0.358 1.00 94.38 331 VAL A N 1
ATOM 2645 C CA . VAL A 1 331 ? -3.912 -18.686 0.900 1.00 94.38 331 VAL A CA 1
ATOM 2646 C C . VAL A 1 331 ? -4.016 -18.503 2.414 1.00 94.38 331 VAL A C 1
ATOM 2648 O O . VAL A 1 331 ? -5.102 -18.224 2.912 1.00 94.38 331 VAL A O 1
ATOM 2651 N N . ALA A 1 332 ? -2.896 -18.568 3.138 1.00 94.31 332 ALA A N 1
ATOM 2652 C CA . ALA A 1 332 ? -2.871 -18.347 4.584 1.00 94.31 332 ALA A CA 1
ATOM 2653 C C . ALA A 1 332 ? -3.355 -16.934 4.965 1.00 94.31 332 ALA A C 1
ATOM 2655 O O . ALA A 1 332 ? -4.119 -16.764 5.908 1.00 94.31 332 ALA A O 1
ATOM 2656 N N . GLN A 1 333 ? -2.988 -15.917 4.185 1.00 91.69 333 GLN A N 1
ATOM 2657 C CA . GLN A 1 333 ? -3.461 -14.543 4.369 1.00 91.69 333 GLN A CA 1
ATOM 2658 C C . GLN A 1 333 ? -4.978 -14.397 4.185 1.00 91.69 333 GLN A C 1
ATOM 2660 O O . GLN A 1 333 ? -5.600 -13.591 4.876 1.00 91.69 333 GLN A O 1
ATOM 2665 N N . GLU A 1 334 ? -5.591 -15.145 3.266 1.00 93.81 334 GLU A N 1
ATOM 2666 C CA . GLU A 1 334 ? -7.051 -15.151 3.128 1.00 93.81 334 GLU A CA 1
ATOM 2667 C C . GLU A 1 334 ? -7.732 -15.827 4.324 1.00 93.81 334 GLU A C 1
ATOM 2669 O O . GLU A 1 334 ? -8.745 -15.315 4.797 1.00 93.81 334 GLU A O 1
ATOM 2674 N N . VAL A 1 335 ? -7.149 -16.898 4.874 1.00 96.88 335 VAL A N 1
ATOM 2675 C CA . VAL A 1 335 ? -7.655 -17.538 6.103 1.00 96.88 335 VAL A CA 1
ATOM 2676 C C . VAL A 1 335 ? -7.669 -16.542 7.268 1.00 96.88 335 VAL A C 1
ATOM 2678 O O . VAL A 1 335 ? -8.726 -16.302 7.848 1.00 96.88 335 VAL A O 1
ATOM 2681 N N . VAL A 1 336 ? -6.555 -15.838 7.505 1.00 95.12 336 VAL A N 1
ATOM 2682 C CA . VAL A 1 336 ? -6.460 -14.785 8.538 1.00 95.12 336 VAL A CA 1
ATOM 2683 C C . VAL A 1 336 ? -7.545 -13.715 8.364 1.00 95.12 336 VAL A C 1
ATOM 2685 O O . VAL A 1 336 ? -8.151 -13.259 9.336 1.00 95.12 336 VAL A O 1
ATOM 2688 N N . LYS A 1 337 ? -7.831 -13.295 7.124 1.00 93.38 337 LYS A N 1
ATOM 2689 C CA . LYS A 1 337 ? -8.893 -12.311 6.852 1.00 93.38 337 LYS A CA 1
ATOM 2690 C C . LYS A 1 337 ? -10.281 -12.848 7.180 1.00 93.38 337 LYS A C 1
ATOM 2692 O O . LYS A 1 337 ? -11.110 -12.081 7.672 1.00 93.38 337 LYS A O 1
ATOM 2697 N N . GLU A 1 338 ? -10.559 -14.114 6.885 1.00 96.50 338 GLU A N 1
ATOM 2698 C CA . GLU A 1 338 ? -11.831 -14.736 7.252 1.00 96.50 338 GLU A CA 1
ATOM 2699 C C . GLU A 1 338 ? -11.979 -14.846 8.771 1.00 96.50 338 GLU A C 1
ATOM 2701 O O . GLU A 1 338 ? -13.037 -14.512 9.307 1.00 96.50 338 GLU A O 1
ATOM 2706 N N . ASP A 1 339 ? -10.916 -15.190 9.493 1.00 96.31 339 ASP A N 1
ATOM 2707 C CA . ASP A 1 339 ? -10.967 -15.252 10.954 1.00 96.31 339 ASP A CA 1
ATOM 2708 C C . ASP A 1 339 ? -11.126 -13.870 11.592 1.00 96.31 339 ASP A C 1
ATOM 2710 O O . ASP A 1 339 ? -11.946 -13.702 12.496 1.00 96.31 339 ASP A O 1
ATOM 2714 N N . LEU A 1 340 ? -10.490 -12.829 11.041 1.00 94.81 340 LEU A N 1
ATOM 2715 C CA . LEU A 1 340 ? -10.760 -11.437 11.426 1.00 94.81 340 LEU A CA 1
ATOM 2716 C C . LEU A 1 340 ? -12.229 -11.037 11.215 1.00 94.81 340 LEU A C 1
ATOM 2718 O O . LEU A 1 340 ? -12.797 -10.281 12.009 1.00 94.81 340 LEU A O 1
ATOM 2722 N N . LYS A 1 341 ? -12.883 -11.522 10.149 1.00 96.06 341 LYS A N 1
ATOM 2723 C CA . LYS A 1 341 ? -14.321 -11.276 9.944 1.00 96.06 341 LYS A CA 1
ATOM 2724 C C . LYS A 1 341 ? -15.157 -11.969 11.017 1.00 96.06 341 LYS A C 1
ATOM 2726 O O . LYS A 1 341 ? -16.103 -11.346 11.507 1.00 96.06 341 LYS A O 1
ATOM 2731 N N . LYS A 1 342 ? -14.812 -13.209 11.387 1.00 96.56 342 LYS A N 1
ATOM 2732 C CA . LYS A 1 342 ? -15.495 -13.968 12.446 1.00 96.56 342 LYS A CA 1
ATOM 2733 C C . LYS A 1 342 ? -15.363 -13.272 13.799 1.00 96.56 342 LYS A C 1
ATOM 2735 O O . LYS A 1 342 ? -16.383 -12.971 14.417 1.00 96.56 342 LYS A O 1
ATOM 2740 N N . THR A 1 343 ? -14.149 -12.916 14.223 1.00 96.62 343 THR A N 1
ATOM 2741 C CA . THR A 1 343 ? -13.936 -12.209 15.500 1.00 96.62 343 THR A CA 1
ATOM 2742 C C . THR A 1 343 ? -14.658 -10.859 15.519 1.00 96.62 343 THR A C 1
ATOM 2744 O O . THR A 1 343 ? -15.316 -10.512 16.498 1.00 96.62 343 THR A O 1
ATOM 2747 N N . ARG A 1 344 ? -14.657 -10.115 14.403 1.00 96.69 344 ARG A N 1
ATOM 2748 C CA . ARG A 1 344 ? -15.421 -8.860 14.277 1.00 96.69 344 ARG A CA 1
ATOM 2749 C C . ARG A 1 344 ? -16.941 -9.059 14.313 1.00 96.69 344 ARG A C 1
ATOM 2751 O O . ARG A 1 344 ? -17.665 -8.123 14.663 1.00 96.69 344 ARG A O 1
ATOM 2758 N N . ALA A 1 345 ? -17.459 -10.202 13.869 1.00 97.31 345 ALA A N 1
ATOM 2759 C CA . ALA A 1 345 ? -18.882 -10.518 13.981 1.00 97.31 345 ALA A CA 1
ATOM 2760 C C . ALA A 1 345 ? -19.263 -10.771 15.445 1.00 97.31 345 ALA A C 1
ATOM 2762 O O . ALA A 1 345 ? -20.188 -10.127 15.934 1.00 97.31 345 ALA A O 1
ATOM 2763 N N . LEU A 1 346 ? -18.479 -11.589 16.152 1.00 97.31 346 LEU A N 1
ATOM 2764 C CA . LEU A 1 346 ? -18.665 -11.876 17.579 1.00 97.31 346 LEU A CA 1
ATOM 2765 C C . LEU A 1 346 ? -18.564 -10.612 18.442 1.00 97.31 346 LEU A C 1
ATOM 2767 O O . LEU A 1 346 ? -19.411 -10.381 19.296 1.00 97.31 346 LEU A O 1
ATOM 2771 N N . LEU A 1 347 ? -17.604 -9.726 18.159 1.00 96.81 347 LEU A N 1
ATOM 2772 C CA . LEU A 1 347 ? -17.496 -8.440 18.854 1.00 96.81 347 LEU A CA 1
ATOM 2773 C C . LEU A 1 347 ? -18.750 -7.570 18.668 1.00 96.81 347 LEU A C 1
ATOM 2775 O O . LEU A 1 347 ? -19.199 -6.906 19.597 1.00 96.81 347 LEU A 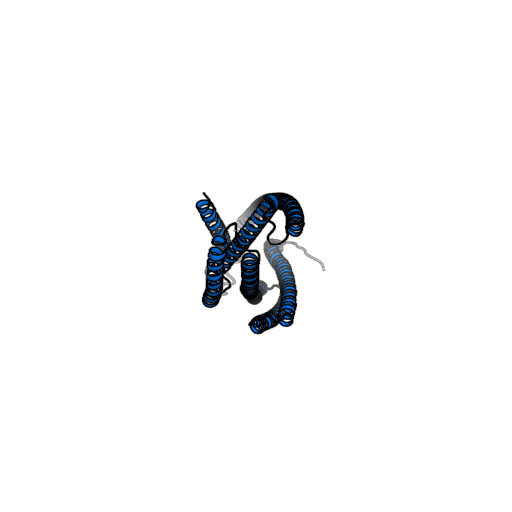O 1
ATOM 2779 N N . ARG A 1 348 ? -19.335 -7.555 17.463 1.00 97.44 348 ARG A N 1
ATOM 2780 C CA . ARG A 1 348 ? -20.576 -6.807 17.202 1.00 97.44 348 ARG A CA 1
ATOM 2781 C C . ARG A 1 348 ? -21.773 -7.422 17.920 1.00 97.44 348 ARG A C 1
ATOM 2783 O O . ARG A 1 348 ? -22.595 -6.672 18.438 1.00 97.44 348 ARG A O 1
ATOM 2790 N N . GLU A 1 349 ? -21.859 -8.749 17.949 1.00 97.50 349 GLU A N 1
ATOM 2791 C CA . GLU A 1 349 ? -22.871 -9.490 18.711 1.00 97.50 349 GLU A CA 1
ATOM 2792 C C . GLU A 1 349 ? -22.777 -9.139 20.202 1.00 97.50 349 GLU A C 1
ATOM 2794 O O . GLU A 1 349 ? -23.766 -8.693 20.784 1.00 97.50 349 GLU A O 1
ATOM 2799 N N . PHE A 1 350 ? -21.568 -9.198 20.770 1.00 98.12 350 PHE A N 1
ATOM 2800 C CA . PHE A 1 350 ? -21.288 -8.805 22.151 1.00 98.12 350 PHE A CA 1
ATOM 2801 C C . PHE A 1 350 ? -21.723 -7.368 22.440 1.00 98.12 350 PHE A C 1
ATOM 2803 O O . PHE A 1 350 ? -22.515 -7.134 23.346 1.00 98.12 350 PHE A O 1
ATOM 2810 N N . MET A 1 351 ? -21.253 -6.397 21.649 1.00 97.38 351 MET A N 1
ATOM 2811 C CA . MET A 1 351 ? -21.563 -4.981 21.877 1.00 97.38 351 MET A CA 1
ATOM 2812 C C . MET A 1 351 ? -23.060 -4.689 21.737 1.00 97.38 351 MET A C 1
ATOM 2814 O O . MET A 1 351 ? -23.593 -3.858 22.470 1.00 97.38 351 MET A O 1
ATOM 2818 N N . SER A 1 352 ? -23.753 -5.379 20.825 1.00 96.88 352 SER A N 1
ATOM 2819 C CA . SER A 1 352 ? -25.202 -5.246 20.684 1.00 96.88 352 SER A CA 1
ATOM 2820 C C . SER A 1 352 ? -25.954 -5.805 21.888 1.00 96.88 352 SER A C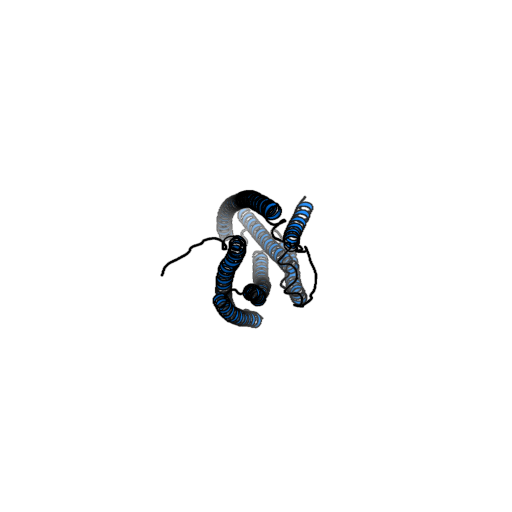 1
ATOM 2822 O O . SER A 1 352 ? -26.957 -5.209 22.276 1.00 96.88 352 SER A O 1
ATOM 2824 N N . LEU A 1 353 ? -25.529 -6.943 22.441 1.00 96.75 353 LEU A N 1
ATOM 2825 C CA . LEU A 1 353 ? -26.176 -7.537 23.608 1.00 96.75 353 LEU A CA 1
ATOM 2826 C C . LEU A 1 353 ? -25.870 -6.733 24.875 1.00 96.75 353 LEU A C 1
ATOM 2828 O O . LEU A 1 353 ? -26.784 -6.401 25.623 1.00 96.75 353 LEU A O 1
ATOM 2832 N N . TYR A 1 354 ? -24.612 -6.326 25.049 1.00 96.19 354 TYR A N 1
ATOM 2833 C CA . TYR A 1 354 ? -24.171 -5.465 26.142 1.00 96.19 354 TYR A CA 1
ATOM 2834 C C . TYR A 1 354 ? -24.984 -4.167 26.197 1.00 96.19 354 TYR A C 1
ATOM 2836 O O . TYR A 1 354 ? -25.478 -3.793 27.256 1.00 96.19 354 TYR A O 1
ATOM 2844 N N . ALA A 1 355 ? -25.190 -3.510 25.049 1.00 95.75 355 ALA A N 1
ATOM 2845 C CA . ALA A 1 355 ? -25.997 -2.295 24.980 1.00 95.75 355 ALA A CA 1
ATOM 2846 C C . ALA A 1 355 ? -27.454 -2.528 25.415 1.00 95.75 355 ALA A C 1
ATOM 2848 O O . ALA A 1 355 ? -28.013 -1.697 26.123 1.00 95.75 355 ALA A O 1
ATOM 2849 N N . LYS A 1 356 ? -28.066 -3.659 25.034 1.00 95.31 356 LYS A N 1
ATOM 2850 C CA . LYS A 1 356 ? -29.440 -3.998 25.444 1.00 95.31 356 LYS A CA 1
ATOM 2851 C C . LYS A 1 356 ? -29.544 -4.211 26.953 1.00 95.31 356 LYS A C 1
ATOM 2853 O O . LYS A 1 356 ? -30.448 -3.664 27.576 1.00 95.31 356 LYS A O 1
ATOM 2858 N N . LEU A 1 357 ? -28.612 -4.972 27.526 1.00 93.88 357 LEU A N 1
ATOM 2859 C CA . LEU A 1 357 ? -28.592 -5.260 28.960 1.00 93.88 357 LEU A CA 1
ATOM 2860 C C . LEU A 1 357 ? -28.317 -3.996 29.784 1.00 93.88 357 LEU A C 1
ATOM 2862 O O . LEU A 1 357 ? -29.008 -3.749 30.767 1.00 93.88 357 LEU A O 1
ATOM 2866 N N . ASN A 1 358 ? -27.383 -3.145 29.349 1.00 90.81 358 ASN A N 1
ATOM 2867 C CA . ASN A 1 358 ? -27.072 -1.908 30.066 1.00 90.81 358 ASN A CA 1
ATOM 2868 C C . ASN A 1 358 ? -28.224 -0.884 30.014 1.00 90.81 358 ASN A C 1
ATOM 2870 O O . ASN A 1 358 ? -28.531 -0.271 31.031 1.00 90.81 358 ASN A O 1
ATOM 2874 N N . VAL A 1 359 ? -28.913 -0.730 28.877 1.00 89.25 359 VAL A N 1
ATOM 2875 C CA . VAL A 1 359 ? -30.093 0.158 28.801 1.00 89.25 359 VAL A CA 1
ATOM 2876 C C . VAL A 1 359 ? -31.223 -0.349 29.702 1.00 89.25 359 VAL A C 1
ATOM 2878 O O . VAL A 1 359 ? -31.840 0.450 30.398 1.00 89.25 359 VAL A O 1
ATOM 2881 N N . SER A 1 360 ? -31.454 -1.668 29.752 1.00 79.75 360 SER A N 1
ATOM 2882 C CA . SER A 1 360 ? -32.479 -2.254 30.629 1.00 79.75 360 SER A CA 1
ATOM 2883 C C . SER A 1 360 ? -32.227 -1.949 32.108 1.00 79.75 360 SER A C 1
ATOM 2885 O O . SER A 1 360 ? -33.186 -1.738 32.849 1.00 79.75 360 SER A O 1
ATOM 2887 N N . THR A 1 361 ? -30.960 -1.903 32.541 1.00 75.75 361 THR A N 1
ATOM 2888 C CA . THR A 1 361 ? -30.629 -1.536 33.927 1.00 75.75 361 THR A CA 1
ATOM 2889 C C . THR A 1 361 ? -30.900 -0.079 34.248 1.00 75.75 361 THR A C 1
ATOM 2891 O O . THR A 1 361 ? -31.366 0.218 35.341 1.00 75.75 361 THR A O 1
ATOM 2894 N N . GLU A 1 362 ? -30.639 0.826 33.305 1.00 74.62 362 GLU A N 1
ATOM 2895 C CA . GLU A 1 362 ? -30.869 2.257 33.514 1.00 74.62 362 GLU A CA 1
ATOM 2896 C C . GLU A 1 362 ? -32.372 2.548 33.616 1.00 74.62 362 GLU A C 1
ATOM 2898 O O . GLU A 1 362 ? -32.795 3.265 34.514 1.00 74.62 362 GLU A O 1
ATOM 2903 N N . THR A 1 363 ? -33.200 1.898 32.790 1.00 69.50 363 THR A N 1
ATOM 2904 C CA . THR A 1 363 ? -34.662 2.055 32.859 1.00 69.50 363 THR A CA 1
ATOM 2905 C C . THR A 1 363 ? -35.305 1.394 34.081 1.00 69.50 363 THR A C 1
ATOM 2907 O O . THR A 1 363 ? -36.318 1.885 34.565 1.00 69.50 363 THR A O 1
ATOM 2910 N N . ALA A 1 364 ? -34.750 0.284 34.583 1.00 59.78 364 ALA A N 1
ATOM 2911 C CA . ALA A 1 364 ? -35.279 -0.381 35.777 1.00 59.78 364 ALA A CA 1
ATOM 2912 C C . ALA A 1 364 ? -34.956 0.407 37.057 1.00 59.78 364 ALA A C 1
ATOM 2914 O O . ALA A 1 364 ? -35.818 0.548 37.918 1.00 59.78 364 ALA A O 1
ATOM 2915 N N . ALA A 1 365 ? -33.755 0.993 37.140 1.00 58.47 365 ALA A N 1
ATOM 2916 C CA . ALA A 1 365 ? -33.368 1.859 38.254 1.00 58.47 365 ALA A CA 1
ATOM 2917 C C . ALA A 1 365 ? -34.217 3.144 38.339 1.00 58.47 365 ALA A C 1
ATOM 2919 O O . ALA A 1 365 ? -34.419 3.674 39.427 1.00 58.47 365 ALA A O 1
ATOM 2920 N N . GLU A 1 366 ? -34.739 3.637 37.211 1.00 58.44 366 GLU A N 1
ATOM 2921 C CA . GLU A 1 366 ? -35.675 4.769 37.199 1.00 58.44 366 GLU A CA 1
ATOM 2922 C C . GLU A 1 366 ? -37.107 4.378 37.604 1.00 58.44 366 GLU A C 1
ATOM 2924 O O . GLU A 1 366 ? -37.815 5.214 38.155 1.00 58.44 366 GLU A O 1
ATOM 2929 N N . ALA A 1 367 ? -37.533 3.129 37.377 1.00 54.88 367 ALA A N 1
ATOM 2930 C CA . ALA A 1 367 ? -38.887 2.671 37.700 1.00 54.88 367 ALA A CA 1
ATOM 2931 C C . ALA A 1 367 ? -39.069 2.300 39.184 1.00 54.88 367 ALA A C 1
ATOM 2933 O O . ALA A 1 367 ? -40.113 2.606 39.756 1.00 54.88 367 ALA A O 1
ATOM 2934 N N . ASP A 1 368 ? -38.058 1.705 39.829 1.00 50.00 368 ASP A N 1
ATOM 2935 C CA . ASP A 1 368 ? -38.120 1.406 41.273 1.00 50.00 368 ASP A CA 1
ATOM 2936 C C . ASP A 1 368 ? -38.097 2.684 42.128 1.00 50.00 368 ASP A C 1
ATOM 2938 O O . ASP A 1 368 ? -38.712 2.735 43.188 1.00 50.00 368 ASP A O 1
ATOM 2942 N N . SER A 1 369 ? -37.484 3.760 41.624 1.00 50.59 369 SER A N 1
ATOM 2943 C CA . SER A 1 369 ? -37.487 5.084 42.259 1.00 50.59 369 SER A CA 1
ATOM 2944 C C . SER A 1 369 ? -38.855 5.789 42.243 1.00 50.59 369 SER A C 1
ATOM 2946 O O . SER A 1 369 ? -38.996 6.795 42.935 1.00 50.59 369 SER A O 1
ATOM 2948 N N . GLU A 1 370 ? -39.835 5.333 41.454 1.00 51.25 370 GLU A N 1
ATOM 2949 C CA . GLU A 1 370 ? -41.177 5.943 41.372 1.00 51.25 370 GLU A CA 1
ATOM 2950 C C . GLU A 1 370 ? -42.269 5.108 42.082 1.00 51.25 370 GLU A C 1
ATOM 2952 O O . GLU A 1 370 ? -43.415 5.550 42.122 1.00 51.25 370 GLU A O 1
ATOM 2957 N N . SER A 1 371 ? -41.960 3.927 42.649 1.00 43.59 371 SER A N 1
ATOM 2958 C CA . SER A 1 371 ? -42.989 3.007 43.189 1.00 43.59 371 SER A CA 1
ATOM 2959 C C . SER A 1 371 ? -43.058 2.864 44.717 1.00 43.59 371 SER A C 1
ATOM 2961 O O . SER A 1 371 ? -43.971 2.208 45.215 1.00 43.59 371 SER A O 1
ATOM 2963 N N . GLU A 1 372 ? -42.164 3.504 45.478 1.00 45.78 372 GLU A N 1
ATOM 2964 C CA . GLU A 1 372 ? -42.113 3.360 46.947 1.00 45.78 372 GLU A CA 1
ATOM 2965 C C . GLU A 1 372 ? -42.977 4.371 47.741 1.00 45.78 372 GLU A C 1
ATOM 2967 O O . GLU A 1 372 ? -42.953 4.342 48.965 1.00 45.78 372 GLU A O 1
ATOM 2972 N N . ASP A 1 373 ? -43.799 5.204 47.082 1.00 46.72 373 ASP A N 1
ATOM 2973 C CA . ASP A 1 373 ? -44.599 6.268 47.738 1.00 46.72 373 ASP A CA 1
ATOM 2974 C C . ASP A 1 373 ? -46.138 6.087 47.671 1.00 46.72 373 ASP A C 1
ATOM 2976 O O . ASP A 1 373 ? -46.893 7.029 47.905 1.00 46.72 373 ASP A O 1
ATOM 2980 N N . THR A 1 374 ? -46.671 4.903 47.329 1.00 45.41 374 THR A N 1
ATOM 2981 C CA . THR A 1 374 ? -48.138 4.739 47.115 1.00 45.41 374 THR A CA 1
ATOM 2982 C C . THR A 1 374 ? -48.780 3.470 47.687 1.00 45.41 374 THR A C 1
ATOM 2984 O O . THR A 1 374 ? -49.691 2.907 47.083 1.00 45.41 374 THR A O 1
ATOM 2987 N N . ALA A 1 375 ? -48.377 3.015 48.877 1.00 45.81 375 ALA A N 1
ATOM 2988 C CA . ALA A 1 375 ? -49.064 1.890 49.521 1.00 45.81 375 ALA A CA 1
ATOM 2989 C C . ALA A 1 375 ? -49.126 1.988 51.052 1.00 45.81 375 ALA A C 1
ATOM 2991 O O . ALA A 1 375 ? -48.499 1.194 51.739 1.00 45.81 375 ALA A O 1
ATOM 2992 N N . GLU A 1 376 ? -49.929 2.913 51.586 1.00 47.25 376 GLU A N 1
ATOM 2993 C CA . GLU A 1 376 ? -50.494 2.779 52.941 1.00 47.25 376 GLU A CA 1
ATOM 2994 C C . GLU A 1 376 ? -51.752 3.661 53.108 1.00 47.25 376 GLU A C 1
ATOM 2996 O O . GLU A 1 376 ? -51.738 4.682 53.785 1.00 47.25 376 GLU A O 1
ATOM 3001 N N . ASN A 1 377 ? -52.856 3.304 52.435 1.00 49.19 377 ASN A N 1
ATOM 3002 C CA . ASN A 1 377 ? -54.218 3.589 52.920 1.00 49.19 377 ASN A CA 1
ATOM 3003 C C . ASN A 1 377 ? -55.289 2.929 52.036 1.00 49.19 377 ASN A C 1
ATOM 3005 O O . ASN A 1 377 ? -55.482 3.359 50.905 1.00 49.19 377 ASN A O 1
ATOM 3009 N N . GLU A 1 378 ? -55.958 1.903 52.571 1.00 42.19 378 GLU A N 1
ATOM 3010 C CA . GLU A 1 378 ? -57.343 1.440 52.302 1.00 42.19 378 GLU A CA 1
ATOM 3011 C C . GLU A 1 378 ? -57.488 0.083 53.037 1.00 42.19 378 GLU A C 1
ATOM 3013 O O . GLU A 1 378 ? -56.798 -0.869 52.684 1.00 42.19 378 GLU A O 1
ATOM 3018 N N . ASP A 1 379 ? -58.113 -0.073 54.211 1.00 47.38 379 ASP A N 1
ATOM 3019 C CA . ASP A 1 379 ? -59.474 0.205 54.730 1.00 47.38 379 ASP A CA 1
ATOM 3020 C C . ASP A 1 379 ? -60.325 -1.089 54.859 1.00 47.38 379 ASP A C 1
ATOM 3022 O O . ASP A 1 379 ? -60.203 -2.015 54.061 1.00 47.38 379 ASP A O 1
ATOM 3026 N N . THR A 1 380 ? -61.219 -1.081 55.860 1.00 43.16 380 THR A N 1
ATOM 3027 C CA . THR A 1 380 ? -62.401 -1.926 56.171 1.00 43.16 380 THR A CA 1
ATOM 3028 C C . THR A 1 380 ? -62.206 -3.226 56.975 1.00 43.16 380 THR A C 1
ATOM 3030 O O . THR A 1 380 ? -61.406 -4.082 56.613 1.00 43.16 380 THR A O 1
ATOM 3033 N N . THR A 1 381 ? -62.732 -3.398 58.202 1.00 51.81 381 THR A N 1
ATOM 3034 C CA . THR A 1 381 ? -64.116 -3.445 58.769 1.00 51.81 381 THR A CA 1
ATOM 3035 C C . THR A 1 381 ? -64.965 -4.694 58.457 1.00 51.81 381 THR A C 1
ATOM 3037 O O . THR A 1 381 ? -65.389 -4.897 57.330 1.00 51.81 381 THR A O 1
ATOM 3040 N N . GLU A 1 382 ? -65.275 -5.409 59.556 1.00 55.34 382 GLU A N 1
ATOM 3041 C CA . GLU A 1 382 ? -66.520 -6.116 59.955 1.00 55.34 382 GLU A CA 1
ATOM 3042 C C . GLU A 1 382 ? -67.007 -7.461 59.351 1.00 55.34 382 GLU A C 1
ATOM 3044 O O . GLU A 1 382 ? -66.818 -7.771 58.182 1.00 55.34 382 GLU A O 1
ATOM 3049 N N . GLU A 1 383 ? -67.728 -8.174 60.247 1.00 51.53 383 GLU A N 1
ATOM 3050 C CA . GLU A 1 383 ? -68.595 -9.381 60.151 1.00 51.53 383 GLU A CA 1
ATOM 3051 C C . GLU A 1 383 ? -67.886 -10.760 60.214 1.00 51.53 383 GLU A C 1
ATOM 3053 O O . GLU A 1 383 ? -66.959 -11.023 59.458 1.00 51.53 383 GLU A O 1
ATOM 3058 N N . GLU A 1 384 ? -68.208 -11.728 61.092 1.00 48.25 384 GLU A N 1
ATOM 3059 C CA . GLU A 1 384 ? -69.301 -12.000 62.059 1.00 48.25 384 GLU A CA 1
ATOM 3060 C C . GLU A 1 384 ? -68.764 -12.866 63.227 1.00 48.25 384 GLU A C 1
ATOM 3062 O O . GLU A 1 384 ? -67.857 -13.701 62.975 1.00 48.25 384 GLU A O 1
#